Protein AF-0000000087036707 (afdb_homodimer)

Structure (mmCIF, N/CA/C/O backbone):
data_AF-0000000087036707-model_v1
#
loop_
_entity.id
_entity.type
_entity.pdbx_description
1 polymer 'phosphoribosylformylglycinamidine cyclo-ligase'
#
loop_
_atom_site.group_PDB
_atom_site.id
_atom_site.type_symbol
_atom_site.label_atom_id
_atom_site.label_alt_id
_atom_site.label_comp_id
_atom_site.label_asym_id
_atom_site.label_entity_id
_atom_site.label_seq_id
_atom_site.pdbx_PDB_ins_code
_atom_site.Cartn_x
_atom_site.Cartn_y
_atom_site.Cartn_z
_atom_site.occupancy
_atom_site.B_iso_or_equiv
_atom_site.auth_seq_id
_atom_site.auth_comp_id
_atom_site.auth_asym_id
_atom_site.auth_atom_id
_atom_site.pdbx_PDB_model_num
ATOM 1 N N . MET A 1 1 ? -27.484 5.555 22.906 1 18.06 1 MET A N 1
ATOM 2 C CA . MET A 1 1 ? -27.203 5.512 21.469 1 18.06 1 MET A CA 1
ATOM 3 C C . MET A 1 1 ? -25.734 5.211 21.203 1 18.06 1 MET A C 1
ATOM 5 O O . MET A 1 1 ? -25.297 5.203 20.047 1 18.06 1 MET A O 1
ATOM 9 N N . ILE A 1 2 ? -24.922 5.258 22.266 1 19.38 2 ILE A N 1
ATOM 10 C CA . ILE A 1 2 ? -23.516 5.129 22.625 1 19.38 2 ILE A CA 1
ATOM 11 C C . ILE A 1 2 ? -23.125 3.654 22.656 1 19.38 2 ILE A C 1
ATOM 13 O O . ILE A 1 2 ? -21.938 3.32 22.719 1 19.38 2 ILE A O 1
ATOM 17 N N . LYS A 1 3 ? -24.156 2.785 22.812 1 28.75 3 LYS A N 1
ATOM 18 C CA . LYS A 1 3 ? -23.891 1.375 23.078 1 28.75 3 LYS A CA 1
ATOM 19 C C . LYS A 1 3 ? -23.484 0.638 21.812 1 28.75 3 LYS A C 1
ATOM 21 O O . LYS A 1 3 ? -23.078 -0.525 21.875 1 28.75 3 LYS A O 1
ATOM 26 N N . THR A 1 4 ? -23.969 1.155 20.734 1 24.45 4 THR A N 1
ATOM 27 C CA . THR A 1 4 ? -23.891 0.359 19.516 1 24.45 4 THR A CA 1
ATOM 28 C C . THR A 1 4 ? -22.484 0.383 18.953 1 24.45 4 THR A C 1
ATOM 30 O O . THR A 1 4 ? -22.047 -0.567 18.297 1 24.45 4 THR A O 1
ATOM 33 N N . VAL A 1 5 ? -21.719 1.535 19.109 1 25.91 5 VAL A N 1
ATOM 34 C CA . VAL A 1 5 ? -20.344 1.612 18.625 1 25.91 5 VAL A CA 1
ATOM 35 C C . VAL A 1 5 ? -19.438 0.771 19.516 1 25.91 5 VAL A C 1
ATOM 37 O O . VAL A 1 5 ? -18.453 0.192 19.031 1 25.91 5 VAL A O 1
ATOM 40 N N . ALA A 1 6 ? -19.734 0.721 20.812 1 31.64 6 ALA A N 1
ATOM 41 C CA . ALA A 1 6 ? -18.938 -0.037 21.781 1 31.64 6 ALA A CA 1
ATOM 42 C C . ALA A 1 6 ? -19.047 -1.536 21.516 1 31.64 6 ALA A C 1
ATOM 44 O O . ALA A 1 6 ? -18.094 -2.285 21.781 1 31.64 6 ALA A O 1
ATOM 45 N N . ALA A 1 7 ? -20.188 -1.961 21.172 1 30.23 7 ALA A N 1
ATOM 46 C CA . ALA A 1 7 ? -20.438 -3.385 20.953 1 30.23 7 ALA A CA 1
ATOM 47 C C . ALA A 1 7 ? -19.688 -3.881 19.719 1 30.23 7 ALA A C 1
ATOM 49 O O . ALA A 1 7 ? -19.406 -5.078 19.594 1 30.23 7 ALA A O 1
ATOM 50 N N . ALA A 1 8 ? -19.438 -2.992 18.812 1 28.5 8 ALA A N 1
ATOM 51 C CA . ALA A 1 8 ? -18.703 -3.375 17.609 1 28.5 8 ALA A CA 1
ATOM 52 C C . ALA A 1 8 ? -17.219 -3.576 17.906 1 28.5 8 ALA A C 1
ATOM 54 O O . ALA A 1 8 ? -16.609 -4.508 17.391 1 28.5 8 ALA A O 1
ATOM 55 N N . ASN A 1 9 ? -16.641 -2.748 18.797 1 28.64 9 ASN A N 1
ATOM 56 C CA . ASN A 1 9 ? -15.242 -2.898 19.203 1 28.64 9 ASN A CA 1
ATOM 57 C C . ASN A 1 9 ? -15.031 -4.168 20.031 1 28.64 9 ASN A C 1
ATOM 59 O O . ASN A 1 9 ? -13.969 -4.789 19.953 1 28.64 9 ASN A O 1
ATOM 63 N N . ALA A 1 10 ? -15.977 -4.461 21.016 1 29.55 10 ALA A N 1
ATOM 64 C CA . ALA A 1 10 ? -15.812 -5.633 21.875 1 29.55 10 ALA A CA 1
ATOM 65 C C . ALA A 1 10 ? -15.844 -6.918 21.047 1 29.55 10 ALA A C 1
ATOM 67 O O . ALA A 1 10 ? -15.109 -7.867 21.344 1 29.55 10 ALA A O 1
ATOM 68 N N . GLU A 1 11 ? -16.75 -6.934 20.188 1 27.09 11 GLU A N 1
ATOM 69 C CA . GLU A 1 11 ? -16.828 -8.133 19.359 1 27.09 11 GLU A CA 1
ATOM 70 C C . GLU A 1 11 ? -15.625 -8.234 18.422 1 27.09 11 GLU A C 1
ATOM 72 O O . GLU A 1 11 ? -15.273 -9.328 17.969 1 27.09 11 GLU A O 1
ATOM 77 N N . LEU A 1 12 ? -15.023 -7.113 18.141 1 27.95 12 LEU A N 1
ATOM 78 C CA . LEU A 1 12 ? -13.805 -7.109 17.328 1 27.95 12 LEU A CA 1
ATOM 79 C C . LEU A 1 12 ? -12.664 -7.812 18.062 1 27.95 12 LEU A C 1
ATOM 81 O O . LEU A 1 12 ? -11.875 -8.523 17.438 1 27.95 12 LEU A O 1
ATOM 85 N N . SER A 1 13 ? -12.609 -7.672 19.406 1 26.27 13 SER A N 1
ATOM 86 C CA . SER A 1 13 ? -11.531 -8.289 20.172 1 26.27 13 SER A CA 1
ATOM 87 C C . SER A 1 13 ? -11.617 -9.812 20.125 1 26.27 13 SER A C 1
ATOM 89 O O . SER A 1 13 ? -10.594 -10.492 20.141 1 26.27 13 SER A O 1
ATOM 91 N N . ARG A 1 14 ? -12.82 -10.328 20.219 1 27.05 14 ARG A N 1
ATOM 92 C CA . ARG A 1 14 ? -12.875 -11.789 20.297 1 27.05 14 ARG A CA 1
ATOM 93 C C . ARG A 1 14 ? -12.469 -12.422 18.969 1 27.05 14 ARG A C 1
ATOM 95 O O . ARG A 1 14 ? -11.953 -13.539 18.938 1 27.05 14 ARG A O 1
ATOM 102 N N . CYS A 1 15 ? -12.93 -11.766 17.922 1 26 15 CYS A N 1
ATOM 103 C CA . CYS A 1 15 ? -12.75 -12.492 16.656 1 26 15 CYS A CA 1
ATOM 104 C C . CYS A 1 15 ? -11.32 -12.375 16.156 1 26 15 CYS A C 1
ATOM 106 O O . CYS A 1 15 ? -10.969 -12.945 15.125 1 26 15 CYS A O 1
ATOM 108 N N . VAL A 1 16 ? -10.625 -11.336 16.578 1 27.67 16 VAL A N 1
ATOM 109 C CA . VAL A 1 16 ? -9.227 -11.352 16.156 1 27.67 16 VAL A CA 1
ATOM 110 C C . VAL A 1 16 ? -8.469 -12.438 16.922 1 27.67 16 VAL A C 1
ATOM 112 O O . VAL A 1 16 ? -7.234 -12.43 16.953 1 27.67 16 VAL A O 1
ATOM 115 N N . ALA A 1 17 ? -9.219 -13.289 17.828 1 26.42 17 ALA A N 1
ATOM 116 C CA . ALA A 1 17 ? -8.391 -14.25 18.547 1 26.42 17 ALA A CA 1
ATOM 117 C C . ALA A 1 17 ? -7.68 -15.203 17.594 1 26.42 17 ALA A C 1
ATOM 119 O O . ALA A 1 17 ? -6.938 -16.094 18.031 1 26.42 17 ALA A O 1
ATOM 120 N N . ALA A 1 18 ? -8.422 -15.406 16.531 1 23.98 18 ALA A N 1
ATOM 121 C CA . ALA A 1 18 ? -7.82 -16.656 16.047 1 23.98 18 ALA A CA 1
ATOM 122 C C . ALA A 1 18 ? -6.316 -16.484 15.828 1 23.98 18 ALA A C 1
ATOM 124 O O . ALA A 1 18 ? -5.516 -17.25 16.375 1 23.98 18 ALA A O 1
ATOM 125 N N . SER A 1 19 ? -5.879 -16.531 14.469 1 24.14 19 SER A N 1
ATOM 126 C CA . SER A 1 19 ? -4.574 -17.094 14.133 1 24.14 19 SER A CA 1
ATOM 127 C C . SER A 1 19 ? -3.457 -16.078 14.367 1 24.14 19 SER A C 1
ATOM 129 O O . SER A 1 19 ? -2.6 -15.883 13.5 1 24.14 19 SER A O 1
ATOM 131 N N . SER A 1 20 ? -3.652 -15.031 15.156 1 26.02 20 SER A N 1
ATOM 132 C CA . SER A 1 20 ? -2.453 -14.211 15.312 1 26.02 20 SER A CA 1
ATOM 133 C C . SER A 1 20 ? -1.392 -14.938 16.125 1 26.02 20 SER A C 1
ATOM 135 O O . SER A 1 20 ? -1.333 -14.789 17.359 1 26.02 20 SER A O 1
ATOM 137 N N . THR A 1 21 ? -1.338 -16.219 16.047 1 24.89 21 THR A N 1
ATOM 138 C CA . THR A 1 21 ? -0.102 -16.609 16.719 1 24.89 21 THR A CA 1
ATOM 139 C C . THR A 1 21 ? 1.055 -15.719 16.281 1 24.89 21 THR A C 1
ATOM 141 O O . THR A 1 21 ? 1.296 -15.547 15.078 1 24.89 21 THR A O 1
ATOM 144 N N . ALA A 1 22 ? 1.392 -14.852 17.094 1 25.47 22 ALA A N 1
ATOM 145 C CA . ALA A 1 22 ? 2.709 -14.227 17.031 1 25.47 22 ALA A CA 1
ATOM 146 C C . ALA A 1 22 ? 3.785 -15.234 16.656 1 25.47 22 ALA A C 1
ATOM 148 O O . ALA A 1 22 ? 4.148 -16.094 17.453 1 25.47 22 ALA A O 1
ATOM 149 N N . ILE A 1 23 ? 3.66 -15.836 15.523 1 25.94 23 ILE A N 1
ATOM 150 C CA . ILE A 1 23 ? 4.742 -16.75 15.156 1 25.94 23 ILE A CA 1
ATOM 151 C C . ILE A 1 23 ? 6.074 -16 15.188 1 25.94 23 ILE A C 1
ATOM 153 O O . ILE A 1 23 ? 6.41 -15.281 14.242 1 25.94 23 ILE A O 1
ATOM 157 N N . PHE A 1 24 ? 6.445 -15.281 16.219 1 25.45 24 PHE A N 1
ATOM 158 C CA . PHE A 1 24 ? 7.844 -14.898 16.375 1 25.45 24 PHE A CA 1
ATOM 159 C C . PHE A 1 24 ? 8.742 -16.125 16.422 1 25.45 24 PHE A C 1
ATOM 161 O O . PHE A 1 24 ? 9.594 -16.25 17.312 1 25.45 24 PHE A O 1
ATOM 168 N N . ASP A 1 25 ? 8.25 -17.297 16.172 1 24.48 25 ASP A N 1
ATOM 169 C CA . ASP A 1 25 ? 9.391 -18.188 16.297 1 24.48 25 ASP A CA 1
ATOM 170 C C . ASP A 1 25 ? 10.578 -17.719 15.469 1 24.48 25 ASP A C 1
ATOM 172 O O . ASP A 1 25 ? 10.422 -16.859 14.594 1 24.48 25 ASP A O 1
ATOM 176 N N . LYS A 1 26 ? 11.641 -18.641 15.242 1 24.81 26 LYS A N 1
ATOM 177 C CA . LYS A 1 26 ? 12.836 -18.422 14.438 1 24.81 26 LYS A CA 1
ATOM 178 C C . LYS A 1 26 ? 12.492 -17.781 13.094 1 24.81 26 LYS A C 1
ATOM 180 O O . LYS A 1 26 ? 11.438 -18.062 12.523 1 24.81 26 LYS A O 1
ATOM 185 N N . PRO A 1 27 ? 13.438 -16.672 12.594 1 27.39 27 PRO A N 1
ATOM 186 C CA . PRO A 1 27 ? 13.43 -15.781 11.43 1 27.39 27 PRO A CA 1
ATOM 187 C C . PRO A 1 27 ? 12.898 -16.469 10.172 1 27.39 27 PRO A C 1
ATOM 189 O O . PRO A 1 27 ? 13.195 -16.031 9.055 1 27.39 27 PRO A O 1
ATOM 192 N N . THR A 1 28 ? 12.141 -17.562 10.336 1 24.8 28 THR A N 1
ATOM 193 C CA . THR A 1 28 ? 11.75 -17.875 8.961 1 24.8 28 THR A CA 1
ATOM 194 C C . THR A 1 28 ? 10.938 -16.734 8.352 1 24.8 28 THR A C 1
ATOM 196 O O . THR A 1 28 ? 9.93 -16.312 8.922 1 24.8 28 THR A O 1
ATOM 199 N N . ILE A 1 29 ? 11.516 -15.969 7.473 1 27.45 29 ILE A N 1
ATOM 200 C CA . ILE A 1 29 ? 11.211 -14.766 6.707 1 27.45 29 ILE A CA 1
ATOM 201 C C . ILE A 1 29 ? 9.734 -14.773 6.305 1 27.45 29 ILE A C 1
ATOM 203 O O . ILE A 1 29 ? 9.039 -13.766 6.469 1 27.45 29 ILE A O 1
ATOM 207 N N . ALA A 1 30 ? 9.336 -15.727 5.434 1 28.98 30 ALA A N 1
ATOM 208 C CA . ALA A 1 30 ? 8.398 -15.438 4.359 1 28.98 30 ALA A CA 1
ATOM 209 C C . ALA A 1 30 ? 6.965 -15.375 4.883 1 28.98 30 ALA A C 1
ATOM 211 O O . ALA A 1 30 ? 6.02 -15.164 4.117 1 28.98 30 ALA A O 1
ATOM 212 N N . ALA A 1 31 ? 6.641 -16.109 6 1 29.38 31 ALA A N 1
ATOM 213 C CA . ALA A 1 31 ? 5.223 -16.438 5.895 1 29.38 31 ALA A CA 1
ATOM 214 C C . ALA A 1 31 ? 4.344 -15.242 6.258 1 29.38 31 ALA A C 1
ATOM 216 O O . ALA A 1 31 ? 4.316 -14.812 7.414 1 29.38 31 ALA A O 1
ATOM 217 N N . GLN A 1 32 ? 4.328 -14.203 5.504 1 33 32 GLN A N 1
ATOM 218 C CA . GLN A 1 32 ? 3.424 -13.062 5.547 1 33 32 GLN A CA 1
ATOM 219 C C . GLN A 1 32 ? 1.985 -13.508 5.805 1 33 32 GLN A C 1
ATOM 221 O O . GLN A 1 32 ? 1.481 -14.406 5.137 1 33 32 GLN A O 1
ATOM 226 N N . PRO A 1 33 ? 1.595 -13.547 6.945 1 33.69 33 PRO A N 1
ATOM 227 C CA . PRO A 1 33 ? 0.136 -13.672 6.898 1 33.69 33 PRO A CA 1
ATOM 228 C C . PRO A 1 33 ? -0.499 -12.758 5.848 1 33.69 33 PRO A C 1
ATOM 230 O O . PRO A 1 33 ? -0.396 -11.531 5.941 1 33.69 33 PRO A O 1
ATOM 233 N N . ARG A 1 34 ? -0.378 -13.094 4.531 1 36.25 34 ARG A N 1
ATOM 234 C CA . ARG A 1 34 ? -0.737 -12.352 3.326 1 36.25 34 ARG A CA 1
ATOM 235 C C . ARG A 1 34 ? -2.088 -11.664 3.488 1 36.25 34 ARG A C 1
ATOM 237 O O . ARG A 1 34 ? -2.33 -10.609 2.896 1 36.25 34 ARG A O 1
ATOM 244 N N . PHE A 1 35 ? -3.141 -12.445 3.83 1 36.97 35 PHE A N 1
ATOM 245 C CA . PHE A 1 35 ? -4.5 -11.93 3.693 1 36.97 35 PHE A CA 1
ATOM 246 C C . PHE A 1 35 ? -5.16 -11.781 5.059 1 36.97 35 PHE A C 1
ATOM 248 O O . PHE A 1 35 ? -4.91 -12.578 5.965 1 36.97 35 PHE A O 1
ATOM 255 N N . ALA A 1 36 ? -5.148 -10.562 5.512 1 38.44 36 ALA A N 1
ATOM 256 C CA . ALA A 1 36 ? -5.957 -10.359 6.711 1 38.44 36 ALA A CA 1
ATOM 257 C C . ALA A 1 36 ? -7.414 -10.094 6.352 1 38.44 36 ALA A C 1
ATOM 259 O O . ALA A 1 36 ? -7.699 -9.336 5.418 1 38.44 36 ALA A O 1
ATOM 260 N N . PHE A 1 37 ? -8.234 -11.125 6.598 1 37.97 37 PHE A N 1
ATOM 261 C CA . PHE A 1 37 ? -9.688 -11.023 6.594 1 37.97 37 PHE A CA 1
ATOM 262 C C . PHE A 1 37 ? -10.172 -10.102 7.711 1 37.97 37 PHE A C 1
ATOM 264 O O . PHE A 1 37 ? -9.688 -10.188 8.844 1 37.97 37 PHE A O 1
ATOM 271 N N . HIS A 1 38 ? -10.297 -8.93 7.445 1 38.53 38 HIS A N 1
ATOM 272 C CA . HIS A 1 38 ? -11.039 -8.273 8.516 1 38.53 38 HIS A CA 1
ATOM 273 C C . HIS A 1 38 ? -12.539 -8.266 8.219 1 38.53 38 HIS A C 1
ATOM 275 O O . HIS A 1 38 ? -12.984 -7.617 7.27 1 38.53 38 HIS A O 1
ATOM 281 N N . PRO A 1 39 ? -13.156 -9.234 8.789 1 38.47 39 PRO A N 1
ATOM 282 C CA . PRO A 1 39 ? -14.602 -9.047 8.734 1 38.47 39 PRO A CA 1
ATOM 283 C C . PRO A 1 39 ? -15.031 -7.633 9.117 1 38.47 39 PRO A C 1
ATOM 285 O O . PRO A 1 39 ? -15.062 -7.301 10.305 1 38.47 39 PRO A O 1
ATOM 288 N N . THR A 1 40 ? -14.359 -6.773 8.711 1 39.38 40 THR A N 1
ATOM 289 C CA . THR A 1 40 ? -14.906 -5.496 9.148 1 39.38 40 THR A CA 1
ATOM 290 C C . THR A 1 40 ? -16.406 -5.438 8.891 1 39.38 40 THR A C 1
ATOM 292 O O . THR A 1 40 ? -16.953 -6.234 8.117 1 39.38 40 THR A O 1
ATOM 295 N N . ALA A 1 41 ? -16.859 -4.137 9.336 1 41.19 41 ALA A N 1
ATOM 296 C CA . ALA A 1 41 ? -18.203 -3.615 9.531 1 41.19 41 ALA A CA 1
ATOM 297 C C . ALA A 1 41 ? -19.031 -3.75 8.258 1 41.19 41 ALA A C 1
ATOM 299 O O . ALA A 1 41 ? -19.109 -2.814 7.457 1 41.19 41 ALA A O 1
ATOM 300 N N . GLY A 1 42 ? -18.578 -4.523 7.336 1 41.97 42 GLY A N 1
ATOM 301 C CA . GLY A 1 42 ? -19.719 -4.414 6.441 1 41.97 42 GLY A CA 1
ATOM 302 C C . GLY A 1 42 ? -21.047 -4.605 7.152 1 41.97 42 GLY A C 1
ATOM 303 O O . GLY A 1 42 ? -21.188 -5.508 7.98 1 41.97 42 GLY A O 1
ATOM 304 N N . LYS A 1 43 ? -21.641 -3.49 7.402 1 46 43 LYS A N 1
ATOM 305 C CA . LYS A 1 43 ? -23.078 -3.482 7.641 1 46 43 LYS A CA 1
ATOM 306 C C . LYS A 1 43 ? -23.812 -4.359 6.629 1 46 43 LYS A C 1
ATOM 308 O O . LYS A 1 43 ? -23.719 -4.133 5.422 1 46 43 LYS A O 1
ATOM 313 N N . GLY A 1 44 ? -23.641 -5.797 6.961 1 62.97 44 GLY A N 1
ATOM 314 C CA . GLY A 1 44 ? -24.531 -6.73 6.293 1 62.97 44 GLY A CA 1
ATOM 315 C C . GLY A 1 44 ? -23.984 -8.141 6.219 1 62.97 44 GLY A C 1
ATOM 316 O O . GLY A 1 44 ? -23.312 -8.602 7.145 1 62.97 44 GLY A O 1
ATOM 317 N N . ASP A 1 45 ? -24.234 -8.781 5.18 1 83 45 ASP A N 1
ATOM 318 C CA . ASP A 1 45 ? -24.016 -10.203 4.973 1 83 45 ASP A CA 1
ATOM 319 C C . ASP A 1 45 ? -22.703 -10.461 4.223 1 83 45 ASP A C 1
ATOM 321 O O . ASP A 1 45 ? -22.531 -11.523 3.615 1 83 45 ASP A O 1
ATOM 325 N N . SER A 1 46 ? -21.656 -9.336 4.289 1 88.38 46 SER A N 1
ATOM 326 C CA . SER A 1 46 ? -20.422 -9.516 3.525 1 88.38 46 SER A CA 1
ATOM 327 C C . SER A 1 46 ? -19.203 -9.125 4.344 1 88.38 46 SER A C 1
ATOM 329 O O . SER A 1 46 ? -19.312 -8.344 5.293 1 88.38 46 SER A O 1
ATOM 331 N N . PHE A 1 47 ? -18.062 -9.758 4.043 1 88.62 47 PHE A N 1
ATOM 332 C CA . PHE A 1 47 ? -16.766 -9.367 4.559 1 88.62 47 PHE A CA 1
ATOM 333 C C . PHE A 1 47 ? -15.977 -8.586 3.508 1 88.62 47 PHE A C 1
ATOM 335 O O . PHE A 1 47 ? -16.062 -8.883 2.314 1 88.62 47 PHE A O 1
ATOM 342 N N . LEU A 1 48 ? -15.273 -7.516 4.027 1 88.56 48 LEU A N 1
ATOM 343 C CA . LEU A 1 48 ? -14.219 -6.938 3.199 1 88.56 48 LEU A CA 1
ATOM 344 C C . LEU A 1 48 ? -12.914 -7.711 3.355 1 88.56 48 LEU A C 1
ATOM 346 O O . LEU A 1 48 ? -12.555 -8.117 4.465 1 88.56 48 LEU A O 1
ATOM 350 N N . VAL A 1 49 ? -12.297 -8.016 2.26 1 92.38 49 VAL A N 1
ATOM 351 C CA . VAL A 1 49 ? -11 -8.672 2.229 1 92.38 49 VAL A CA 1
ATOM 352 C C . VAL A 1 49 ? -9.961 -7.742 1.6 1 92.38 49 VAL A C 1
ATOM 354 O O . VAL A 1 49 ? -10.211 -7.145 0.55 1 92.38 49 VAL A O 1
ATOM 357 N N . ALA A 1 50 ? -8.828 -7.574 2.311 1 93.12 50 ALA A N 1
ATOM 358 C CA . ALA A 1 50 ? -7.809 -6.66 1.801 1 93.12 50 ALA A CA 1
ATOM 359 C C . ALA A 1 50 ? -6.445 -7.344 1.734 1 93.12 50 ALA A C 1
ATOM 361 O O . ALA A 1 50 ? -6.16 -8.25 2.523 1 93.12 50 ALA A O 1
ATOM 362 N N . GLY A 1 51 ? -5.672 -6.973 0.754 1 93.06 51 GLY A N 1
ATOM 363 C CA . GLY A 1 51 ? -4.312 -7.473 0.593 1 93.06 51 GLY A CA 1
ATOM 364 C C . GLY A 1 51 ? -3.375 -6.457 -0.027 1 93.06 51 GLY A C 1
ATOM 365 O O . GLY A 1 51 ? -3.814 -5.531 -0.714 1 93.06 51 GLY A O 1
ATOM 366 N N . THR A 1 52 ? -2.145 -6.559 0.321 1 95 52 THR A N 1
ATOM 367 C CA . THR A 1 52 ? -1.109 -5.691 -0.23 1 95 52 THR A CA 1
ATOM 368 C C . THR A 1 52 ? 0.121 -6.5 -0.625 1 95 52 THR A C 1
ATOM 370 O O . THR A 1 52 ? 0.403 -7.543 -0.029 1 95 52 THR A O 1
ATOM 373 N N . ASN A 1 53 ? 0.687 -6.055 -1.687 1 95.5 53 ASN A N 1
ATOM 374 C CA . ASN A 1 53 ? 1.905 -6.688 -2.18 1 95.5 53 ASN A CA 1
ATOM 375 C C . ASN A 1 53 ? 2.721 -5.734 -3.049 1 95.5 53 ASN A C 1
ATOM 377 O O . ASN A 1 53 ? 2.258 -4.641 -3.383 1 95.5 53 ASN A O 1
ATOM 381 N N . GLY A 1 54 ? 3.922 -6.141 -3.336 1 96.56 54 GLY A N 1
ATOM 382 C CA . GLY A 1 54 ? 4.773 -5.48 -4.312 1 96.56 54 GLY A CA 1
ATOM 383 C C . GLY A 1 54 ? 5.133 -6.363 -5.488 1 96.56 54 GLY A C 1
ATOM 384 O O . GLY A 1 54 ? 4.641 -7.488 -5.598 1 96.56 54 GLY A O 1
ATOM 385 N N . VAL A 1 55 ? 5.938 -5.781 -6.344 1 97.56 55 VAL A N 1
ATOM 386 C CA . VAL A 1 55 ? 6.395 -6.551 -7.496 1 97.56 55 VAL A CA 1
ATOM 387 C C . VAL A 1 55 ? 7.633 -7.359 -7.117 1 97.56 55 VAL A C 1
ATOM 389 O O . VAL A 1 55 ? 7.832 -8.477 -7.609 1 97.56 55 VAL A O 1
ATOM 392 N N . GLY A 1 56 ? 8.484 -6.773 -6.277 1 95.88 56 GLY A N 1
ATOM 393 C CA . GLY A 1 56 ? 9.688 -7.457 -5.832 1 95.88 56 GLY A CA 1
ATOM 394 C C . GLY A 1 56 ? 10.859 -7.27 -6.773 1 95.88 56 GLY A C 1
ATOM 395 O O . GLY A 1 56 ? 10.914 -6.289 -7.516 1 95.88 56 GLY A O 1
ATOM 396 N N . THR A 1 57 ? 11.75 -8.211 -6.75 1 96.31 57 THR A N 1
ATOM 397 C CA . THR A 1 57 ? 13.039 -8.055 -7.422 1 96.31 57 THR A CA 1
ATOM 398 C C . THR A 1 57 ? 12.891 -8.273 -8.93 1 96.31 57 THR A C 1
ATOM 400 O O . THR A 1 57 ? 13.852 -8.086 -9.68 1 96.31 57 THR A O 1
ATOM 403 N N . LYS A 1 58 ? 11.703 -8.633 -9.398 1 97.56 58 LYS A N 1
ATOM 404 C CA . LYS A 1 58 ? 11.445 -8.594 -10.836 1 97.56 58 LYS A CA 1
ATOM 405 C C . LYS A 1 58 ? 11.703 -7.199 -11.406 1 97.56 58 LYS A C 1
ATOM 407 O O . LYS A 1 58 ? 12.055 -7.059 -12.578 1 97.56 58 LYS A O 1
ATOM 412 N N . LEU A 1 59 ? 11.625 -6.16 -10.617 1 97.94 59 LEU A N 1
ATOM 413 C CA . LEU A 1 59 ? 11.883 -4.781 -11.023 1 97.94 59 LEU A CA 1
ATOM 414 C C . LEU A 1 59 ? 13.32 -4.613 -11.5 1 97.94 59 LEU A C 1
ATOM 416 O O . LEU A 1 59 ? 13.578 -3.855 -12.438 1 97.94 59 LEU A O 1
ATOM 420 N N . ASN A 1 60 ? 14.227 -5.324 -10.852 1 95.81 60 ASN A N 1
ATOM 421 C CA . ASN A 1 60 ? 15.617 -5.23 -11.297 1 95.81 60 ASN A CA 1
ATOM 422 C C . ASN A 1 60 ? 15.773 -5.684 -12.742 1 95.81 60 ASN A C 1
ATOM 424 O O . ASN A 1 60 ? 16.516 -5.07 -13.508 1 95.81 60 ASN A O 1
ATOM 428 N N . LEU A 1 61 ? 15.109 -6.75 -13.039 1 96 61 LEU A N 1
ATOM 429 C CA . LEU A 1 61 ? 15.188 -7.227 -14.414 1 96 61 LEU A CA 1
ATOM 430 C C . LEU A 1 61 ? 14.484 -6.266 -15.367 1 96 61 LEU A C 1
ATOM 432 O O . LEU A 1 61 ? 14.906 -6.094 -16.516 1 96 61 LEU A O 1
ATOM 436 N N . ALA A 1 62 ? 13.43 -5.637 -14.922 1 96.94 62 ALA A N 1
ATOM 437 C CA . ALA A 1 62 ? 12.766 -4.609 -15.719 1 96.94 62 ALA A CA 1
ATOM 438 C C . ALA A 1 62 ? 13.719 -3.461 -16.031 1 96.94 62 ALA A C 1
ATOM 440 O O . ALA A 1 62 ? 13.742 -2.961 -17.172 1 96.94 62 ALA A O 1
ATOM 441 N N . PHE A 1 63 ? 14.461 -3.059 -15.07 1 95.38 63 PHE A N 1
ATOM 442 C CA . PHE A 1 63 ? 15.438 -1.99 -15.273 1 95.38 63 PHE A CA 1
ATOM 443 C C . PHE A 1 63 ? 16.484 -2.398 -16.312 1 95.38 63 PHE A C 1
ATOM 445 O O . PHE A 1 63 ? 16.906 -1.581 -17.125 1 95.38 63 PHE A O 1
ATOM 452 N N . GLU A 1 64 ? 16.844 -3.641 -16.297 1 91.88 64 GLU A N 1
ATOM 453 C CA . GLU A 1 64 ? 17.875 -4.156 -17.188 1 91.88 64 GLU A CA 1
ATOM 454 C C . GLU A 1 64 ? 17.359 -4.324 -18.609 1 91.88 64 GLU A C 1
ATOM 456 O O . GLU A 1 64 ? 18.078 -4.078 -19.578 1 91.88 64 GLU A O 1
ATOM 461 N N . THR A 1 65 ? 16.125 -4.734 -18.734 1 93.25 65 THR A N 1
ATOM 462 C CA . THR A 1 65 ? 15.586 -5.086 -20.047 1 93.25 65 THR A CA 1
ATOM 463 C C . THR A 1 65 ? 14.852 -3.898 -20.672 1 93.25 65 THR A C 1
ATOM 465 O O . THR A 1 65 ? 14.648 -3.852 -21.875 1 93.25 65 THR A O 1
ATOM 468 N N . GLY A 1 66 ? 14.367 -3.006 -19.812 1 93.81 66 GLY A N 1
ATOM 469 C CA . GLY A 1 66 ? 13.578 -1.887 -20.297 1 93.81 66 GLY A CA 1
ATOM 470 C C . GLY A 1 66 ? 12.125 -2.254 -20.562 1 93.81 66 GLY A C 1
ATOM 471 O O . GLY A 1 66 ? 11.391 -1.48 -21.172 1 93.81 66 GLY A O 1
ATOM 472 N N . ILE A 1 67 ? 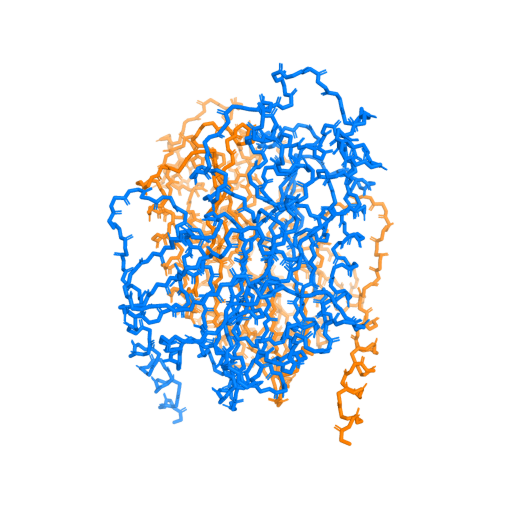11.742 -3.422 -20.125 1 94.88 67 ILE A N 1
ATOM 473 C CA . ILE A 1 67 ? 10.352 -3.848 -20.281 1 94.88 67 ILE A CA 1
ATOM 474 C C . ILE A 1 67 ? 9.539 -3.402 -19.062 1 94.88 67 ILE A C 1
ATOM 476 O O . ILE A 1 67 ? 9.617 -4.012 -18 1 94.88 67 ILE A O 1
ATOM 480 N N . TYR A 1 68 ? 8.719 -2.361 -19.281 1 96.88 68 TYR A N 1
ATOM 481 C CA . TYR A 1 68 ? 8.008 -1.749 -18.156 1 96.88 68 TYR A CA 1
ATOM 482 C C . TYR A 1 68 ? 6.504 -1.92 -18.312 1 96.88 68 TYR A C 1
ATOM 484 O O . TYR A 1 68 ? 5.766 -1.83 -17.328 1 96.88 68 TYR A O 1
ATOM 492 N N . GLU A 1 69 ? 5.98 -2.268 -19.438 1 95.94 69 GLU A N 1
ATOM 493 C CA . GLU A 1 69 ? 4.562 -2.197 -19.766 1 95.94 69 GLU A CA 1
ATOM 494 C C . GLU A 1 69 ? 3.762 -3.248 -19 1 95.94 69 GLU A C 1
ATOM 496 O O . GLU A 1 69 ? 2.566 -3.072 -18.766 1 95.94 69 GLU A O 1
ATOM 501 N N . THR A 1 70 ? 4.422 -4.293 -18.609 1 97.31 70 THR A N 1
ATOM 502 C CA . THR A 1 70 ? 3.676 -5.391 -18 1 97.31 70 THR A CA 1
ATOM 503 C C . THR A 1 70 ? 3.836 -5.375 -16.484 1 97.31 70 THR A C 1
ATOM 505 O O . THR A 1 70 ? 3.131 -6.094 -15.773 1 97.31 70 THR A O 1
ATOM 508 N N . ILE A 1 71 ? 4.73 -4.543 -15.992 1 98.44 71 ILE A N 1
ATOM 509 C CA . ILE A 1 71 ? 5.07 -4.523 -14.578 1 98.44 71 ILE A CA 1
ATOM 510 C C . ILE A 1 71 ? 3.834 -4.152 -13.758 1 98.44 71 ILE A C 1
ATOM 512 O O . ILE A 1 71 ? 3.604 -4.707 -12.68 1 98.44 71 ILE A O 1
ATOM 516 N N . GLY A 1 72 ? 3.059 -3.217 -14.297 1 98.56 72 GLY A N 1
ATOM 517 C CA . GLY A 1 72 ? 1.83 -2.84 -13.617 1 98.56 72 GLY A CA 1
ATOM 518 C C . GLY A 1 72 ? 0.85 -3.988 -13.469 1 98.56 72 GLY A C 1
ATOM 519 O O . GLY A 1 72 ? 0.123 -4.07 -12.477 1 98.56 72 GLY A O 1
ATOM 520 N N . ILE A 1 73 ? 0.78 -4.887 -14.461 1 98.75 73 ILE A N 1
ATOM 521 C CA . ILE A 1 73 ? -0.076 -6.066 -14.391 1 98.75 73 ILE A CA 1
ATOM 522 C C . ILE A 1 73 ? 0.395 -6.984 -13.266 1 98.75 73 ILE A C 1
ATOM 524 O O . ILE A 1 73 ? -0.418 -7.5 -12.5 1 98.75 73 ILE A O 1
ATOM 528 N N . ASP A 1 74 ? 1.741 -7.156 -13.188 1 98.75 74 ASP A N 1
ATOM 529 C CA . ASP A 1 74 ? 2.314 -7.941 -12.102 1 98.75 74 ASP A CA 1
ATOM 530 C C . ASP A 1 74 ? 1.861 -7.414 -10.742 1 98.75 74 ASP A C 1
ATOM 532 O O . ASP A 1 74 ? 1.461 -8.188 -9.875 1 98.75 74 ASP A O 1
ATOM 536 N N . LEU A 1 75 ? 1.963 -6.113 -10.625 1 98.62 75 LEU A N 1
ATOM 537 C CA . LEU A 1 75 ? 1.611 -5.477 -9.359 1 98.62 75 LEU A CA 1
ATOM 538 C C . LEU A 1 75 ? 0.169 -5.793 -8.977 1 98.62 75 LEU A C 1
ATOM 540 O O . LEU A 1 75 ? -0.098 -6.23 -7.852 1 98.62 75 LEU A O 1
ATOM 544 N N . VAL A 1 76 ? -0.779 -5.625 -9.875 1 98.56 76 VAL A N 1
ATOM 545 C CA . VAL A 1 76 ? -2.195 -5.859 -9.602 1 98.56 76 VAL A CA 1
ATOM 546 C C . VAL A 1 76 ? -2.43 -7.34 -9.32 1 98.56 76 VAL A C 1
ATOM 548 O O . VAL A 1 76 ? -3.117 -7.691 -8.359 1 98.56 76 VAL A O 1
ATOM 551 N N . ALA A 1 77 ? -1.81 -8.141 -10.086 1 98.69 77 ALA A N 1
ATOM 552 C CA . ALA A 1 77 ? -1.995 -9.586 -9.969 1 98.69 77 ALA A CA 1
ATOM 553 C C . ALA A 1 77 ? -1.591 -10.078 -8.586 1 98.69 77 ALA A C 1
ATOM 555 O O . ALA A 1 77 ? -2.281 -10.914 -7.988 1 98.69 77 ALA A O 1
ATOM 556 N N . MET A 1 78 ? -0.494 -9.531 -8.055 1 97.69 78 MET A N 1
ATOM 557 C CA . MET A 1 78 ? 0.027 -10 -6.77 1 97.69 78 MET A CA 1
ATOM 558 C C . MET A 1 78 ? -0.968 -9.727 -5.648 1 97.69 78 MET A C 1
ATOM 560 O O . MET A 1 78 ? -1.039 -10.484 -4.68 1 97.69 78 MET A O 1
ATOM 564 N N . SER A 1 79 ? -1.749 -8.758 -5.828 1 96.25 79 SER A N 1
ATOM 565 C CA . SER A 1 79 ? -2.693 -8.398 -4.777 1 96.25 79 SER A CA 1
ATOM 566 C C . SER A 1 79 ? -4.051 -9.062 -5 1 96.25 79 SER A C 1
ATOM 568 O O . SER A 1 79 ? -4.598 -9.688 -4.09 1 96.25 79 SER A O 1
ATOM 570 N N . VAL A 1 80 ? -4.586 -9.008 -6.211 1 97.75 80 VAL A N 1
ATOM 571 C CA . VAL A 1 80 ? -5.945 -9.477 -6.453 1 97.75 80 VAL A CA 1
ATOM 572 C C . VAL A 1 80 ? -5.977 -11 -6.43 1 97.75 80 VAL A C 1
ATOM 574 O O . VAL A 1 80 ? -6.969 -11.602 -6.016 1 97.75 80 VAL A O 1
ATOM 577 N N . ASN A 1 81 ? -4.867 -11.625 -6.852 1 98.31 81 ASN A N 1
ATOM 578 C CA . ASN A 1 81 ? -4.793 -13.078 -6.773 1 98.31 81 ASN A CA 1
ATOM 579 C C . ASN A 1 81 ? -4.797 -13.562 -5.328 1 98.31 81 ASN A C 1
ATOM 581 O O . ASN A 1 81 ? -5.297 -14.648 -5.031 1 98.31 81 ASN A O 1
ATOM 585 N N . ASP A 1 82 ? -4.25 -12.781 -4.414 1 96 82 ASP A N 1
ATOM 586 C CA . ASP A 1 82 ? -4.281 -13.125 -2.996 1 96 82 ASP A CA 1
ATOM 587 C C . ASP A 1 82 ? -5.703 -13.055 -2.445 1 96 82 ASP A C 1
ATOM 589 O O . ASP A 1 82 ? -6.148 -13.961 -1.738 1 96 82 ASP A O 1
ATOM 593 N N . ILE A 1 83 ? -6.383 -12.055 -2.787 1 94.25 83 ILE A N 1
ATOM 594 C CA . ILE A 1 83 ? -7.676 -11.844 -2.145 1 94.25 83 ILE A CA 1
ATOM 595 C C . ILE A 1 83 ? -8.695 -12.828 -2.709 1 94.25 83 ILE A C 1
ATOM 597 O O . ILE A 1 83 ? -9.609 -13.266 -1.999 1 94.25 83 ILE A O 1
ATOM 601 N N . VAL A 1 84 ? -8.555 -13.234 -3.955 1 97.12 84 VAL A N 1
ATOM 602 C CA . VAL A 1 84 ? -9.547 -14.117 -4.566 1 97.12 84 VAL A CA 1
ATOM 603 C C . VAL A 1 84 ? -9.461 -15.508 -3.938 1 97.12 84 VAL A C 1
ATOM 605 O O . VAL A 1 84 ? -10.391 -16.312 -4.051 1 97.12 84 VAL A O 1
ATOM 608 N N . THR A 1 85 ? -8.312 -15.789 -3.242 1 97.5 85 THR A N 1
ATOM 609 C CA . THR A 1 85 ? -8.164 -17.094 -2.615 1 97.5 85 THR A CA 1
ATOM 610 C C . THR A 1 85 ? -9.227 -17.312 -1.54 1 97.5 85 THR A C 1
ATOM 612 O O . THR A 1 85 ? -9.523 -18.438 -1.171 1 97.5 85 THR A O 1
ATOM 615 N N . SER A 1 86 ? -9.844 -16.234 -1.069 1 96.56 86 SER A N 1
ATOM 616 C CA . SER A 1 86 ? -10.898 -16.328 -0.068 1 96.56 86 SER A CA 1
ATOM 617 C C . SER A 1 86 ? -12.281 -16.312 -0.718 1 96.56 86 SER A C 1
ATOM 619 O O . SER A 1 86 ? -13.297 -16.344 -0.024 1 96.56 86 SER A O 1
ATOM 621 N N . GLY A 1 87 ? -12.297 -16.203 -2.006 1 96.81 87 GLY A N 1
ATOM 622 C CA . GLY A 1 87 ? -13.562 -16.078 -2.715 1 96.81 87 GLY A CA 1
ATOM 623 C C . GLY A 1 87 ? -14.016 -14.633 -2.869 1 96.81 87 GLY A C 1
ATOM 624 O O . GLY A 1 87 ? -15.133 -14.375 -3.322 1 96.81 87 GLY A O 1
ATOM 625 N N . ALA A 1 88 ? -13.203 -13.719 -2.586 1 95.81 88 ALA A N 1
ATOM 626 C CA . ALA A 1 88 ? -13.594 -12.312 -2.617 1 95.81 88 ALA A CA 1
ATOM 627 C C . ALA A 1 88 ? -13.469 -11.742 -4.027 1 95.81 88 ALA A C 1
ATOM 629 O O . ALA A 1 88 ? -12.508 -12.023 -4.738 1 95.81 88 ALA A O 1
ATOM 630 N N . LYS A 1 89 ? -14.453 -11.008 -4.422 1 96.5 89 LYS A N 1
ATOM 631 C CA . LYS A 1 89 ? -14.398 -10.234 -5.656 1 96.5 89 LYS A CA 1
ATOM 632 C C . LYS A 1 89 ? -13.688 -8.898 -5.438 1 96.5 89 LYS A C 1
ATOM 634 O O . LYS A 1 89 ? -14.109 -8.102 -4.594 1 96.5 89 LYS A O 1
ATOM 639 N N . PRO A 1 90 ? -12.602 -8.656 -6.172 1 96.44 90 PRO A N 1
ATOM 640 C CA . PRO A 1 90 ? -11.953 -7.355 -6.02 1 96.44 90 PRO A CA 1
ATOM 641 C C . PRO A 1 90 ? -12.883 -6.191 -6.348 1 96.44 90 PRO A C 1
ATOM 643 O O . PRO A 1 90 ? -13.656 -6.262 -7.309 1 96.44 90 PRO A O 1
ATOM 646 N N . LEU A 1 91 ? -12.82 -5.141 -5.5 1 93.5 91 LEU A N 1
ATOM 647 C CA . LEU A 1 91 ? -13.609 -3.934 -5.715 1 93.5 91 LEU A CA 1
ATOM 648 C C . LEU A 1 91 ? -12.742 -2.811 -6.273 1 93.5 91 LEU A C 1
ATOM 650 O O . LEU A 1 91 ? -13.078 -2.205 -7.293 1 93.5 91 LEU A O 1
ATOM 654 N N . PHE A 1 92 ? -11.602 -2.578 -5.637 1 92.56 92 PHE A N 1
ATOM 655 C CA . PHE A 1 92 ? -10.758 -1.475 -6.086 1 92.56 92 PHE A CA 1
ATOM 656 C C . PHE A 1 92 ? -9.305 -1.712 -5.711 1 92.56 92 PHE A C 1
ATOM 658 O O . PHE A 1 92 ? -9 -2.617 -4.93 1 92.56 92 PHE A O 1
ATOM 665 N N . PHE A 1 93 ? -8.484 -0.893 -6.332 1 96 93 PHE A N 1
ATOM 666 C CA . PHE A 1 93 ? -7.039 -1.01 -6.223 1 96 93 PHE A CA 1
ATOM 667 C C . PHE A 1 93 ? -6.395 0.362 -6.062 1 96 93 PHE A C 1
ATOM 669 O O . PHE A 1 93 ? -6.867 1.346 -6.637 1 96 93 PHE A O 1
ATOM 676 N N . LEU A 1 94 ? -5.32 0.436 -5.191 1 95.19 94 LEU A N 1
ATOM 677 C CA . LEU A 1 94 ? -4.457 1.606 -5.07 1 95.19 94 LEU A CA 1
ATOM 678 C C . LEU A 1 94 ? -2.996 1.228 -5.277 1 95.19 94 LEU A C 1
ATOM 680 O O . LEU A 1 94 ? -2.58 0.123 -4.918 1 95.19 94 LEU A O 1
ATOM 684 N N . ASP A 1 95 ? -2.268 2.154 -5.816 1 96.19 95 ASP A N 1
ATOM 685 C CA . ASP A 1 95 ? -0.847 1.891 -6.016 1 96.19 95 ASP A CA 1
ATOM 686 C C . ASP A 1 95 ? 0.01 2.963 -5.348 1 96.19 95 ASP A C 1
ATOM 688 O O . ASP A 1 95 ? -0.431 4.102 -5.18 1 96.19 95 ASP A O 1
ATOM 692 N N . TYR A 1 96 ? 1.139 2.582 -4.953 1 96.06 96 TYR A N 1
ATOM 693 C CA . TYR A 1 96 ? 2.209 3.447 -4.465 1 96.06 96 TYR A CA 1
ATOM 694 C C . TYR A 1 96 ? 3.461 3.297 -5.32 1 96.06 96 TYR A C 1
ATOM 696 O O . TYR A 1 96 ? 4.012 2.199 -5.438 1 96.06 96 TYR A O 1
ATOM 704 N N . PHE A 1 97 ? 3.834 4.426 -5.965 1 96.75 97 PHE A N 1
ATOM 705 C CA . PHE A 1 97 ? 4.98 4.504 -6.859 1 96.75 97 PHE A CA 1
ATOM 706 C C . PHE A 1 97 ? 6.074 5.383 -6.262 1 96.75 97 PHE A C 1
ATOM 708 O O . PHE A 1 97 ? 5.906 6.602 -6.152 1 96.75 97 PHE A O 1
ATOM 715 N N . ALA A 1 98 ? 7.23 4.762 -5.828 1 96.75 98 ALA A N 1
ATOM 716 C CA . ALA A 1 98 ? 8.328 5.512 -5.23 1 96.75 98 ALA A CA 1
ATOM 717 C C . ALA A 1 98 ? 9.578 5.449 -6.109 1 96.75 98 ALA A C 1
ATOM 719 O O . ALA A 1 98 ? 9.961 4.371 -6.574 1 96.75 98 ALA A O 1
ATOM 720 N N . THR A 1 99 ? 10.156 6.594 -6.379 1 96.12 99 THR A N 1
ATOM 721 C CA . THR A 1 99 ? 11.32 6.664 -7.262 1 96.12 99 THR A CA 1
ATOM 722 C C . THR A 1 99 ? 12.242 7.805 -6.852 1 96.12 99 THR A C 1
ATOM 724 O O . THR A 1 99 ? 11.875 8.641 -6.023 1 96.12 99 THR A O 1
ATOM 727 N N . SER A 1 100 ? 13.453 7.754 -7.379 1 93.06 100 SER A N 1
ATOM 728 C CA . SER A 1 100 ? 14.375 8.859 -7.129 1 93.06 100 SER A CA 1
ATOM 729 C C . SER A 1 100 ? 13.906 10.133 -7.824 1 93.06 100 SER A C 1
ATOM 731 O O . SER A 1 100 ? 13.797 11.188 -7.195 1 93.06 100 SER A O 1
ATOM 733 N N . HIS A 1 101 ? 13.727 10 -9.086 1 93.19 101 HIS A N 1
ATOM 734 C CA . HIS A 1 101 ? 13.18 11.055 -9.93 1 93.19 101 HIS A CA 1
ATOM 735 C C . HIS A 1 101 ? 12.109 10.516 -10.875 1 93.19 101 HIS A C 1
ATOM 737 O O . HIS A 1 101 ? 12.305 9.461 -11.492 1 93.19 101 HIS A O 1
ATOM 743 N N . LEU A 1 102 ? 11.078 11.281 -10.945 1 92.56 102 LEU A N 1
ATOM 744 C CA . LEU A 1 102 ? 9.961 10.805 -11.758 1 92.56 102 LEU A CA 1
ATOM 745 C C . LEU A 1 102 ? 10.289 10.914 -13.242 1 92.56 102 LEU A C 1
ATOM 747 O O . LEU A 1 102 ? 10.562 12.008 -13.742 1 92.56 102 LEU A O 1
ATOM 751 N N . ASP A 1 103 ? 10.383 9.828 -13.898 1 94.25 103 ASP A N 1
ATOM 752 C CA . ASP A 1 103 ? 10.359 9.75 -15.359 1 94.25 103 ASP A CA 1
ATOM 753 C C . ASP A 1 103 ? 8.938 9.523 -15.867 1 94.25 103 ASP A C 1
ATOM 755 O O . ASP A 1 103 ? 8.422 8.406 -15.797 1 94.25 103 ASP A O 1
ATOM 759 N N . VAL A 1 104 ? 8.359 10.492 -16.406 1 92.81 104 VAL A N 1
ATOM 760 C CA . VAL A 1 104 ? 6.938 10.508 -16.734 1 92.81 104 VAL A CA 1
ATOM 761 C C . VAL A 1 104 ? 6.629 9.43 -17.766 1 92.81 104 VAL A C 1
ATOM 763 O O . VAL A 1 104 ? 5.625 8.719 -17.656 1 92.81 104 VAL A O 1
ATOM 766 N N . ASP A 1 105 ? 7.477 9.273 -18.766 1 94.12 105 ASP A N 1
ATOM 767 C CA . ASP A 1 105 ? 7.258 8.266 -19.797 1 94.12 105 ASP A CA 1
ATOM 768 C C . ASP A 1 105 ? 7.277 6.855 -19.219 1 94.12 105 ASP A C 1
ATOM 770 O O . ASP A 1 105 ? 6.414 6.035 -19.531 1 94.12 105 ASP A O 1
ATOM 774 N N . LEU A 1 106 ? 8.25 6.633 -18.406 1 95.06 106 LEU A N 1
ATOM 775 C CA . LEU A 1 106 ? 8.352 5.34 -17.75 1 95.06 106 LEU A CA 1
ATOM 776 C C . LEU A 1 106 ? 7.137 5.086 -16.859 1 95.06 106 LEU A C 1
ATOM 778 O O . LEU A 1 106 ? 6.539 4.012 -16.906 1 95.06 106 LEU A O 1
ATOM 782 N N . ALA A 1 107 ? 6.812 6.051 -16.062 1 94.81 107 ALA A N 1
ATOM 783 C CA . ALA A 1 107 ? 5.68 5.934 -15.148 1 94.81 107 ALA A CA 1
ATOM 784 C C . ALA A 1 107 ? 4.383 5.664 -15.906 1 94.81 107 ALA A C 1
ATOM 786 O O . ALA A 1 107 ? 3.539 4.895 -15.453 1 94.81 107 ALA A O 1
ATOM 787 N N . GLU A 1 108 ? 4.215 6.293 -17 1 95.38 108 GLU A N 1
ATOM 788 C CA . GLU A 1 108 ? 3.016 6.098 -17.812 1 95.38 108 GLU A CA 1
ATOM 789 C C . GLU A 1 108 ? 2.883 4.648 -18.266 1 95.38 108 GLU A C 1
ATOM 791 O O . GLU A 1 108 ? 1.782 4.094 -18.266 1 95.38 108 GLU A O 1
ATOM 796 N N . LYS A 1 109 ? 3.949 4.066 -18.656 1 97 109 LYS A N 1
ATOM 797 C CA . LYS A 1 109 ? 3.934 2.666 -19.062 1 97 109 LYS A CA 1
ATOM 798 C C . LYS A 1 109 ? 3.492 1.763 -17.922 1 97 109 LYS A C 1
ATOM 800 O O . LYS A 1 109 ? 2.672 0.864 -18.109 1 97 109 LYS A O 1
ATOM 805 N N . VAL A 1 110 ? 4.074 2.025 -16.766 1 97.44 110 VAL A N 1
ATOM 806 C CA . VAL A 1 110 ? 3.754 1.229 -15.594 1 97.44 110 VAL A CA 1
ATOM 807 C C . VAL A 1 110 ? 2.279 1.406 -15.234 1 97.44 110 VAL A C 1
ATOM 809 O O . VAL A 1 110 ? 1.576 0.427 -14.977 1 97.44 110 VAL A O 1
ATOM 812 N N . ILE A 1 111 ? 1.808 2.607 -15.273 1 95.81 111 ILE A N 1
ATOM 813 C CA . ILE A 1 111 ? 0.43 2.916 -14.914 1 95.81 111 ILE A CA 1
ATOM 814 C C . ILE A 1 111 ? -0.526 2.279 -15.914 1 95.81 111 ILE A C 1
ATOM 816 O O . ILE A 1 111 ? -1.588 1.776 -15.539 1 95.81 111 ILE A O 1
ATOM 820 N N . LYS A 1 112 ? -0.192 2.336 -17.156 1 97.38 112 LYS A N 1
ATOM 821 C CA . LYS A 1 112 ? -0.998 1.656 -18.172 1 97.38 112 LYS A CA 1
ATOM 822 C C . LYS A 1 112 ? -1.142 0.171 -17.844 1 97.38 112 LYS A C 1
ATOM 824 O O . LYS A 1 112 ? -2.219 -0.405 -18.031 1 97.38 112 LYS A O 1
ATOM 829 N N . GLY A 1 113 ? -0.049 -0.449 -17.422 1 98.19 113 GLY A N 1
ATOM 830 C CA . GLY A 1 113 ? -0.106 -1.833 -16.969 1 98.19 113 GLY A CA 1
ATOM 831 C C . GLY A 1 113 ? -1.033 -2.045 -15.789 1 98.19 113 GLY A C 1
ATOM 832 O O . GLY A 1 113 ? -1.756 -3.041 -15.734 1 98.19 113 GLY A O 1
ATOM 833 N N . ILE A 1 114 ? -0.956 -1.097 -14.859 1 97.81 114 ILE A N 1
ATOM 834 C CA . ILE A 1 114 ? -1.829 -1.172 -13.695 1 97.81 114 ILE A CA 1
ATOM 835 C C . ILE A 1 114 ? -3.289 -1.104 -14.141 1 97.81 114 ILE A C 1
ATOM 837 O O . ILE A 1 114 ? -4.113 -1.911 -13.711 1 97.81 114 ILE A O 1
ATOM 841 N N . VAL A 1 115 ? -3.613 -0.224 -15 1 97.19 115 VAL A N 1
ATOM 842 C CA . VAL A 1 115 ? -4.969 -0.05 -15.508 1 97.19 115 VAL A CA 1
ATOM 843 C C . VAL A 1 115 ? -5.43 -1.331 -16.203 1 97.19 115 VAL A C 1
ATOM 845 O O . VAL A 1 115 ? -6.547 -1.802 -15.969 1 97.19 115 VAL A O 1
ATOM 848 N N . TYR A 1 116 ? -4.59 -1.884 -16.984 1 97.94 116 TYR A N 1
ATOM 849 C CA . TYR A 1 116 ? -4.922 -3.121 -17.672 1 97.94 116 TYR A CA 1
ATOM 850 C C . TYR A 1 116 ? -5.16 -4.258 -16.688 1 97.94 116 TYR A C 1
ATOM 852 O O . TYR A 1 116 ? -6.102 -5.039 -16.844 1 97.94 116 TYR A O 1
ATOM 860 N N . GLY A 1 117 ? -4.266 -4.34 -15.711 1 98.44 117 GLY A N 1
ATOM 861 C CA . GLY A 1 117 ? -4.461 -5.344 -14.68 1 98.44 117 GLY A CA 1
ATOM 862 C C . GLY A 1 117 ? -5.777 -5.188 -13.938 1 98.44 117 GLY A C 1
ATOM 863 O O . GLY A 1 117 ? -6.465 -6.172 -13.672 1 98.44 117 GLY A O 1
ATOM 864 N N . CYS A 1 118 ? -6.098 -3.996 -13.664 1 97.12 118 CYS A N 1
ATOM 865 C CA . CYS A 1 118 ? -7.363 -3.73 -12.984 1 97.12 118 CYS A CA 1
ATOM 866 C C . CYS A 1 118 ? -8.547 -4.121 -13.867 1 97.12 118 CYS A C 1
ATOM 868 O O . CYS A 1 118 ? -9.508 -4.719 -13.383 1 97.12 118 CYS A O 1
ATOM 870 N N . ARG A 1 119 ? -8.484 -3.84 -15.078 1 97.62 119 ARG A N 1
ATOM 871 C CA . ARG A 1 119 ? -9.555 -4.211 -16.016 1 97.62 119 ARG A CA 1
ATOM 872 C C . ARG A 1 119 ? -9.727 -5.723 -16.062 1 97.62 119 ARG A C 1
ATOM 874 O O . ARG A 1 119 ? -10.852 -6.227 -16.031 1 97.62 119 ARG A O 1
ATOM 881 N N . GLN A 1 120 ? -8.641 -6.387 -16.109 1 97.56 120 GLN A N 1
ATOM 882 C CA . GLN A 1 120 ? -8.664 -7.844 -16.172 1 97.56 120 GLN A CA 1
ATOM 883 C C . GLN A 1 120 ? -9.312 -8.438 -14.93 1 97.56 120 GLN A C 1
ATOM 885 O O . GLN A 1 120 ? -9.859 -9.539 -14.977 1 97.56 120 GLN A O 1
ATOM 890 N N . SER A 1 121 ? -9.281 -7.723 -13.859 1 97.06 121 SER A N 1
ATOM 891 C CA . SER A 1 121 ? -9.742 -8.242 -12.578 1 97.06 121 SER A CA 1
ATOM 892 C C . SER A 1 121 ? -11.094 -7.648 -12.195 1 97.06 121 SER A C 1
ATOM 894 O O . SER A 1 121 ? -11.578 -7.863 -11.086 1 97.06 121 SER A O 1
ATOM 896 N N . ASP A 1 122 ? -11.617 -6.871 -13.047 1 94.38 122 ASP A N 1
ATOM 897 C CA . ASP A 1 122 ? -12.891 -6.184 -12.805 1 94.38 122 ASP A CA 1
ATOM 898 C C . ASP A 1 122 ? -12.828 -5.344 -11.531 1 94.38 122 ASP A C 1
ATOM 900 O O . ASP A 1 122 ? -13.75 -5.391 -10.711 1 94.38 122 ASP A O 1
ATOM 904 N N . CYS A 1 123 ? -11.75 -4.746 -11.344 1 93 123 CYS A N 1
ATOM 905 C CA . CYS A 1 123 ? -11.633 -3.867 -10.188 1 93 123 CYS A CA 1
ATOM 906 C C . CYS A 1 123 ? -11.305 -2.441 -10.617 1 93 123 CYS A C 1
ATOM 908 O O . CYS A 1 123 ? -10.734 -2.227 -11.688 1 93 123 CYS A O 1
ATOM 910 N N . ALA A 1 124 ? -11.617 -1.48 -9.805 1 92.12 124 ALA A N 1
ATOM 911 C CA . ALA A 1 124 ? -11.398 -0.069 -10.117 1 92.12 124 ALA A CA 1
ATOM 912 C C . ALA A 1 124 ? -10.062 0.413 -9.57 1 92.12 124 ALA A C 1
ATOM 914 O O . ALA A 1 124 ? -9.695 0.092 -8.438 1 92.12 124 ALA A O 1
ATOM 915 N N . LEU A 1 125 ? -9.328 1.065 -10.422 1 93.12 125 LEU A N 1
ATOM 916 C CA . LEU A 1 125 ? -8.203 1.826 -9.906 1 93.12 125 LEU A CA 1
ATOM 917 C C . LEU A 1 125 ? -8.672 3.131 -9.266 1 93.12 125 LEU A C 1
ATOM 919 O O . LEU A 1 125 ? -9.094 4.055 -9.977 1 93.12 125 LEU A O 1
ATOM 923 N N . LEU A 1 126 ? -8.57 3.238 -7.98 1 89.12 126 LEU A N 1
ATOM 924 C CA . LEU A 1 126 ? -9.109 4.395 -7.273 1 89.12 126 LEU A CA 1
ATOM 925 C C . LEU A 1 126 ? -8.125 5.555 -7.293 1 89.12 126 LEU A C 1
ATOM 927 O O . LEU A 1 126 ? -8.523 6.719 -7.246 1 89.12 126 LEU A O 1
ATOM 931 N N . GLY A 1 127 ? -6.918 5.238 -7.289 1 88.31 127 GLY A N 1
ATOM 932 C CA . GLY A 1 127 ? -5.855 6.227 -7.23 1 88.31 127 GLY A CA 1
ATOM 933 C C . GLY A 1 127 ? -4.523 5.645 -6.797 1 88.31 127 GLY A C 1
ATOM 934 O O . GLY A 1 127 ? -4.281 4.449 -6.957 1 88.31 127 GLY A O 1
ATOM 935 N N . GLY A 1 128 ? -3.695 6.539 -6.41 1 89.81 128 GLY A N 1
ATOM 936 C CA . GLY A 1 128 ? -2.363 6.164 -5.957 1 89.81 128 GLY A CA 1
ATOM 937 C C . GLY A 1 128 ? -1.541 7.352 -5.484 1 89.81 128 GLY A C 1
ATOM 938 O O . GLY A 1 128 ? -2.061 8.461 -5.355 1 89.81 128 GLY A O 1
ATOM 939 N N . GLU A 1 129 ? -0.411 6.984 -5.055 1 91.81 129 GLU A N 1
ATOM 940 C CA . GLU A 1 129 ? 0.557 7.98 -4.609 1 91.81 129 GLU A CA 1
ATOM 941 C C . GLU A 1 129 ? 1.908 7.781 -5.289 1 91.81 129 GLU A C 1
ATOM 943 O O . GLU A 1 129 ? 2.373 6.648 -5.438 1 91.81 129 GLU A O 1
ATOM 948 N N . THR A 1 130 ? 2.426 8.922 -5.762 1 91.69 130 THR A N 1
ATOM 949 C CA . THR A 1 130 ? 3.781 8.922 -6.297 1 91.69 130 THR A CA 1
ATOM 950 C C . THR A 1 130 ? 4.723 9.695 -5.379 1 91.69 130 THR A C 1
ATOM 952 O O . THR A 1 130 ? 4.434 10.836 -5 1 91.69 130 THR A O 1
ATOM 955 N N . ALA A 1 131 ? 5.742 9.062 -4.996 1 92.69 131 ALA A N 1
ATOM 956 C CA . ALA A 1 131 ? 6.723 9.688 -4.113 1 92.69 131 ALA A CA 1
ATOM 957 C C . ALA A 1 131 ? 8.078 9.836 -4.809 1 92.69 131 ALA A C 1
ATOM 959 O O . ALA A 1 131 ? 8.641 8.844 -5.285 1 92.69 131 ALA A O 1
ATOM 960 N N . GLU A 1 132 ? 8.523 11.078 -4.902 1 91.81 132 GLU A N 1
ATOM 961 C 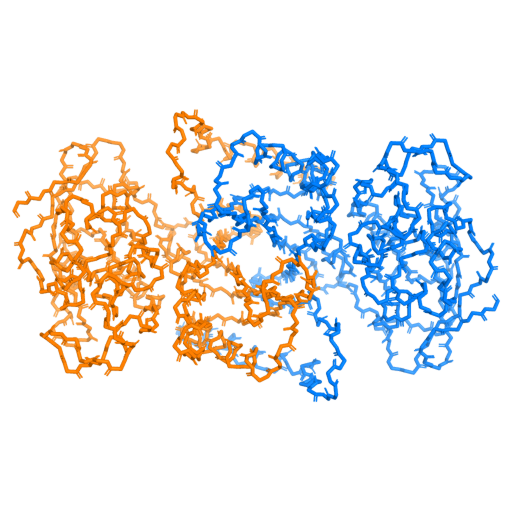CA . GLU A 1 132 ? 9.906 11.312 -5.305 1 91.81 132 GLU A CA 1
ATOM 962 C C . GLU A 1 132 ? 10.828 11.391 -4.094 1 91.81 132 GLU A C 1
ATOM 964 O O . GLU A 1 132 ? 10.688 12.281 -3.258 1 91.81 132 GLU A O 1
ATOM 969 N N . MET A 1 133 ? 11.695 10.453 -4.035 1 93.31 133 MET A N 1
ATOM 970 C CA . MET A 1 133 ? 12.617 10.32 -2.912 1 93.31 133 MET A CA 1
ATOM 971 C C . MET A 1 133 ? 14.07 10.352 -3.389 1 93.31 133 MET A C 1
ATOM 973 O O . MET A 1 133 ? 14.758 9.328 -3.344 1 93.31 133 MET A O 1
ATOM 977 N N . PRO A 1 134 ? 14.516 11.578 -3.693 1 90.12 134 PRO A N 1
ATOM 978 C CA . PRO A 1 134 ? 15.906 11.695 -4.141 1 90.12 134 PRO A CA 1
ATOM 979 C C . PRO A 1 134 ? 16.906 11.172 -3.107 1 90.12 134 PRO A C 1
ATOM 981 O O . PRO A 1 134 ? 16.688 11.336 -1.903 1 90.12 134 PRO A O 1
ATOM 984 N N . ASP A 1 135 ? 17.969 10.555 -3.529 1 85.94 135 ASP A N 1
ATOM 985 C CA . ASP A 1 135 ? 19.047 10.016 -2.721 1 85.94 135 ASP A CA 1
ATOM 986 C C . ASP A 1 135 ? 18.594 8.781 -1.942 1 85.94 135 ASP A C 1
ATOM 988 O O . ASP A 1 135 ? 19.344 8.266 -1.105 1 85.94 135 ASP A O 1
ATOM 992 N N . PHE A 1 136 ? 17.375 8.414 -2.146 1 90.31 136 PHE A N 1
ATOM 993 C CA . PHE A 1 136 ? 16.859 7.195 -1.528 1 90.31 136 PHE A CA 1
ATOM 994 C C . PHE A 1 136 ? 16.891 6.031 -2.512 1 90.31 136 PHE A C 1
ATOM 996 O O . PHE A 1 136 ? 17.375 4.949 -2.18 1 90.31 136 PHE A O 1
ATOM 1003 N N . TYR A 1 137 ? 16.438 6.191 -3.693 1 93 137 TYR A N 1
ATOM 1004 C CA . TYR A 1 137 ? 16.469 5.23 -4.793 1 93 137 TYR A CA 1
ATOM 1005 C C . TYR A 1 137 ? 17.562 5.582 -5.793 1 93 137 TYR A C 1
ATOM 1007 O O . TYR A 1 137 ? 17.891 6.754 -5.977 1 93 137 TYR A O 1
ATOM 1015 N N . ALA A 1 138 ? 18.109 4.535 -6.43 1 91.19 138 ALA A N 1
ATOM 1016 C CA . ALA A 1 138 ? 19.062 4.777 -7.512 1 91.19 138 ALA A CA 1
ATOM 1017 C C . ALA A 1 138 ? 18.375 5.434 -8.703 1 91.19 138 ALA A C 1
ATOM 1019 O O . ALA A 1 138 ? 17.156 5.309 -8.883 1 91.19 138 ALA A O 1
ATOM 1020 N N . LYS A 1 139 ? 19.172 6.164 -9.469 1 90.75 139 LYS A N 1
ATOM 1021 C CA . LYS A 1 139 ? 18.625 6.828 -10.648 1 90.75 139 LYS A CA 1
ATOM 1022 C C . LYS A 1 139 ? 17.984 5.824 -11.594 1 90.75 139 LYS A C 1
ATOM 1024 O O . LYS A 1 139 ? 18.562 4.785 -11.906 1 90.75 139 LYS A O 1
ATOM 1029 N N . GLY A 1 140 ? 16.766 6.109 -11.945 1 90.88 140 GLY A N 1
ATOM 1030 C CA . GLY A 1 140 ? 16.062 5.266 -12.898 1 90.88 140 GLY A CA 1
ATOM 1031 C C . GLY A 1 140 ? 15.344 4.102 -12.242 1 90.88 140 GLY A C 1
ATOM 1032 O O . GLY A 1 140 ? 14.586 3.381 -12.898 1 90.88 140 GLY A O 1
ATOM 1033 N N . GLU A 1 141 ? 15.539 3.918 -10.961 1 94.31 141 GLU A N 1
ATOM 1034 C CA . GLU A 1 141 ? 14.914 2.799 -10.266 1 94.31 141 GLU A CA 1
ATOM 1035 C C . GLU A 1 141 ? 13.68 3.254 -9.484 1 94.31 141 GLU A C 1
ATOM 1037 O O . GLU A 1 141 ? 13.539 4.438 -9.18 1 94.31 141 GLU A O 1
ATOM 1042 N N . TYR A 1 142 ? 12.781 2.367 -9.352 1 96.88 142 TYR A N 1
ATOM 1043 C CA . TYR A 1 142 ? 11.547 2.613 -8.617 1 96.88 142 TYR A CA 1
ATOM 1044 C C . TYR A 1 142 ? 11.047 1.343 -7.934 1 96.88 142 TYR A C 1
ATOM 1046 O O . TYR A 1 142 ? 11.445 0.237 -8.312 1 96.88 142 TYR A O 1
ATOM 1054 N N . ASP A 1 143 ? 10.32 1.531 -6.922 1 97.38 143 ASP A N 1
ATOM 1055 C CA . ASP A 1 143 ? 9.586 0.444 -6.281 1 97.38 143 ASP A CA 1
ATOM 1056 C C . ASP A 1 143 ? 8.078 0.682 -6.348 1 97.38 143 ASP A C 1
ATOM 1058 O O . ASP A 1 143 ? 7.633 1.816 -6.531 1 97.38 143 ASP A O 1
ATOM 1062 N N . LEU A 1 144 ? 7.348 -0.397 -6.332 1 97.75 144 LEU A N 1
ATOM 1063 C CA . LEU A 1 144 ? 5.895 -0.378 -6.453 1 97.75 144 LEU A CA 1
ATOM 1064 C C . LEU A 1 144 ? 5.246 -1.229 -5.367 1 97.75 144 LEU A C 1
ATOM 1066 O O . LEU A 1 144 ? 5.715 -2.332 -5.078 1 97.75 144 LEU A O 1
ATOM 1070 N N . SER A 1 145 ? 4.254 -0.751 -4.781 1 96.81 145 SER A N 1
ATOM 1071 C CA . SER A 1 145 ? 3.367 -1.551 -3.943 1 96.81 145 SER A CA 1
ATOM 1072 C C . SER A 1 145 ? 1.903 -1.274 -4.27 1 96.81 145 SER A C 1
ATOM 1074 O O . SER A 1 145 ? 1.565 -0.202 -4.773 1 96.81 145 SER A O 1
ATOM 1076 N N . GLY A 1 146 ? 1.112 -2.264 -4.133 1 95.94 146 GLY A N 1
ATOM 1077 C CA . GLY A 1 146 ? -0.308 -2.203 -4.441 1 95.94 146 GLY A CA 1
ATOM 1078 C C . GLY A 1 146 ? -1.184 -2.73 -3.318 1 95.94 146 GLY A C 1
ATOM 1079 O O . GLY A 1 146 ? -0.722 -3.498 -2.473 1 95.94 146 GLY A O 1
ATOM 1080 N N . PHE A 1 147 ? -2.342 -2.266 -3.316 1 95.06 147 PHE A N 1
ATOM 1081 C CA . PHE A 1 147 ? -3.35 -2.629 -2.328 1 95.06 147 PHE A CA 1
ATOM 1082 C C . PHE A 1 147 ? -4.691 -2.896 -2.996 1 95.06 147 PHE A C 1
ATOM 1084 O O . PHE A 1 147 ? -5.176 -2.074 -3.777 1 95.06 147 PHE A O 1
ATOM 1091 N N . ALA A 1 148 ? -5.262 -4.008 -2.682 1 95.62 148 ALA A N 1
ATOM 1092 C CA . ALA A 1 148 ? -6.566 -4.371 -3.229 1 95.62 148 ALA A CA 1
ATOM 1093 C C . ALA A 1 148 ? -7.57 -4.645 -2.113 1 95.62 148 ALA A C 1
ATOM 1095 O O . ALA A 1 148 ? -7.223 -5.227 -1.084 1 95.62 148 ALA A O 1
ATOM 1096 N N . VAL A 1 149 ? -8.797 -4.25 -2.334 1 92.81 149 VAL A N 1
ATOM 1097 C CA . VAL A 1 149 ? -9.914 -4.559 -1.448 1 92.81 149 VAL A CA 1
ATOM 1098 C C . VAL A 1 149 ? -11.008 -5.297 -2.227 1 92.81 149 VAL A C 1
ATOM 1100 O O . VAL A 1 149 ? -11.328 -4.926 -3.359 1 92.81 149 VAL A O 1
ATOM 1103 N N . GLY A 1 150 ? -11.438 -6.352 -1.694 1 92.81 150 GLY A N 1
ATOM 1104 C CA . GLY A 1 150 ? -12.539 -7.117 -2.266 1 92.81 150 GLY A CA 1
ATOM 1105 C C . GLY A 1 150 ? -13.656 -7.383 -1.278 1 92.81 150 GLY A C 1
ATOM 1106 O O . GLY A 1 150 ? -13.578 -6.973 -0.119 1 92.81 150 GLY A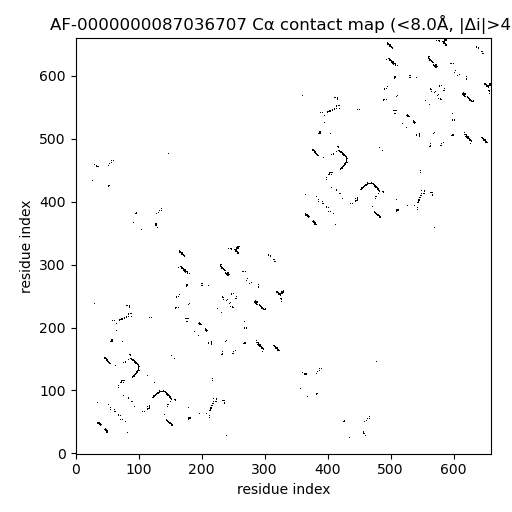 O 1
ATOM 1107 N N . ILE A 1 151 ? -14.703 -8.016 -1.789 1 91.75 151 ILE A N 1
ATOM 1108 C CA . ILE A 1 151 ? -15.867 -8.32 -0.971 1 91.75 151 ILE A CA 1
ATOM 1109 C C . ILE A 1 151 ? -16.266 -9.781 -1.161 1 91.75 151 ILE A C 1
ATOM 1111 O O . ILE A 1 151 ? -16.156 -10.32 -2.262 1 91.75 151 ILE A O 1
ATOM 1115 N N . VAL A 1 152 ? -16.719 -10.398 -0.09 1 91.75 152 VAL A N 1
ATOM 1116 C CA . VAL A 1 152 ? -17.203 -11.773 -0.137 1 91.75 152 VAL A CA 1
ATOM 1117 C C . VAL A 1 152 ? -18.344 -11.953 0.854 1 91.75 152 VAL A C 1
ATOM 1119 O O . VAL A 1 152 ? -18.297 -11.422 1.966 1 91.75 152 VAL A O 1
ATOM 1122 N N . LYS A 1 153 ? -19.391 -12.641 0.398 1 91.94 153 LYS A N 1
ATOM 1123 C CA . LYS A 1 153 ? -20.453 -12.977 1.34 1 91.94 153 LYS A CA 1
ATOM 1124 C C . LYS A 1 153 ? -19.938 -13.883 2.457 1 91.94 153 LYS A C 1
ATOM 1126 O O . LYS A 1 153 ? -19.125 -14.781 2.213 1 91.94 153 LYS A O 1
ATOM 1131 N N . LYS A 1 154 ? -20.469 -13.641 3.598 1 88.5 154 LYS A N 1
ATOM 1132 C CA . LYS A 1 154 ? -20.016 -14.352 4.785 1 88.5 154 LYS A CA 1
ATOM 1133 C C . LYS A 1 154 ? -20.156 -15.859 4.605 1 88.5 154 LYS A C 1
ATOM 1135 O O . LYS A 1 154 ? -19.297 -16.625 5.039 1 88.5 154 LYS A O 1
ATOM 1140 N N . ASP A 1 155 ? -21.172 -16.25 3.928 1 91.06 155 ASP A N 1
ATOM 1141 C CA . ASP A 1 155 ? -21.438 -17.688 3.775 1 91.06 155 ASP A CA 1
ATOM 1142 C C . ASP A 1 155 ? -20.719 -18.25 2.553 1 91.06 155 ASP A C 1
ATOM 1144 O O . ASP A 1 155 ? -20.828 -19.438 2.254 1 91.06 155 ASP A O 1
ATOM 1148 N N . SER A 1 156 ? -19.938 -17.438 1.876 1 93.25 156 SER A N 1
ATOM 1149 C CA . SER A 1 156 ? -19.281 -17.875 0.647 1 93.25 156 SER A CA 1
ATOM 1150 C C . SER A 1 156 ? -17.766 -17.828 0.783 1 93.25 156 SER A C 1
ATOM 1152 O O . SER A 1 156 ? -17.047 -18 -0.201 1 93.25 156 SER A O 1
ATOM 1154 N N . VAL A 1 157 ? -17.297 -17.609 1.954 1 93.88 157 VAL A N 1
ATOM 1155 C CA . VAL A 1 157 ? -15.867 -17.5 2.178 1 93.88 157 VAL A CA 1
ATOM 1156 C C . VAL A 1 157 ? -15.195 -18.859 1.953 1 93.88 157 VAL A C 1
ATOM 1158 O O . VAL A 1 157 ? -15.68 -19.875 2.445 1 93.88 157 VAL A O 1
ATOM 1161 N N . ILE A 1 158 ? -14.18 -18.828 1.208 1 96.06 158 ILE A N 1
ATOM 1162 C CA . ILE A 1 158 ? -13.328 -20 1.062 1 96.06 158 ILE A CA 1
ATOM 1163 C C . ILE A 1 158 ? -12.211 -19.953 2.102 1 96.06 158 ILE A C 1
ATOM 1165 O O . ILE A 1 158 ? -11.328 -19.094 2.039 1 96.06 158 ILE A O 1
ATOM 1169 N N . ASP A 1 159 ? -12.234 -20.922 3.057 1 92.75 159 ASP A N 1
ATOM 1170 C CA . ASP A 1 159 ? -11.273 -20.828 4.148 1 92.75 159 ASP A CA 1
ATOM 1171 C C . ASP A 1 159 ? -10.578 -22.172 4.383 1 92.75 159 ASP A C 1
ATOM 1173 O O . ASP A 1 159 ? -9.812 -22.312 5.336 1 92.75 159 ASP A O 1
ATOM 1177 N N . GLY A 1 160 ? -10.844 -23.156 3.623 1 96.94 160 GLY A N 1
ATOM 1178 C CA . GLY A 1 160 ? -10.148 -24.422 3.646 1 96.94 160 GLY A CA 1
ATOM 1179 C C . GLY A 1 160 ? -10.617 -25.344 4.762 1 96.94 160 GLY A C 1
ATOM 1180 O O . GLY A 1 160 ? -10.164 -26.484 4.867 1 96.94 160 GLY A O 1
ATOM 1181 N N . LYS A 1 161 ? -11.586 -24.953 5.578 1 95.44 161 LYS A N 1
ATOM 1182 C CA . LYS A 1 161 ? -11.977 -25.688 6.777 1 95.44 161 LYS A CA 1
ATOM 1183 C C . LYS A 1 161 ? -12.617 -27.031 6.414 1 95.44 161 LYS A C 1
ATOM 1185 O O . LYS A 1 161 ? -12.562 -27.984 7.195 1 95.44 161 LYS A O 1
ATOM 1190 N N . SER A 1 162 ? -13.227 -27.109 5.246 1 97.56 162 SER A N 1
ATOM 1191 C CA . SER A 1 162 ? -13.953 -28.312 4.855 1 97.56 162 SER A CA 1
ATOM 1192 C C . SER A 1 162 ? -13.062 -29.266 4.062 1 97.56 162 SER A C 1
ATOM 1194 O O . SER A 1 162 ? -13.531 -30.297 3.578 1 97.56 162 SER A O 1
ATOM 1196 N N . ILE A 1 163 ? -11.836 -28.922 3.951 1 98.75 163 ILE A N 1
ATOM 1197 C CA . ILE A 1 163 ? -10.906 -29.781 3.221 1 98.75 163 ILE A CA 1
ATOM 1198 C C . ILE A 1 163 ? -10.695 -31.078 3.992 1 98.75 163 ILE A C 1
ATOM 1200 O O . ILE A 1 163 ? -10.555 -31.062 5.219 1 98.75 163 ILE A O 1
ATOM 1204 N N . VAL A 1 164 ? -10.695 -32.188 3.244 1 98.62 164 VAL A N 1
ATOM 1205 C CA . VAL A 1 164 ? -10.453 -33.5 3.838 1 98.62 164 VAL A CA 1
ATOM 1206 C C . VAL A 1 164 ? -9.5 -34.281 2.957 1 98.62 164 VAL A C 1
ATOM 1208 O O . VAL A 1 164 ? -9.312 -33.969 1.783 1 98.62 164 VAL A O 1
ATOM 1211 N N . ALA A 1 165 ? -8.906 -35.312 3.607 1 98.75 165 ALA A N 1
ATOM 1212 C CA . ALA A 1 165 ? -8.117 -36.25 2.814 1 98.75 165 ALA A CA 1
ATOM 1213 C C . ALA A 1 165 ? -8.938 -36.812 1.664 1 98.75 165 ALA A C 1
ATOM 1215 O O . ALA A 1 165 ? -10.102 -37.156 1.842 1 98.75 165 ALA A O 1
ATOM 1216 N N . GLY A 1 166 ? -8.305 -36.875 0.49 1 98.69 166 GLY A N 1
ATOM 1217 C CA . GLY A 1 166 ? -9.008 -37.375 -0.687 1 98.69 166 GLY A CA 1
ATOM 1218 C C . GLY A 1 166 ? -9.445 -36.25 -1.624 1 98.69 166 GLY A C 1
ATOM 1219 O O . GLY A 1 166 ? -9.75 -36.5 -2.793 1 98.69 166 GLY A O 1
ATOM 1220 N N . ASP A 1 167 ? -9.531 -35.031 -1.117 1 98.88 167 ASP A N 1
ATOM 1221 C CA . ASP A 1 167 ? -9.789 -33.906 -2.008 1 98.88 167 ASP A CA 1
ATOM 1222 C C . ASP A 1 167 ? -8.695 -33.781 -3.061 1 98.88 167 ASP A C 1
ATOM 1224 O O . ASP A 1 167 ? -7.566 -34.219 -2.848 1 98.88 167 ASP A O 1
ATOM 1228 N N . VAL A 1 168 ? -9.078 -33.188 -4.184 1 98.88 168 VAL A N 1
ATOM 1229 C CA . VAL A 1 168 ? -8.227 -33.188 -5.363 1 98.88 168 VAL A CA 1
ATOM 1230 C C . VAL A 1 168 ? -7.551 -31.812 -5.508 1 98.88 168 VAL A C 1
ATOM 1232 O O . VAL A 1 168 ? -8.18 -30.781 -5.285 1 98.88 168 VAL A O 1
ATOM 1235 N N . LEU A 1 169 ? -6.25 -31.859 -5.828 1 98.94 169 LEU A N 1
ATOM 1236 C CA . LEU A 1 169 ? -5.52 -30.641 -6.156 1 98.94 169 LEU A CA 1
ATOM 1237 C C . LEU A 1 169 ? -5.543 -30.375 -7.66 1 98.94 169 LEU A C 1
ATOM 1239 O O . LEU A 1 169 ? -5.102 -31.219 -8.445 1 98.94 169 LEU A O 1
ATOM 1243 N N . ILE A 1 170 ? -6.074 -29.234 -8.047 1 98.88 170 ILE A N 1
ATOM 1244 C CA . ILE A 1 170 ? -6.148 -28.812 -9.438 1 98.88 170 ILE A CA 1
ATOM 1245 C C . ILE A 1 170 ? -5.258 -27.594 -9.656 1 98.88 170 ILE A C 1
ATOM 1247 O O . ILE A 1 170 ? -5.422 -26.578 -8.984 1 98.88 170 ILE A O 1
ATOM 1251 N N . GLY A 1 171 ? -4.32 -27.719 -10.562 1 98.75 171 GLY A N 1
ATOM 1252 C CA . GLY A 1 171 ? -3.434 -26.609 -10.875 1 98.75 171 GLY A CA 1
ATOM 1253 C C . GLY A 1 171 ? -3.9 -25.797 -12.055 1 98.75 171 GLY A C 1
ATOM 1254 O O . GLY A 1 171 ? -4.359 -26.344 -13.062 1 98.75 171 GLY A O 1
ATOM 1255 N N . LEU A 1 172 ? -3.846 -24.484 -11.945 1 98.62 172 LEU A N 1
ATOM 1256 C CA . LEU A 1 172 ? -4.02 -23.547 -13.047 1 98.62 172 LEU A CA 1
ATOM 1257 C C . LEU A 1 172 ? -2.67 -23.031 -13.531 1 98.62 172 LEU A C 1
ATOM 1259 O O . LEU A 1 172 ? -1.848 -22.578 -12.727 1 98.62 172 LEU A O 1
ATOM 1263 N N . PRO A 1 173 ? -2.428 -23.031 -14.781 1 98.25 173 PRO A N 1
ATOM 1264 C CA . PRO A 1 173 ? -1.093 -22.75 -15.312 1 98.25 173 PRO A CA 1
ATOM 1265 C C . PRO A 1 173 ? -0.656 -21.297 -15.086 1 98.25 173 PRO A C 1
ATOM 1267 O O . PRO A 1 173 ? -1.492 -20.391 -15.086 1 98.25 173 PRO A O 1
ATOM 1270 N N . SER A 1 174 ? 0.631 -21.141 -14.891 1 98.44 174 SER A N 1
ATOM 1271 C CA . SER A 1 174 ? 1.242 -19.828 -14.844 1 98.44 174 SER A CA 1
ATOM 1272 C C . SER A 1 174 ? 1.746 -19.406 -16.219 1 98.44 174 SER A C 1
ATOM 1274 O O . SER A 1 174 ? 1.777 -20.219 -17.156 1 98.44 174 SER A O 1
ATOM 1276 N N . SER A 1 175 ? 2.09 -18.141 -16.359 1 97.81 175 SER A N 1
ATOM 1277 C CA . SER A 1 175 ? 2.689 -17.609 -17.578 1 97.81 175 SER A CA 1
ATOM 1278 C C . SER A 1 175 ? 4.207 -17.75 -17.562 1 97.81 175 SER A C 1
ATOM 1280 O O . SER A 1 175 ? 4.883 -17.406 -18.531 1 97.81 175 SER A O 1
ATOM 1282 N N . GLY A 1 176 ? 4.742 -18.234 -16.578 1 97.38 176 GLY A N 1
ATOM 1283 C CA . GLY A 1 176 ? 6.164 -18.328 -16.297 1 97.38 176 GLY A CA 1
ATOM 1284 C C . GLY A 1 176 ? 6.492 -18.172 -14.82 1 97.38 176 GLY A C 1
ATOM 1285 O O . GLY A 1 176 ? 5.852 -18.781 -13.961 1 97.38 176 GLY A O 1
ATOM 1286 N N . VAL A 1 177 ? 7.484 -17.281 -14.562 1 97.75 177 VAL A N 1
ATOM 1287 C CA . VAL A 1 177 ? 8.039 -17.156 -13.227 1 97.75 177 VAL A CA 1
ATOM 1288 C C . VAL A 1 177 ? 7.156 -16.234 -12.383 1 97.75 177 VAL A C 1
ATOM 1290 O O . VAL A 1 177 ? 7.262 -16.219 -11.156 1 97.75 177 VAL A O 1
ATOM 1293 N N . HIS A 1 178 ? 6.27 -15.523 -12.992 1 98.31 178 HIS A N 1
ATOM 1294 C CA . HIS A 1 178 ? 5.473 -14.492 -12.336 1 98.31 178 HIS A CA 1
ATOM 1295 C C . HIS A 1 178 ? 6.359 -13.484 -11.617 1 98.31 178 HIS A C 1
ATOM 1297 O O . HIS A 1 178 ? 7.184 -12.82 -12.25 1 98.31 178 HIS A O 1
ATOM 1303 N N . SER A 1 179 ? 6.168 -13.203 -10.328 1 97.25 179 SER A N 1
ATOM 1304 C CA . SER A 1 179 ? 6.902 -12.125 -9.672 1 97.25 179 SER A CA 1
ATOM 1305 C C . SER A 1 179 ? 7.727 -12.641 -8.5 1 97.25 179 SER A C 1
ATOM 1307 O O . SER A 1 179 ? 7.961 -11.914 -7.535 1 97.25 179 SER A O 1
ATOM 1309 N N . ASN A 1 180 ? 8.156 -13.891 -8.578 1 95 180 ASN A N 1
ATOM 1310 C CA . ASN A 1 180 ? 8.906 -14.438 -7.453 1 95 180 ASN A CA 1
ATOM 1311 C C . ASN A 1 180 ? 10.227 -15.062 -7.906 1 95 180 ASN A C 1
ATOM 1313 O O . ASN A 1 180 ? 10.328 -15.555 -9.023 1 95 180 ASN A O 1
ATOM 1317 N N . GLY A 1 181 ? 11.195 -14.938 -7.023 1 95.81 181 GLY A N 1
ATOM 1318 C CA . GLY A 1 181 ? 12.445 -15.656 -7.238 1 95.81 181 GLY A CA 1
ATOM 1319 C C . GLY A 1 181 ? 13.383 -14.945 -8.195 1 95.81 181 GLY A C 1
ATOM 1320 O O . GLY A 1 181 ? 14.273 -15.57 -8.773 1 95.81 181 GLY A O 1
ATOM 1321 N N . PHE A 1 182 ? 13.266 -13.758 -8.391 1 96.81 182 PHE A N 1
ATOM 1322 C CA . PHE A 1 182 ? 14.016 -13.07 -9.438 1 96.81 182 PHE A CA 1
ATOM 1323 C C . PHE A 1 182 ? 15.438 -12.773 -8.977 1 96.81 182 PHE A C 1
ATOM 1325 O O . PHE A 1 182 ? 16.328 -12.539 -9.805 1 96.81 182 PHE A O 1
ATOM 1332 N N . SER A 1 183 ? 15.68 -12.688 -7.656 1 94.44 183 SER A N 1
ATOM 1333 C CA . SER A 1 183 ? 17.062 -12.625 -7.215 1 94.44 183 SER A CA 1
ATOM 1334 C C . SER A 1 183 ? 17.859 -13.828 -7.715 1 94.44 183 SER A C 1
ATOM 1336 O O . SER A 1 183 ? 19 -13.68 -8.18 1 94.44 183 SER A O 1
ATOM 1338 N N . LEU A 1 184 ? 17.266 -14.977 -7.629 1 95.25 184 LEU A N 1
ATOM 1339 C CA . LEU A 1 184 ? 17.906 -16.203 -8.102 1 95.25 184 LEU A CA 1
ATOM 1340 C C . LEU A 1 184 ? 18 -16.219 -9.617 1 95.25 184 LEU A C 1
ATOM 1342 O O . LEU A 1 184 ? 19.031 -16.594 -10.18 1 95.25 184 LEU A O 1
ATOM 1346 N N . VAL A 1 185 ? 16.969 -15.797 -10.336 1 96.44 185 VAL A N 1
ATOM 1347 C CA . VAL A 1 185 ? 16.953 -15.711 -11.789 1 96.44 185 VAL A CA 1
ATOM 1348 C C . VAL A 1 185 ? 18.125 -14.836 -12.266 1 96.44 185 VAL A C 1
ATOM 1350 O O . VAL A 1 185 ? 18.859 -15.219 -13.172 1 96.44 185 VAL A O 1
ATOM 1353 N N . ARG A 1 186 ? 18.234 -13.719 -11.648 1 94.19 186 ARG A N 1
ATOM 1354 C CA . ARG A 1 186 ? 19.266 -12.766 -12.055 1 94.19 186 ARG A CA 1
ATOM 1355 C C . ARG A 1 186 ? 20.656 -13.328 -11.805 1 94.19 186 ARG A C 1
ATOM 1357 O O . ARG A 1 186 ? 21.578 -13.102 -12.594 1 94.19 186 ARG A O 1
ATOM 1364 N N . ARG A 1 187 ? 20.812 -13.992 -10.711 1 94.25 187 ARG A N 1
ATOM 1365 C CA . ARG A 1 187 ? 22.094 -14.633 -10.414 1 94.25 187 ARG A CA 1
ATOM 1366 C C . ARG A 1 187 ? 22.438 -15.68 -11.477 1 94.25 187 ARG A C 1
ATOM 1368 O O . ARG A 1 187 ? 23.578 -15.758 -11.93 1 94.25 187 ARG A O 1
ATOM 1375 N N . VAL A 1 188 ? 21.453 -16.484 -11.852 1 95.44 188 VAL A N 1
ATOM 1376 C CA . VAL A 1 188 ? 21.656 -17.531 -12.859 1 95.44 188 VAL A CA 1
ATOM 1377 C C . VAL A 1 188 ? 21.984 -16.891 -14.203 1 95.44 188 VAL A C 1
ATOM 1379 O O . VAL A 1 188 ? 22.891 -17.344 -14.914 1 95.44 188 VAL A O 1
ATOM 1382 N N . LEU A 1 189 ? 21.297 -15.82 -14.578 1 94 189 LEU A N 1
ATOM 1383 C CA . LEU A 1 189 ? 21.547 -15.102 -15.82 1 94 189 LEU A CA 1
ATOM 1384 C C . LEU A 1 189 ? 22.969 -14.539 -15.836 1 94 189 LEU A C 1
ATOM 1386 O O . LEU A 1 189 ? 23.672 -14.664 -16.844 1 94 189 LEU A O 1
ATOM 1390 N N . ALA A 1 190 ? 23.328 -13.914 -14.758 1 91.75 190 ALA A N 1
ATOM 1391 C CA . ALA A 1 190 ? 24.656 -13.312 -14.656 1 91.75 190 ALA A CA 1
ATOM 1392 C C . ALA A 1 190 ? 25.75 -14.367 -14.82 1 91.75 190 ALA A C 1
ATOM 1394 O O . ALA A 1 190 ? 26.781 -14.109 -15.453 1 91.75 190 ALA A O 1
ATOM 1395 N N . ARG A 1 191 ? 25.516 -15.484 -14.32 1 92.81 191 ARG A N 1
ATOM 1396 C CA . ARG A 1 191 ? 26.484 -16.562 -14.359 1 92.81 191 ARG A CA 1
ATOM 1397 C C . ARG A 1 191 ? 26.625 -17.125 -15.773 1 92.81 191 ARG A C 1
ATOM 1399 O O . ARG A 1 191 ? 27.703 -17.578 -16.172 1 92.81 191 ARG A O 1
ATOM 1406 N N . THR A 1 192 ? 25.594 -17.125 -16.484 1 92.56 192 THR A N 1
ATOM 1407 C CA . THR A 1 192 ? 25.594 -17.734 -17.812 1 92.56 192 THR A CA 1
ATOM 1408 C C . THR A 1 192 ? 26.016 -16.734 -18.875 1 92.56 192 THR A C 1
ATOM 1410 O O . THR A 1 192 ? 26.359 -17.109 -20 1 92.56 192 THR A O 1
ATOM 1413 N N . GLY A 1 193 ? 25.938 -15.461 -18.594 1 91 193 GLY A N 1
ATOM 1414 C CA . GLY A 1 193 ? 26.281 -14.414 -19.531 1 91 193 GLY A CA 1
ATOM 1415 C C . GLY A 1 193 ? 25.25 -14.227 -20.625 1 91 193 GLY A C 1
ATOM 1416 O O . GLY A 1 193 ? 25.516 -13.594 -21.656 1 91 193 GLY A O 1
ATOM 1417 N N . LEU A 1 194 ? 24.125 -14.781 -20.453 1 90.38 194 LEU A N 1
ATOM 1418 C CA . LEU A 1 194 ? 23.062 -14.68 -21.422 1 90.38 194 LEU A CA 1
ATOM 1419 C C . LEU A 1 194 ? 22.328 -13.344 -21.297 1 90.38 194 LEU A C 1
ATOM 1421 O O . LEU A 1 194 ? 22.266 -12.773 -20.203 1 90.38 194 LEU A O 1
ATOM 1425 N N . SER A 1 195 ? 21.859 -12.938 -22.438 1 89.56 195 SER A N 1
ATOM 1426 C CA . SER A 1 195 ? 21.109 -11.68 -22.453 1 89.56 195 SER A CA 1
ATOM 1427 C C . SER A 1 195 ? 19.609 -11.922 -22.547 1 89.56 195 SER A C 1
ATOM 1429 O O . SER A 1 195 ? 19.172 -13.031 -22.859 1 89.56 195 SER A O 1
ATOM 1431 N N . SER A 1 196 ? 18.875 -10.859 -22.312 1 89.38 196 SER A N 1
ATOM 1432 C CA . SER A 1 196 ? 17.422 -10.93 -22.406 1 89.38 196 SER A CA 1
ATOM 1433 C C . SER A 1 196 ? 16.969 -11.195 -23.828 1 89.38 196 SER A C 1
ATOM 1435 O O . SER A 1 196 ? 15.836 -11.641 -24.062 1 89.38 196 SER A O 1
ATOM 1437 N N . MET A 1 197 ? 17.828 -11.055 -24.797 1 92.56 197 MET A N 1
ATOM 1438 C CA . MET A 1 197 ? 17.484 -11.195 -26.219 1 92.56 197 MET A CA 1
ATOM 1439 C C . MET A 1 197 ? 17.781 -12.609 -26.703 1 92.56 197 MET A C 1
ATOM 1441 O O . MET A 1 197 ? 17.328 -13.008 -27.781 1 92.56 197 MET A O 1
ATOM 1445 N N . ASP A 1 198 ? 18.531 -13.312 -25.938 1 95.56 198 ASP A N 1
ATOM 1446 C CA . ASP A 1 198 ? 18.859 -14.68 -26.328 1 95.56 198 ASP A CA 1
ATOM 1447 C C . ASP A 1 198 ? 17.625 -15.578 -26.266 1 95.56 198 ASP A C 1
ATOM 1449 O O . ASP A 1 198 ? 16.688 -15.305 -25.5 1 95.56 198 ASP A O 1
ATOM 1453 N N . GLN A 1 199 ? 17.719 -16.594 -27.047 1 96 199 GLN A N 1
ATOM 1454 C CA . GLN A 1 199 ? 16.609 -17.562 -27.094 1 96 199 GLN A CA 1
ATOM 1455 C C . GLN A 1 199 ? 16.641 -18.469 -25.859 1 96 199 GLN A C 1
ATOM 1457 O O . GLN A 1 199 ? 17.703 -18.922 -25.438 1 96 199 GLN A O 1
ATOM 1462 N N . LEU A 1 200 ? 15.469 -18.734 -25.312 1 96.25 200 LEU A N 1
ATOM 1463 C CA . LEU A 1 200 ? 15.336 -19.703 -24.234 1 96.25 200 LEU A CA 1
ATOM 1464 C C . LEU A 1 200 ? 15.344 -21.125 -24.781 1 96.25 200 LEU A C 1
ATOM 1466 O O . LEU A 1 200 ? 14.508 -21.484 -25.625 1 96.25 200 LEU A O 1
ATOM 1470 N N . PRO A 1 201 ? 16.266 -21.906 -24.312 1 94.12 201 PRO A N 1
ATOM 1471 C CA . PRO A 1 201 ? 16.25 -23.297 -24.766 1 94.12 201 PRO A CA 1
ATOM 1472 C C . PRO A 1 201 ? 14.938 -24.016 -24.453 1 94.12 201 PRO A C 1
ATOM 1474 O O . PRO A 1 201 ? 14.414 -23.891 -23.344 1 94.12 201 PRO A O 1
ATOM 1477 N N . GLY A 1 202 ? 14.383 -24.719 -25.453 1 92.75 202 GLY A N 1
ATOM 1478 C CA . GLY A 1 202 ? 13.18 -25.5 -25.234 1 92.75 202 GLY A CA 1
ATOM 1479 C C . GLY A 1 202 ? 11.898 -24.703 -25.438 1 92.75 202 GLY A C 1
ATOM 1480 O O . GLY A 1 202 ? 10.805 -25.219 -25.219 1 92.75 202 GLY A O 1
ATOM 1481 N N . ALA A 1 203 ? 12.016 -23.406 -25.844 1 93.06 203 ALA A N 1
ATOM 1482 C CA . ALA A 1 203 ? 10.852 -22.578 -26.109 1 93.06 203 ALA A CA 1
ATOM 1483 C C . ALA A 1 203 ? 11.109 -21.625 -27.266 1 93.06 203 ALA A C 1
ATOM 1485 O O . ALA A 1 203 ? 12.266 -21.344 -27.609 1 93.06 203 ALA A O 1
ATOM 1486 N N . ALA A 1 204 ? 10.109 -21.172 -27.938 1 94.94 204 ALA A N 1
ATOM 1487 C CA . ALA A 1 204 ? 10.211 -20.234 -29.062 1 94.94 204 ALA A CA 1
ATOM 1488 C C . ALA A 1 204 ? 10.094 -18.797 -28.594 1 94.94 204 ALA A C 1
ATOM 1490 O O . ALA A 1 204 ? 9.367 -18 -29.203 1 94.94 204 ALA A O 1
ATOM 1491 N N . VAL A 1 205 ? 10.664 -18.484 -27.5 1 95.56 205 VAL A N 1
ATOM 1492 C CA . VAL A 1 205 ? 10.664 -17.125 -26.953 1 95.56 205 VAL A CA 1
ATOM 1493 C C . VAL A 1 205 ? 12.055 -16.797 -26.406 1 95.56 205 VAL A C 1
ATOM 1495 O O . VAL A 1 205 ? 12.867 -17.688 -26.172 1 95.56 205 VAL A O 1
ATOM 1498 N N . THR A 1 206 ? 12.32 -15.484 -26.281 1 95.94 206 THR A N 1
ATOM 1499 C CA . THR A 1 206 ? 13.562 -15.031 -25.672 1 95.94 206 THR A CA 1
ATOM 1500 C C . THR A 1 206 ? 13.484 -15.109 -24.156 1 95.94 206 THR A C 1
ATOM 1502 O O . THR A 1 206 ? 12.398 -15.273 -23.594 1 95.94 206 THR A O 1
ATOM 1505 N N . PHE A 1 207 ? 14.633 -14.992 -23.484 1 95.38 207 PHE A N 1
ATOM 1506 C CA . PHE A 1 207 ? 14.688 -14.93 -22.031 1 95.38 207 PHE A CA 1
ATOM 1507 C C . PHE A 1 207 ? 13.875 -13.75 -21.516 1 95.38 207 PHE A C 1
ATOM 1509 O O . PHE A 1 207 ? 13.117 -13.883 -20.547 1 95.38 207 PHE A O 1
ATOM 1516 N N . GLY A 1 208 ? 14.023 -12.633 -22.141 1 95.25 208 GLY A N 1
ATOM 1517 C CA . GLY A 1 208 ? 13.273 -11.453 -21.75 1 95.25 208 GLY A CA 1
ATOM 1518 C C . GLY A 1 208 ? 11.773 -11.664 -21.797 1 95.25 208 GLY A C 1
ATOM 1519 O O . GLY A 1 208 ? 11.062 -11.328 -20.844 1 95.25 208 GLY A O 1
ATOM 1520 N N . GLU A 1 209 ? 11.312 -12.273 -22.844 1 95.69 209 GLU A N 1
ATOM 1521 C CA . GLU A 1 209 ? 9.883 -12.531 -23.016 1 95.69 209 GLU A CA 1
ATOM 1522 C C . GLU A 1 209 ? 9.375 -13.508 -21.969 1 95.69 209 GLU A C 1
ATOM 1524 O O . GLU A 1 209 ? 8.312 -13.297 -21.375 1 95.69 209 GLU A O 1
ATOM 1529 N N . ALA A 1 210 ? 10.133 -14.539 -21.734 1 97.06 210 ALA A N 1
ATOM 1530 C CA . ALA A 1 210 ? 9.711 -15.586 -20.812 1 97.06 210 ALA A CA 1
ATOM 1531 C C . ALA A 1 210 ? 9.727 -15.078 -19.375 1 97.06 210 ALA A C 1
ATOM 1533 O O . ALA A 1 210 ? 8.781 -15.305 -18.609 1 97.06 210 ALA A O 1
ATOM 1534 N N . LEU A 1 211 ? 10.789 -14.367 -19.031 1 97.69 211 LEU A N 1
ATOM 1535 C CA . LEU A 1 211 ? 10.984 -13.945 -17.641 1 97.69 211 LEU A CA 1
ATOM 1536 C C . LEU A 1 211 ? 10.109 -12.742 -17.312 1 97.69 211 LEU A C 1
ATOM 1538 O O . LEU A 1 211 ? 9.672 -12.586 -16.172 1 97.69 211 LEU A O 1
ATOM 1542 N N . MET A 1 212 ? 9.781 -11.953 -18.328 1 97.88 212 MET A N 1
ATOM 1543 C CA . MET A 1 212 ? 9.047 -10.719 -18.047 1 97.88 212 MET A CA 1
ATOM 1544 C C . MET A 1 212 ? 7.562 -10.891 -18.375 1 97.88 212 MET A C 1
ATOM 1546 O O . MET A 1 212 ? 6.789 -9.938 -18.281 1 97.88 212 MET A O 1
ATOM 1550 N N . ALA A 1 213 ? 7.211 -12.133 -18.75 1 98 213 ALA A N 1
ATOM 1551 C CA . ALA A 1 213 ? 5.785 -12.391 -18.953 1 98 213 ALA A CA 1
ATOM 1552 C C . ALA A 1 213 ? 4.984 -11.969 -17.719 1 98 213 ALA A C 1
ATOM 1554 O O . ALA A 1 213 ? 5.355 -12.281 -16.594 1 98 213 ALA A O 1
ATOM 1555 N N . PRO A 1 214 ? 3.924 -11.195 -17.922 1 98.44 214 PRO A N 1
ATOM 1556 C CA . PRO A 1 214 ? 3.16 -10.719 -16.766 1 98.44 214 PRO A CA 1
ATOM 1557 C C . PRO A 1 214 ? 2.477 -11.844 -16 1 98.44 214 PRO A C 1
ATOM 1559 O O . PRO A 1 214 ? 2.041 -12.828 -16.594 1 98.44 214 PRO A O 1
ATOM 1562 N N . THR A 1 215 ? 2.398 -11.641 -14.727 1 98.69 215 THR A N 1
ATOM 1563 C CA . THR A 1 215 ? 1.679 -12.578 -13.867 1 98.69 215 THR A CA 1
ATOM 1564 C C . THR A 1 215 ? 0.241 -12.75 -14.352 1 98.69 215 THR A C 1
ATOM 1566 O O . THR A 1 215 ? -0.426 -11.773 -14.695 1 98.69 215 THR A O 1
ATOM 1569 N N . VAL A 1 216 ? -0.21 -13.984 -14.375 1 98.62 216 VAL A N 1
ATOM 1570 C CA . VAL A 1 216 ? -1.595 -14.258 -14.75 1 98.62 216 VAL A CA 1
ATOM 1571 C C . VAL A 1 216 ? -2.533 -13.758 -13.656 1 98.62 216 VAL A C 1
ATOM 1573 O O . VAL A 1 216 ? -2.264 -13.938 -12.461 1 98.62 216 VAL A O 1
ATOM 1576 N N . ILE A 1 217 ? -3.555 -13.109 -14.039 1 98.69 217 ILE A N 1
ATOM 1577 C CA . ILE A 1 217 ? -4.621 -12.727 -13.125 1 98.69 217 ILE A CA 1
ATOM 1578 C C . ILE A 1 217 ? -5.742 -13.766 -13.172 1 98.69 217 ILE A C 1
ATOM 1580 O O . ILE A 1 217 ? -6.434 -13.891 -14.188 1 98.69 217 ILE A O 1
ATOM 1584 N N . TYR A 1 218 ? -6.012 -14.422 -12.102 1 98.5 218 TYR A N 1
ATOM 1585 C CA . TYR A 1 218 ? -6.879 -15.594 -12.062 1 98.5 218 TYR A CA 1
ATOM 1586 C C . TYR A 1 218 ? -8.273 -15.227 -11.555 1 98.5 218 TYR A C 1
ATOM 1588 O O . TYR A 1 218 ? -9.141 -16.094 -11.414 1 98.5 218 TYR A O 1
ATOM 1596 N N . VAL A 1 219 ? -8.586 -14.016 -11.344 1 98.44 219 VAL A N 1
ATOM 1597 C CA . VAL A 1 219 ? -9.75 -13.555 -10.602 1 98.44 219 VAL A CA 1
ATOM 1598 C C . VAL A 1 219 ? -11.023 -14.102 -11.242 1 98.44 219 VAL A C 1
ATOM 1600 O O . VAL A 1 219 ? -11.789 -14.828 -10.602 1 98.44 219 VAL A O 1
ATOM 1603 N N . LYS A 1 220 ? -11.234 -13.859 -12.477 1 97.56 220 LYS A N 1
ATOM 1604 C CA . LYS A 1 220 ? -12.469 -14.266 -13.148 1 97.56 220 LYS A CA 1
ATOM 1605 C C . LYS A 1 220 ? -12.594 -15.789 -13.195 1 97.56 220 LYS A C 1
ATOM 1607 O O . LYS A 1 220 ? -13.656 -16.344 -12.898 1 97.56 220 LYS A O 1
ATOM 1612 N N . GLN A 1 221 ? -11.531 -16.391 -13.516 1 97.44 221 GLN A N 1
ATOM 1613 C CA . GLN A 1 221 ? -11.531 -17.844 -13.633 1 97.44 221 GLN A CA 1
ATOM 1614 C C . GLN A 1 221 ? -11.82 -18.5 -12.289 1 97.44 221 GLN A C 1
ATOM 1616 O O . GLN A 1 221 ? -12.664 -19.391 -12.203 1 97.44 221 GLN A O 1
ATOM 1621 N N . VAL A 1 222 ? -11.18 -18.094 -11.258 1 98.25 222 VAL A N 1
ATOM 1622 C CA . VAL A 1 222 ? -11.312 -18.703 -9.938 1 98.25 222 VAL A CA 1
ATOM 1623 C C . VAL A 1 222 ? -12.703 -18.438 -9.383 1 98.25 222 VAL A C 1
ATOM 1625 O O . VAL A 1 222 ? -13.344 -19.328 -8.82 1 98.25 222 VAL A O 1
ATOM 1628 N N . LEU A 1 223 ? -13.188 -17.203 -9.539 1 98.12 223 LEU A N 1
ATOM 1629 C CA . LEU A 1 223 ? -14.523 -16.891 -9.047 1 98.12 223 LEU A CA 1
ATOM 1630 C C . LEU A 1 223 ? -15.57 -17.734 -9.766 1 98.12 223 LEU A C 1
ATOM 1632 O O . LEU A 1 223 ? -16.547 -18.172 -9.148 1 98.12 223 LEU A O 1
ATOM 1636 N N . ASP A 1 224 ? -15.406 -17.922 -11.062 1 97.06 224 ASP A N 1
ATOM 1637 C CA . ASP A 1 224 ? -16.312 -18.781 -11.82 1 97.06 224 ASP A CA 1
ATOM 1638 C C . ASP A 1 224 ? -16.312 -20.203 -11.281 1 97.06 224 ASP A C 1
ATOM 1640 O O . ASP A 1 224 ? -17.359 -20.797 -11.078 1 97.06 224 ASP A O 1
ATOM 1644 N N . LEU A 1 225 ? -15.172 -20.719 -11.031 1 97.94 225 LEU A N 1
ATOM 1645 C CA . LEU A 1 225 ? -15.023 -22.078 -10.531 1 97.94 225 LEU A CA 1
ATOM 1646 C C . LEU A 1 225 ? -15.617 -22.203 -9.125 1 97.94 225 LEU A C 1
ATOM 1648 O O . LEU A 1 225 ? -16.281 -23.203 -8.82 1 97.94 225 LEU A O 1
ATOM 1652 N N . ILE A 1 226 ? -15.383 -21.234 -8.273 1 97.75 226 ILE A N 1
ATOM 1653 C CA . ILE A 1 226 ? -15.953 -21.219 -6.93 1 97.75 226 ILE A CA 1
ATOM 1654 C C . ILE A 1 226 ? -17.469 -21.172 -7.012 1 97.75 226 ILE A C 1
ATOM 1656 O O . ILE A 1 226 ? -18.172 -21.859 -6.262 1 97.75 226 ILE A O 1
ATOM 1660 N N . GLY A 1 227 ? -17.938 -20.375 -7.906 1 97 227 GLY A N 1
ATOM 1661 C CA . GLY A 1 227 ? -19.359 -20.188 -8.062 1 97 227 GLY A CA 1
ATOM 1662 C C . GLY A 1 227 ? -20.094 -21.469 -8.43 1 97 227 GLY A C 1
ATOM 1663 O O . GLY A 1 227 ? -21.281 -21.625 -8.117 1 97 227 GLY A O 1
ATOM 1664 N N . LYS A 1 228 ? -19.453 -22.375 -9.047 1 96.5 228 LYS A N 1
ATOM 1665 C CA . LYS A 1 228 ? -20.047 -23.641 -9.484 1 96.5 228 LYS A CA 1
ATOM 1666 C C . LYS A 1 228 ? -20.062 -24.656 -8.344 1 96.5 228 LYS A C 1
ATOM 1668 O O . LYS A 1 228 ? -20.672 -25.734 -8.477 1 96.5 228 LYS A O 1
ATOM 1673 N N . GLY A 1 229 ? -19.391 -24.359 -7.281 1 96.75 229 GLY A N 1
ATOM 1674 C CA . GLY A 1 229 ? -19.469 -25.172 -6.082 1 96.75 229 GLY A CA 1
ATOM 1675 C C . GLY A 1 229 ? -18.406 -26.25 -6.027 1 96.75 229 GLY A C 1
ATOM 1676 O O . GLY A 1 229 ? -17.875 -26.656 -7.066 1 96.75 229 GLY A O 1
ATOM 1677 N N . GLY A 1 230 ? -18.062 -26.641 -4.816 1 97.94 230 GLY A N 1
ATOM 1678 C CA . GLY A 1 230 ? -17.188 -27.781 -4.605 1 97.94 230 GLY A CA 1
ATOM 1679 C C . GLY A 1 230 ? -15.734 -27.406 -4.395 1 97.94 230 GLY A C 1
ATOM 1680 O O . GLY A 1 230 ? -14.922 -28.25 -4.023 1 97.94 230 GLY A O 1
ATOM 1681 N N . VAL A 1 231 ? -15.352 -26.141 -4.637 1 98.69 231 VAL A N 1
ATOM 1682 C CA . VAL A 1 231 ? -14.016 -25.656 -4.309 1 98.69 231 VAL A CA 1
ATOM 1683 C C . VAL A 1 231 ? -13.93 -25.359 -2.816 1 98.69 231 VAL A C 1
ATOM 1685 O O . VAL A 1 231 ? -14.727 -24.578 -2.285 1 98.69 231 VAL A O 1
ATOM 1688 N N . LYS A 1 232 ? -12.906 -25.922 -2.148 1 98.62 232 LYS A N 1
ATOM 1689 C CA . LYS A 1 232 ? -12.812 -25.844 -0.693 1 98.62 232 LYS A CA 1
ATOM 1690 C C . LYS A 1 232 ? -11.641 -24.953 -0.266 1 98.62 232 LYS A C 1
ATOM 1692 O O . LYS A 1 232 ? -11.617 -24.453 0.86 1 98.62 232 LYS A O 1
ATOM 1697 N N . GLY A 1 233 ? -10.664 -24.875 -1.112 1 98.62 233 GLY A N 1
ATOM 1698 C CA . GLY A 1 233 ? -9.477 -24.062 -0.873 1 98.62 233 GLY A CA 1
ATOM 1699 C C . GLY A 1 233 ? -8.828 -23.562 -2.15 1 98.62 233 GLY A C 1
ATOM 1700 O O . GLY A 1 233 ? -9.016 -24.156 -3.217 1 98.62 233 GLY A O 1
ATOM 1701 N N . VAL A 1 234 ? -8.188 -22.5 -2.061 1 98.62 234 VAL A N 1
ATOM 1702 C CA . VAL A 1 234 ? -7.445 -21.906 -3.164 1 98.62 234 VAL A CA 1
ATOM 1703 C C . VAL A 1 234 ? -6.102 -21.391 -2.658 1 98.62 234 VAL A C 1
ATOM 1705 O O . VAL A 1 234 ? -6.039 -20.688 -1.645 1 98.62 234 VAL A O 1
ATOM 1708 N N . ALA A 1 235 ? -5.023 -21.734 -3.307 1 98.38 235 ALA A N 1
ATOM 1709 C CA . ALA A 1 235 ? -3.684 -21.297 -2.938 1 98.38 235 ALA A CA 1
ATOM 1710 C C . ALA A 1 235 ? -3.023 -20.531 -4.086 1 98.38 235 ALA A C 1
ATOM 1712 O O . ALA A 1 235 ? -2.898 -21.062 -5.195 1 98.38 235 ALA A O 1
ATOM 1713 N N . HIS A 1 236 ? -2.686 -19.266 -3.83 1 98.25 236 HIS A N 1
ATOM 1714 C CA . HIS A 1 236 ? -1.849 -18.484 -4.734 1 98.25 236 HIS A CA 1
ATOM 1715 C C . HIS A 1 236 ? -0.378 -18.859 -4.59 1 98.25 236 HIS A C 1
ATOM 1717 O O . HIS A 1 236 ? 0.202 -18.703 -3.51 1 98.25 236 HIS A O 1
ATOM 1723 N N . ILE A 1 237 ? 0.24 -19.297 -5.672 1 98.25 237 ILE A N 1
ATOM 1724 C CA . ILE A 1 237 ? 1.588 -19.844 -5.57 1 98.25 237 ILE A CA 1
ATOM 1725 C C . ILE A 1 237 ? 2.611 -18.766 -5.914 1 98.25 237 ILE A C 1
ATOM 1727 O O . ILE A 1 237 ? 2.859 -18.5 -7.09 1 98.25 237 ILE A O 1
ATOM 1731 N N . ILE A 1 238 ? 3.229 -18.25 -4.902 1 94.69 238 ILE A N 1
ATOM 1732 C CA . ILE A 1 238 ? 4.25 -17.219 -5.012 1 94.69 238 ILE A CA 1
ATOM 1733 C C . ILE A 1 238 ? 5.512 -17.656 -4.273 1 94.69 238 ILE A C 1
ATOM 1735 O O . ILE A 1 238 ? 5.977 -18.797 -4.445 1 94.69 238 ILE A O 1
ATOM 1739 N N . GLY A 1 239 ? 6.133 -16.75 -3.504 1 91.56 239 GLY A N 1
ATOM 1740 C CA . GLY A 1 239 ? 7.25 -17.172 -2.68 1 91.56 239 GLY A CA 1
ATOM 1741 C C . GLY A 1 239 ? 6.887 -18.297 -1.729 1 91.56 239 GLY A C 1
ATOM 1742 O O . GLY A 1 239 ? 5.812 -18.297 -1.128 1 91.56 239 GLY A O 1
ATOM 1743 N N . GLY A 1 240 ? 7.734 -19.266 -1.639 1 94.12 240 GLY A N 1
ATOM 1744 C CA . GLY A 1 240 ? 7.457 -20.469 -0.883 1 94.12 240 GLY A CA 1
ATOM 1745 C C . GLY A 1 240 ? 7.023 -21.641 -1.757 1 94.12 240 GLY A C 1
ATOM 1746 O O . GLY A 1 240 ? 7.016 -22.781 -1.312 1 94.12 240 GLY A O 1
ATOM 1747 N N . GLY A 1 241 ? 6.656 -21.312 -2.975 1 96.88 241 GLY A N 1
ATOM 1748 C CA . GLY A 1 241 ? 6.32 -22.359 -3.936 1 96.88 241 GLY A CA 1
ATOM 1749 C C . GLY A 1 241 ? 5.203 -23.266 -3.463 1 96.88 241 GLY A C 1
ATOM 1750 O O . GLY A 1 241 ? 4.266 -22.812 -2.801 1 96.88 241 GLY A O 1
ATOM 1751 N N . PHE A 1 242 ? 5.289 -24.531 -3.91 1 97.5 242 PHE A N 1
ATOM 1752 C CA . PHE A 1 242 ? 4.301 -25.516 -3.502 1 97.5 242 PHE A CA 1
ATOM 1753 C C . PHE A 1 242 ? 4.434 -25.844 -2.02 1 97.5 242 PHE A C 1
ATOM 1755 O O . PHE A 1 242 ? 3.432 -26 -1.318 1 97.5 242 PHE A O 1
ATOM 1762 N N . THR A 1 243 ? 5.652 -25.797 -1.6 1 96 243 THR A N 1
ATOM 1763 C CA . THR A 1 243 ? 6.043 -26.266 -0.276 1 96 243 THR A CA 1
ATOM 1764 C C . THR A 1 243 ? 5.34 -25.469 0.814 1 96 243 THR A C 1
ATOM 1766 O O . THR A 1 243 ? 4.824 -26.031 1.777 1 96 243 THR A O 1
ATOM 1769 N N . ASP A 1 244 ? 5.32 -24.234 0.64 1 95.44 244 ASP A N 1
ATOM 1770 C CA . ASP A 1 244 ? 4.805 -23.391 1.717 1 95.44 244 ASP A CA 1
ATOM 1771 C C . ASP A 1 244 ? 3.371 -22.953 1.427 1 95.44 244 ASP A C 1
ATOM 1773 O O . ASP A 1 244 ? 2.562 -22.797 2.346 1 95.44 244 ASP A O 1
ATOM 1777 N N . ASN A 1 245 ? 3.027 -22.734 0.195 1 97.19 245 ASN A N 1
ATOM 1778 C CA . ASN A 1 245 ? 1.759 -22.078 -0.128 1 97.19 245 ASN A CA 1
ATOM 1779 C C . ASN A 1 245 ? 0.601 -23.078 -0.101 1 97.19 245 ASN A C 1
ATOM 1781 O O . ASN A 1 245 ? -0.504 -22.734 0.326 1 97.19 245 ASN A O 1
ATOM 1785 N N . ILE A 1 246 ? 0.782 -24.297 -0.533 1 97.81 246 ILE A N 1
ATOM 1786 C CA . ILE A 1 246 ? -0.323 -25.25 -0.655 1 97.81 246 ILE A CA 1
ATOM 1787 C C . ILE A 1 246 ? -0.798 -25.672 0.734 1 97.81 246 ILE A C 1
ATOM 1789 O O . ILE A 1 246 ? -1.991 -25.594 1.037 1 97.81 246 ILE A O 1
ATOM 1793 N N . PRO A 1 247 ? 0.075 -26.047 1.682 1 96.81 247 PRO A N 1
ATOM 1794 C CA . PRO A 1 247 ? -0.394 -26.5 2.99 1 96.81 247 PRO A CA 1
ATOM 1795 C C . PRO A 1 247 ? -1.039 -25.391 3.812 1 96.81 247 PRO A C 1
ATOM 1797 O O . PRO A 1 247 ? -1.77 -25.672 4.766 1 96.81 247 PRO A O 1
ATOM 1800 N N . ARG A 1 248 ? -0.764 -24.188 3.412 1 94.31 248 ARG A N 1
ATOM 1801 C CA . ARG A 1 248 ? -1.251 -23.047 4.184 1 94.31 248 ARG A CA 1
ATOM 1802 C C . ARG A 1 248 ? -2.775 -23.031 4.234 1 94.31 248 ARG A C 1
ATOM 1804 O O . ARG A 1 248 ? -3.363 -22.453 5.145 1 94.31 248 ARG A O 1
ATOM 1811 N N . VAL A 1 249 ? -3.461 -23.656 3.301 1 95.62 249 VAL A N 1
ATOM 1812 C CA . VAL A 1 249 ? -4.918 -23.578 3.25 1 95.62 249 VAL A CA 1
ATOM 1813 C C . VAL A 1 249 ? -5.523 -24.812 3.914 1 95.62 249 VAL A C 1
ATOM 1815 O O . VAL A 1 249 ? -6.746 -24.922 4.039 1 95.62 249 VAL A O 1
ATOM 1818 N N . PHE A 1 250 ? -4.695 -25.672 4.445 1 97.06 250 PHE A N 1
ATOM 1819 C CA . PHE A 1 250 ? -5.172 -26.938 5.008 1 97.06 250 PHE A CA 1
ATOM 1820 C C . PHE A 1 250 ? -5.465 -26.781 6.496 1 97.06 250 PHE A C 1
ATOM 1822 O O . PHE A 1 250 ? -4.742 -26.078 7.211 1 97.06 250 PHE A O 1
ATOM 1829 N N . PRO A 1 251 ? -6.477 -27.531 6.91 1 96.44 251 PRO A N 1
ATOM 1830 C CA . PRO A 1 251 ? -6.551 -27.766 8.359 1 96.44 251 PRO A CA 1
ATOM 1831 C C . PRO A 1 251 ? -5.355 -28.547 8.891 1 96.44 251 PRO A C 1
ATOM 1833 O O . PRO A 1 251 ? -4.652 -29.203 8.125 1 96.44 251 PRO A O 1
ATOM 1836 N N . LYS A 1 252 ? -5.219 -28.391 10.211 1 95.69 252 LYS A N 1
ATOM 1837 C CA . LYS A 1 252 ? -4.16 -29.156 10.852 1 95.69 252 LYS A CA 1
ATOM 1838 C C . LYS A 1 252 ? -4.316 -30.656 10.586 1 95.69 252 LYS A C 1
ATOM 1840 O O . LYS A 1 252 ? -5.434 -31.172 10.602 1 95.69 252 LYS A O 1
ATOM 1845 N N . GLY A 1 253 ? -3.209 -31.266 10.312 1 97.56 253 GLY A N 1
ATOM 1846 C CA . GLY A 1 253 ? -3.217 -32.719 10.164 1 97.56 253 GLY A CA 1
ATOM 1847 C C . GLY A 1 253 ? -3.344 -33.156 8.719 1 97.56 253 GLY A C 1
ATOM 1848 O O . GLY A 1 253 ? -3.395 -34.375 8.438 1 97.56 253 GLY A O 1
ATOM 1849 N N . LEU A 1 254 ? -3.377 -32.219 7.832 1 98.44 254 LEU A N 1
ATOM 1850 C CA . LEU A 1 254 ? -3.475 -32.562 6.418 1 98.44 254 LEU A CA 1
ATOM 1851 C C . LEU A 1 254 ? -2.232 -32.094 5.66 1 98.44 254 LEU A C 1
ATOM 1853 O O . LEU A 1 254 ? -1.586 -31.125 6.051 1 98.44 254 LEU A O 1
ATOM 1857 N N . GLY A 1 255 ? -1.861 -32.812 4.613 1 98.38 255 GLY A N 1
ATOM 1858 C CA . GLY A 1 255 ? -0.791 -32.531 3.676 1 98.38 255 GLY A CA 1
ATOM 1859 C C . GLY A 1 255 ? -1.177 -32.75 2.229 1 98.38 255 GLY A C 1
ATOM 1860 O O . GLY A 1 255 ? -2.354 -32.969 1.918 1 98.38 255 GLY A O 1
ATOM 1861 N N . ALA A 1 256 ? -0.188 -32.688 1.368 1 98.69 256 ALA A N 1
ATOM 1862 C CA . ALA A 1 256 ? -0.451 -32.875 -0.057 1 98.69 256 ALA A CA 1
ATOM 1863 C C . ALA A 1 256 ? 0.556 -33.844 -0.68 1 98.69 256 ALA A C 1
ATOM 1865 O O . ALA A 1 256 ? 1.721 -33.875 -0.276 1 98.69 256 ALA A O 1
ATOM 1866 N N . VAL A 1 257 ? 0.075 -34.594 -1.577 1 98.69 257 VAL A N 1
ATOM 1867 C CA . VAL A 1 257 ? 0.934 -35.312 -2.5 1 98.69 257 VAL A CA 1
ATOM 1868 C C . VAL A 1 257 ? 0.791 -34.75 -3.908 1 98.69 257 VAL A C 1
ATOM 1870 O O . VAL A 1 257 ? -0.322 -34.625 -4.426 1 98.69 257 VAL A O 1
ATOM 1873 N N . ILE A 1 258 ? 1.888 -34.344 -4.465 1 98.69 258 ILE A N 1
ATOM 1874 C CA . ILE A 1 258 ? 1.921 -33.844 -5.84 1 98.69 258 ILE A CA 1
ATOM 1875 C C . ILE A 1 258 ? 2.406 -34.969 -6.77 1 98.69 258 ILE A C 1
ATOM 1877 O O . ILE A 1 258 ? 3.416 -35.625 -6.492 1 98.69 258 ILE A O 1
ATOM 1881 N N . TYR A 1 259 ? 1.656 -35.156 -7.867 1 98.12 259 TYR A N 1
ATOM 1882 C CA . TYR A 1 259 ? 1.986 -36.219 -8.82 1 98.12 259 TYR A CA 1
ATOM 1883 C C . TYR A 1 259 ? 3.049 -35.75 -9.805 1 98.12 259 TYR A C 1
ATOM 1885 O O . TYR A 1 259 ? 2.822 -34.812 -10.578 1 98.12 259 TYR A O 1
ATOM 1893 N N . ASN A 1 260 ? 4.145 -36.469 -9.75 1 94.62 260 ASN A N 1
ATOM 1894 C CA . ASN A 1 260 ? 5.199 -36.156 -10.719 1 94.62 260 ASN A CA 1
ATOM 1895 C C . ASN A 1 260 ? 4.723 -36.375 -12.148 1 94.62 260 ASN A C 1
ATOM 1897 O O . ASN A 1 260 ? 4.035 -37.344 -12.453 1 94.62 260 ASN A O 1
ATOM 1901 N N . GLY A 1 261 ? 5.035 -35.406 -12.984 1 95.69 261 GLY A N 1
ATOM 1902 C CA . GLY A 1 261 ? 4.73 -35.531 -14.398 1 95.69 261 GLY A CA 1
ATOM 1903 C C . GLY A 1 261 ? 3.285 -35.25 -14.727 1 95.69 261 GLY A C 1
ATOM 1904 O O . GLY A 1 261 ? 2.832 -35.469 -15.852 1 95.69 261 GLY A O 1
ATOM 1905 N N . SER A 1 262 ? 2.537 -34.719 -13.797 1 97.12 262 SER A N 1
ATOM 1906 C CA . SER A 1 262 ? 1.118 -34.438 -13.992 1 97.12 262 SER A CA 1
ATOM 1907 C C . SER A 1 262 ? 0.907 -33.188 -14.844 1 97.12 262 SER A C 1
ATOM 1909 O O . SER A 1 262 ? -0.201 -32.938 -15.32 1 97.12 262 SER A O 1
ATOM 1911 N N . TRP A 1 263 ? 1.887 -32.406 -15.156 1 97 263 TRP A N 1
ATOM 1912 C CA . TRP A 1 263 ? 1.898 -31.312 -16.125 1 97 263 TRP A CA 1
ATOM 1913 C C . TRP A 1 263 ? 3.283 -31.156 -16.734 1 97 263 TRP A C 1
ATOM 1915 O O . TRP A 1 263 ? 4.254 -31.75 -16.266 1 97 263 TRP A O 1
ATOM 1925 N N . ASN A 1 264 ? 3.314 -30.453 -17.766 1 95.5 264 ASN A N 1
ATOM 1926 C CA . ASN A 1 264 ? 4.602 -30.125 -18.375 1 95.5 264 ASN A CA 1
ATOM 1927 C C . ASN A 1 264 ? 5.203 -28.859 -17.781 1 95.5 264 ASN A C 1
ATOM 1929 O O . ASN A 1 264 ? 4.688 -27.766 -18 1 95.5 264 ASN A O 1
ATOM 1933 N N . VAL A 1 265 ? 6.266 -29.062 -17.047 1 97.56 265 VAL A N 1
ATOM 1934 C CA . VAL A 1 265 ? 6.934 -27.906 -16.453 1 97.56 265 VAL A CA 1
ATOM 1935 C C . VAL A 1 265 ? 7.488 -27 -17.562 1 97.56 265 VAL A C 1
ATOM 1937 O O . VAL A 1 265 ? 8.203 -27.469 -18.453 1 97.56 265 VAL A O 1
ATOM 1940 N N . PRO A 1 266 ? 7.219 -25.734 -17.547 1 97.5 266 PRO A N 1
ATOM 1941 C CA . PRO A 1 266 ? 7.68 -24.828 -18.594 1 97.5 266 PRO A CA 1
ATOM 1942 C C . PRO A 1 266 ? 9.203 -24.766 -18.703 1 97.5 266 PRO A C 1
ATOM 1944 O O . PRO A 1 266 ? 9.898 -24.906 -17.688 1 97.5 266 PRO A O 1
ATOM 1947 N N . ALA A 1 267 ? 9.711 -24.484 -19.859 1 97.75 267 ALA A N 1
ATOM 1948 C CA . ALA A 1 267 ? 11.125 -24.531 -20.203 1 97.75 267 ALA A CA 1
ATOM 1949 C C . ALA A 1 267 ? 11.938 -23.578 -19.328 1 97.75 267 ALA A C 1
ATOM 1951 O O . ALA A 1 267 ? 13.086 -23.875 -19 1 97.75 267 ALA A O 1
ATOM 1952 N N . VAL A 1 268 ? 11.328 -22.516 -18.953 1 98.06 268 VAL A N 1
ATOM 1953 C CA . VAL A 1 268 ? 12.055 -21.5 -18.203 1 98.06 268 VAL A CA 1
ATOM 1954 C C . VAL A 1 268 ? 12.508 -22.078 -16.859 1 98.06 268 VAL A C 1
ATOM 1956 O O . VAL A 1 268 ? 13.617 -21.781 -16.406 1 98.06 268 VAL A O 1
ATOM 1959 N N . PHE A 1 269 ? 11.711 -22.891 -16.234 1 98.31 269 PHE A N 1
ATOM 1960 C CA . PHE A 1 269 ? 12.078 -23.469 -14.953 1 98.31 269 PHE A CA 1
ATOM 1961 C C . PHE A 1 269 ? 13.156 -24.531 -15.125 1 98.31 269 PHE A C 1
ATOM 1963 O O . PHE A 1 269 ? 14.055 -24.656 -14.289 1 98.31 269 PHE A O 1
ATOM 1970 N N . LYS A 1 270 ? 13.023 -25.266 -16.188 1 97.5 270 LYS A N 1
ATOM 1971 C CA . LYS A 1 270 ? 14.062 -26.25 -16.484 1 97.5 270 LYS A CA 1
ATOM 1972 C C . LYS A 1 270 ? 15.414 -25.562 -16.688 1 97.5 270 LYS A C 1
ATOM 1974 O O . LYS A 1 270 ? 16.438 -26.047 -16.203 1 97.5 270 LYS A O 1
ATOM 1979 N N . TRP A 1 271 ? 15.383 -24.531 -17.406 1 97.25 271 TRP A N 1
ATOM 1980 C CA . TRP A 1 271 ? 16.609 -23.797 -17.641 1 97.25 271 TRP A CA 1
ATOM 1981 C C . TRP A 1 271 ? 17.203 -23.266 -16.344 1 97.25 271 TRP A C 1
ATOM 1983 O O . TRP A 1 271 ? 18.391 -23.406 -16.078 1 97.25 271 TRP A O 1
ATOM 1993 N N . ILE A 1 272 ? 16.375 -22.594 -15.5 1 97.69 272 ILE A N 1
ATOM 1994 C CA . ILE A 1 272 ? 16.844 -22.031 -14.234 1 97.69 272 ILE A CA 1
ATOM 1995 C C . ILE A 1 272 ? 17.516 -23.125 -13.406 1 97.69 272 ILE A C 1
ATOM 1997 O O . ILE A 1 272 ? 18.609 -22.906 -12.859 1 97.69 272 ILE A O 1
ATOM 2001 N N . GLN A 1 273 ? 16.859 -24.234 -13.352 1 98.12 273 GLN A N 1
ATOM 2002 C CA . GLN A 1 273 ? 17.344 -25.344 -12.539 1 98.12 273 GLN A CA 1
ATOM 2003 C C . GLN A 1 273 ? 18.688 -25.859 -13.062 1 98.12 273 GLN A C 1
ATOM 2005 O O . GLN A 1 273 ? 19.641 -26 -12.297 1 98.12 273 GLN A O 1
ATOM 201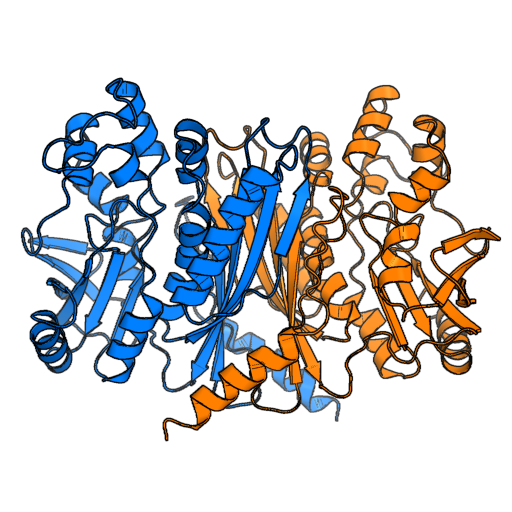0 N N . GLN A 1 274 ? 18.75 -26.094 -14.344 1 97.5 274 GLN A N 1
ATOM 2011 C CA . GLN A 1 274 ? 19.953 -26.656 -14.953 1 97.5 274 GLN A CA 1
ATOM 2012 C C . GLN A 1 274 ? 21.109 -25.656 -14.938 1 97.5 274 GLN A C 1
ATOM 2014 O O . GLN A 1 274 ? 22.203 -25.984 -14.484 1 97.5 274 GLN A O 1
ATOM 2019 N N . ALA A 1 275 ? 20.844 -24.438 -15.383 1 96.31 275 ALA A N 1
ATOM 2020 C CA . ALA A 1 275 ? 21.875 -23.422 -15.477 1 96.31 275 ALA A CA 1
ATOM 2021 C C . ALA A 1 275 ? 22.344 -22.984 -14.094 1 96.31 275 ALA A C 1
ATOM 2023 O O . ALA A 1 275 ? 23.516 -22.625 -13.914 1 96.31 275 ALA A O 1
ATOM 2024 N N . GLY A 1 276 ? 21.438 -23.016 -13.141 1 96.94 276 GLY A N 1
ATOM 2025 C CA . GLY A 1 276 ? 21.781 -22.609 -11.781 1 96.94 276 GLY A CA 1
ATOM 2026 C C . GLY A 1 276 ? 22.25 -23.75 -10.914 1 96.94 276 GLY A C 1
ATOM 2027 O O . GLY A 1 276 ? 22.656 -23.547 -9.766 1 96.94 276 GLY A O 1
ATOM 2028 N N . ASN A 1 277 ? 22.188 -24.953 -11.383 1 97.56 277 ASN A N 1
ATOM 2029 C CA . ASN A 1 277 ? 22.484 -26.141 -10.578 1 97.56 277 ASN A CA 1
ATOM 2030 C C . ASN A 1 277 ? 21.703 -26.125 -9.266 1 97.56 277 ASN A C 1
ATOM 2032 O O . ASN A 1 277 ? 22.297 -26.234 -8.188 1 97.56 277 ASN A O 1
ATOM 2036 N N . ILE A 1 278 ? 20.438 -26 -9.398 1 97.62 278 ILE A N 1
ATOM 2037 C CA . ILE A 1 278 ? 19.578 -25.844 -8.234 1 97.62 278 ILE A CA 1
ATOM 2038 C C . ILE A 1 278 ? 18.875 -27.156 -7.922 1 97.62 278 ILE A C 1
ATOM 2040 O O . ILE A 1 278 ? 18.359 -27.812 -8.828 1 97.62 278 ILE A O 1
ATOM 2044 N N . GLU A 1 279 ? 18.766 -27.516 -6.656 1 97.88 279 GLU A N 1
ATOM 2045 C CA . GLU A 1 279 ? 18.109 -28.734 -6.219 1 97.88 279 GLU A CA 1
ATOM 2046 C C . GLU A 1 279 ? 16.594 -28.656 -6.41 1 97.88 279 GLU A C 1
ATOM 2048 O O . GLU A 1 279 ? 16.016 -27.562 -6.363 1 97.88 279 GLU A O 1
ATOM 2053 N N . ASP A 1 280 ? 16 -29.828 -6.555 1 96.81 280 ASP A N 1
ATOM 2054 C CA . ASP A 1 280 ? 14.555 -29.922 -6.746 1 96.81 280 ASP A CA 1
ATOM 2055 C C . ASP A 1 280 ? 13.805 -29.234 -5.605 1 96.81 280 ASP A C 1
ATOM 2057 O O . ASP A 1 280 ? 12.852 -28.5 -5.84 1 96.81 280 ASP A O 1
ATOM 2061 N N . ALA A 1 281 ? 14.234 -29.5 -4.43 1 96.19 281 ALA A N 1
ATOM 2062 C CA . ALA A 1 281 ? 13.547 -28.969 -3.252 1 96.19 281 ALA A CA 1
ATOM 2063 C C . ALA A 1 281 ? 13.555 -27.453 -3.26 1 96.19 281 ALA A C 1
ATOM 2065 O O . ALA A 1 281 ? 12.555 -26.812 -2.908 1 96.19 281 ALA A O 1
ATOM 2066 N N . GLU A 1 282 ? 14.648 -26.859 -3.691 1 96.94 282 GLU A N 1
ATOM 2067 C CA . GLU A 1 282 ? 14.766 -25.406 -3.75 1 96.94 282 GLU A CA 1
ATOM 2068 C C . GLU A 1 282 ? 13.914 -24.828 -4.871 1 96.94 282 GLU A C 1
ATOM 2070 O O . GLU A 1 282 ? 13.297 -23.766 -4.711 1 96.94 282 GLU A O 1
ATOM 2075 N N . MET A 1 283 ? 13.891 -25.5 -6.039 1 98 283 MET A N 1
ATOM 2076 C CA . MET A 1 283 ? 13.023 -25.062 -7.129 1 98 283 MET A CA 1
ATOM 2077 C C . MET A 1 283 ? 11.562 -25.031 -6.684 1 98 283 MET A C 1
ATOM 2079 O O . MET A 1 283 ? 10.852 -24.062 -6.945 1 98 283 MET A O 1
ATOM 2083 N N . ARG A 1 284 ? 11.156 -26.078 -5.918 1 97.19 284 ARG A N 1
ATOM 2084 C CA . ARG A 1 284 ? 9.766 -26.281 -5.52 1 97.19 284 ARG A CA 1
ATOM 2085 C C . ARG A 1 284 ? 9.383 -25.328 -4.387 1 97.19 284 ARG A C 1
ATOM 2087 O O . ARG A 1 284 ? 8.203 -25.062 -4.164 1 97.19 284 ARG A O 1
ATOM 2094 N N . ARG A 1 285 ? 10.352 -24.766 -3.689 1 96.38 285 ARG A N 1
ATOM 2095 C CA . ARG A 1 285 ? 10.102 -23.844 -2.594 1 96.38 285 ARG A CA 1
ATOM 2096 C C . ARG A 1 285 ? 10.18 -22.391 -3.078 1 96.38 285 ARG A C 1
ATOM 2098 O O . ARG A 1 285 ? 9.672 -21.484 -2.418 1 96.38 285 ARG A O 1
ATOM 2105 N N . THR A 1 286 ? 10.773 -22.234 -4.215 1 96.69 286 THR A N 1
ATOM 2106 C CA . THR A 1 286 ? 11.008 -20.891 -4.699 1 96.69 286 THR A CA 1
ATOM 2107 C C . THR A 1 286 ? 9.992 -20.516 -5.777 1 96.69 286 THR A C 1
ATOM 2109 O O . THR A 1 286 ? 9.523 -19.375 -5.828 1 96.69 286 THR A O 1
ATOM 2112 N N . TYR A 1 287 ? 9.672 -21.469 -6.598 1 98.38 287 TYR A N 1
ATOM 2113 C CA . TYR A 1 287 ? 8.938 -21.125 -7.809 1 98.38 287 TYR A CA 1
ATOM 2114 C C . TYR A 1 287 ? 7.586 -21.844 -7.852 1 98.38 287 TYR A C 1
ATOM 2116 O O . TYR A 1 287 ? 7.363 -22.797 -7.113 1 98.38 287 TYR A O 1
ATOM 2124 N N . ASN A 1 288 ? 6.73 -21.328 -8.758 1 98.44 288 ASN A N 1
ATOM 2125 C CA . ASN A 1 288 ? 5.414 -21.922 -8.969 1 98.44 288 ASN A CA 1
ATOM 2126 C C . ASN A 1 288 ? 5.488 -23.141 -9.883 1 98.44 288 ASN A C 1
ATOM 2128 O O . ASN A 1 288 ? 4.512 -23.891 -10.016 1 98.44 288 ASN A O 1
ATOM 2132 N N . MET A 1 289 ? 6.629 -23.359 -10.531 1 98.25 289 MET A N 1
ATOM 2133 C CA . MET A 1 289 ? 6.934 -24.547 -11.344 1 98.25 289 MET A CA 1
ATOM 2134 C C . MET A 1 289 ? 5.883 -24.734 -12.43 1 98.25 289 MET A C 1
ATOM 2136 O O . MET A 1 289 ? 5.625 -25.859 -12.859 1 98.25 289 MET A O 1
ATOM 2140 N N . GLY A 1 290 ? 5.18 -23.703 -12.812 1 98.31 290 GLY A N 1
ATOM 2141 C CA . GLY A 1 290 ? 4.246 -23.766 -13.922 1 98.31 290 GLY A CA 1
ATOM 2142 C C . GLY A 1 290 ? 2.795 -23.656 -13.484 1 98.31 290 GLY A C 1
ATOM 2143 O O . GLY A 1 290 ? 1.895 -23.578 -14.32 1 98.31 290 GLY A O 1
ATOM 2144 N N . MET A 1 291 ? 2.518 -23.672 -12.195 1 98.62 291 MET A N 1
ATOM 2145 C CA . MET A 1 291 ? 1.172 -23.5 -11.656 1 98.62 291 MET A CA 1
ATOM 2146 C C . MET A 1 291 ? 1.083 -22.25 -10.797 1 98.62 291 MET A C 1
ATOM 2148 O O . MET A 1 291 ? 1.647 -22.188 -9.703 1 98.62 291 MET A O 1
ATOM 2152 N N . GLY A 1 292 ? 0.302 -21.266 -11.25 1 98.62 292 GLY A N 1
ATOM 2153 C CA . GLY A 1 292 ? 0.213 -20.031 -10.5 1 98.62 292 GLY A CA 1
ATOM 2154 C C . GLY A 1 292 ? -0.862 -20.047 -9.43 1 98.62 292 GLY A C 1
ATOM 2155 O O . GLY A 1 292 ? -0.849 -19.234 -8.508 1 98.62 292 GLY A O 1
ATOM 2156 N N . MET A 1 293 ? -1.771 -20.969 -9.594 1 98.81 293 MET A N 1
ATOM 2157 C CA . MET A 1 293 ? -2.873 -21.156 -8.656 1 98.81 293 MET A CA 1
ATOM 2158 C C . MET A 1 293 ? -3.191 -22.641 -8.484 1 98.81 293 MET A C 1
ATOM 2160 O O . MET A 1 293 ? -3.156 -23.406 -9.453 1 98.81 293 MET A O 1
ATOM 2164 N N . VAL A 1 294 ? -3.508 -23.016 -7.254 1 98.81 294 VAL A N 1
ATOM 2165 C CA . VAL A 1 294 ? -3.92 -24.391 -6.98 1 98.81 294 VAL A CA 1
ATOM 2166 C C . VAL A 1 294 ? -5.258 -24.391 -6.25 1 98.81 294 VAL A C 1
ATOM 2168 O O . VAL A 1 294 ? -5.414 -23.734 -5.227 1 98.81 294 VAL A O 1
ATOM 2171 N N . LEU A 1 295 ? -6.199 -25.141 -6.781 1 98.81 295 LEU A N 1
ATOM 2172 C CA . LEU A 1 295 ? -7.5 -25.344 -6.152 1 98.81 295 LEU A CA 1
ATOM 2173 C C . LEU A 1 295 ? -7.547 -26.688 -5.414 1 98.81 295 LEU A C 1
ATOM 2175 O O . LEU A 1 295 ? -6.984 -27.672 -5.879 1 98.81 295 LEU A O 1
ATOM 2179 N N . VAL A 1 296 ? -8.164 -26.641 -4.305 1 98.88 296 VAL A N 1
ATOM 2180 C CA . VAL A 1 296 ? -8.555 -27.859 -3.615 1 98.88 296 VAL A CA 1
ATOM 2181 C C . VAL A 1 296 ? -10.055 -28.094 -3.787 1 98.88 296 VAL A C 1
ATOM 2183 O O . VAL A 1 296 ? -10.867 -27.266 -3.359 1 98.88 296 VAL A O 1
ATOM 2186 N N . ALA A 1 297 ? -10.406 -29.188 -4.391 1 98.88 297 ALA A N 1
ATOM 2187 C CA . ALA A 1 297 ? -11.812 -29.406 -4.719 1 98.88 297 ALA A CA 1
ATOM 2188 C C . ALA A 1 297 ? -12.25 -30.812 -4.32 1 98.88 297 ALA A C 1
ATOM 2190 O O . ALA A 1 297 ? -11.422 -31.734 -4.25 1 98.88 297 ALA A O 1
ATOM 2191 N N . SER A 1 298 ? -13.555 -30.984 -4.098 1 98.81 298 SER A N 1
ATOM 2192 C CA . SER A 1 298 ? -14.141 -32.312 -3.916 1 98.81 298 SER A CA 1
ATOM 2193 C C . SER A 1 298 ? -13.953 -33.156 -5.16 1 98.81 298 SER A C 1
ATOM 2195 O O . SER A 1 298 ? -13.688 -32.656 -6.246 1 98.81 298 SER A O 1
ATOM 2197 N N . GLN A 1 299 ? -14.094 -34.406 -4.973 1 98.44 299 GLN A N 1
ATOM 2198 C CA . GLN A 1 299 ? -13.969 -35.344 -6.094 1 98.44 299 GLN A CA 1
ATOM 2199 C C . GLN A 1 299 ? -14.969 -35 -7.195 1 98.44 299 GLN A C 1
ATOM 2201 O O . GLN A 1 299 ? -14.617 -34.969 -8.375 1 98.44 299 GLN A O 1
ATOM 2206 N N . GLU A 1 300 ? -16.156 -34.75 -6.82 1 98.19 300 GLU A N 1
ATOM 2207 C CA . GLU A 1 300 ? -17.219 -34.438 -7.785 1 98.19 300 GLU A CA 1
ATOM 2208 C C . GLU A 1 300 ? -16.906 -33.156 -8.547 1 98.19 300 GLU A C 1
ATOM 2210 O O . GLU A 1 300 ? -16.969 -33.125 -9.773 1 98.19 300 GLU A O 1
ATOM 2215 N N . ALA A 1 301 ? -16.562 -32.156 -7.816 1 98.19 301 ALA A N 1
ATOM 2216 C CA . ALA A 1 301 ? -16.25 -30.859 -8.438 1 98.19 301 ALA A CA 1
ATOM 2217 C C . ALA A 1 301 ? -15.023 -30.969 -9.328 1 98.19 301 ALA A C 1
ATOM 2219 O O . ALA A 1 301 ? -14.953 -30.344 -10.383 1 98.19 301 ALA A O 1
ATOM 2220 N N . SER A 1 302 ? -14.062 -31.75 -8.852 1 98.44 302 SER A N 1
ATOM 2221 C CA . SER A 1 302 ? -12.828 -31.891 -9.625 1 98.44 302 SER A CA 1
ATOM 2222 C C . SER A 1 302 ? -13.102 -32.531 -10.984 1 98.44 302 SER A C 1
ATOM 2224 O O . SER A 1 302 ? -12.516 -32.125 -11.992 1 98.44 302 SER A O 1
ATOM 2226 N N . ARG A 1 303 ? -13.906 -33.531 -11.102 1 97.5 303 ARG A N 1
ATOM 2227 C CA . ARG A 1 303 ? -14.266 -34.156 -12.367 1 97.5 303 ARG A CA 1
ATOM 2228 C C . ARG A 1 303 ? -14.906 -33.156 -13.312 1 97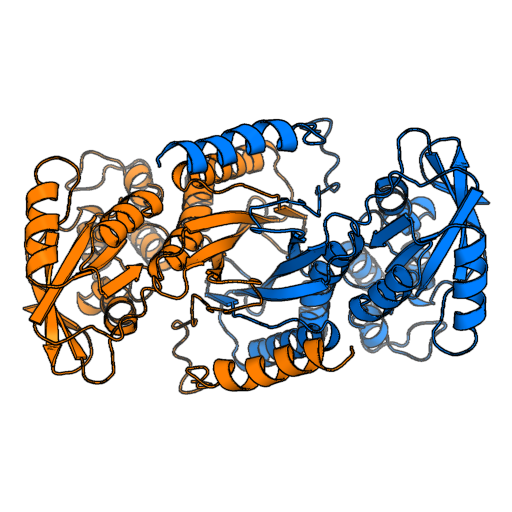.5 303 ARG A C 1
ATOM 2230 O O . ARG A 1 303 ? -14.555 -33.094 -14.5 1 97.5 303 ARG A O 1
ATOM 2237 N N . ARG A 1 304 ? -15.758 -32.344 -12.773 1 96.75 304 ARG A N 1
ATOM 2238 C CA . ARG A 1 304 ? -16.422 -31.328 -13.57 1 96.75 304 ARG A CA 1
ATOM 2239 C C . ARG A 1 304 ? -15.414 -30.297 -14.086 1 96.75 304 ARG A C 1
ATOM 2241 O O . ARG A 1 304 ? -15.422 -29.953 -15.266 1 96.75 304 ARG A O 1
ATOM 2248 N N . ILE A 1 305 ? -14.555 -29.797 -13.195 1 97.56 305 ILE A N 1
ATOM 2249 C CA . ILE A 1 305 ? -13.578 -28.766 -13.523 1 97.56 305 ILE A CA 1
ATOM 2250 C C . ILE A 1 305 ? -12.625 -29.281 -14.602 1 97.56 305 ILE A C 1
ATOM 2252 O O . ILE A 1 305 ? -12.352 -28.578 -15.578 1 97.56 305 ILE A O 1
ATOM 2256 N N . LEU A 1 306 ? -12.211 -30.484 -14.469 1 97 306 LEU A N 1
ATOM 2257 C CA . LEU A 1 306 ? -11.227 -31.062 -15.383 1 97 306 LEU A CA 1
ATOM 2258 C C . LEU A 1 306 ? -11.875 -31.422 -16.719 1 97 306 LEU A C 1
ATOM 2260 O O . LEU A 1 306 ? -11.227 -31.359 -17.766 1 97 306 LEU A O 1
ATOM 2264 N N . GLU A 1 307 ? -13.094 -31.797 -16.688 1 94.56 307 GLU A N 1
ATOM 2265 C CA . GLU A 1 307 ? -13.828 -32.062 -17.938 1 94.56 307 GLU A CA 1
ATOM 2266 C C . GLU A 1 307 ? -14.016 -30.766 -18.734 1 94.56 307 GLU A C 1
ATOM 2268 O O . GLU A 1 307 ? -13.875 -30.766 -19.953 1 94.56 307 GLU A O 1
ATOM 2273 N N . ASP A 1 308 ? -14.328 -29.672 -18.031 1 90.62 308 ASP A N 1
ATOM 2274 C CA . ASP A 1 308 ? -14.516 -28.375 -18.688 1 90.62 308 ASP A CA 1
ATOM 2275 C C . ASP A 1 308 ? -13.195 -27.828 -19.219 1 90.62 308 ASP A C 1
ATOM 2277 O O . ASP A 1 308 ? -13.172 -27.062 -20.188 1 90.62 308 ASP A O 1
ATOM 2281 N N . ALA A 1 309 ? -12.086 -28.125 -18.609 1 87 309 ALA A N 1
ATOM 2282 C CA . ALA A 1 309 ? -10.758 -27.641 -18.969 1 87 309 ALA A CA 1
ATOM 2283 C C . ALA A 1 309 ? -10.344 -28.141 -20.359 1 87 309 ALA A C 1
ATOM 2285 O O . ALA A 1 309 ? -9.508 -27.531 -21.016 1 87 309 ALA A O 1
ATOM 2286 N N . ASN A 1 310 ? -10.836 -29.062 -20.891 1 79.19 310 ASN A N 1
ATOM 2287 C CA . ASN A 1 310 ? -10.547 -29.609 -22.219 1 79.19 310 ASN A CA 1
ATOM 2288 C C . ASN A 1 310 ? -11.062 -28.688 -23.328 1 79.19 310 ASN A C 1
ATOM 2290 O O . ASN A 1 310 ? -10.75 -28.891 -24.5 1 79.19 310 ASN A O 1
ATOM 2294 N N . GLY A 1 311 ? -11.531 -27.5 -23.016 1 75.81 311 GLY A N 1
ATOM 2295 C CA . GLY A 1 311 ? -12.094 -26.578 -24 1 75.81 311 GLY A CA 1
ATOM 2296 C C . GLY A 1 311 ? -12.055 -25.141 -23.547 1 75.81 311 GLY A C 1
ATOM 2297 O O . GLY A 1 311 ? -11.461 -24.297 -24.234 1 75.81 311 GLY A O 1
ATOM 2298 N N . ALA A 1 312 ? -12.383 -24.922 -22.391 1 74.38 312 ALA A N 1
ATOM 2299 C CA . ALA A 1 312 ? -12.625 -23.562 -21.938 1 74.38 312 ALA A CA 1
ATOM 2300 C C . ALA A 1 312 ? -11.359 -22.938 -21.344 1 74.38 312 ALA A C 1
ATOM 2302 O O . ALA A 1 312 ? -11.109 -21.75 -21.5 1 74.38 312 ALA A O 1
ATOM 2303 N N . TYR A 1 313 ? -10.672 -23.688 -20.734 1 88.44 313 TYR A N 1
ATOM 2304 C CA . TYR A 1 313 ? -9.422 -23.297 -20.094 1 88.44 313 TYR A CA 1
ATOM 2305 C C . TYR A 1 313 ? -8.523 -24.5 -19.844 1 88.44 313 TYR A C 1
ATOM 2307 O O . TYR A 1 313 ? -8.867 -25.625 -20.219 1 88.44 313 TYR A O 1
ATOM 2315 N N . THR A 1 314 ? -7.32 -24.234 -19.438 1 95.12 314 THR A N 1
ATOM 2316 C CA . THR A 1 314 ? -6.406 -25.312 -19.109 1 95.12 314 THR A CA 1
ATOM 2317 C C . THR A 1 314 ? -6.297 -25.484 -17.594 1 95.12 314 THR A C 1
ATOM 2319 O O . THR A 1 314 ? -6.234 -24.5 -16.859 1 95.12 314 THR A O 1
ATOM 2322 N N . ALA A 1 315 ? -6.406 -26.703 -17.125 1 97.81 315 ALA A N 1
ATOM 2323 C CA . ALA A 1 315 ? -6.227 -27.094 -15.719 1 97.81 315 ALA A CA 1
ATOM 2324 C C . ALA A 1 315 ? -5.703 -28.531 -15.609 1 97.81 315 ALA A C 1
ATOM 2326 O O . ALA A 1 315 ? -5.91 -29.344 -16.516 1 97.81 315 ALA A O 1
ATOM 2327 N N . TYR A 1 316 ? -4.977 -28.812 -14.547 1 98.12 316 TYR A N 1
ATOM 2328 C CA . TYR A 1 316 ? -4.34 -30.125 -14.391 1 98.12 316 TYR A CA 1
ATOM 2329 C C . TYR A 1 316 ? -4.691 -30.75 -13.047 1 98.12 316 TYR A C 1
ATOM 2331 O O . TYR A 1 316 ? -4.723 -30.062 -12.023 1 98.12 316 TYR A O 1
ATOM 2339 N N . HIS A 1 317 ? -5.023 -32.031 -13.102 1 98.56 317 HIS A N 1
ATOM 2340 C CA . HIS A 1 317 ? -5.012 -32.812 -11.867 1 98.56 317 HIS A CA 1
ATOM 2341 C C . HIS A 1 317 ? -3.588 -33.062 -11.383 1 98.56 317 HIS A C 1
ATOM 2343 O O . HIS A 1 317 ? -2.914 -33.969 -11.859 1 98.56 317 HIS A O 1
ATOM 2349 N N . ILE A 1 318 ? -3.195 -32.312 -10.312 1 98.75 318 ILE A N 1
ATOM 2350 C CA . ILE A 1 318 ? -1.764 -32.344 -10.031 1 98.75 318 ILE A CA 1
ATOM 2351 C C . ILE A 1 318 ? -1.494 -33.156 -8.766 1 98.75 318 ILE A C 1
ATOM 2353 O O . ILE A 1 318 ? -0.341 -33.438 -8.438 1 98.75 318 ILE A O 1
ATOM 2357 N N . GLY A 1 319 ? -2.482 -33.406 -8.023 1 98.81 319 GLY A N 1
ATOM 2358 C CA . GLY A 1 319 ? -2.254 -34.125 -6.781 1 98.81 319 GLY A CA 1
ATOM 2359 C C . GLY A 1 319 ? -3.512 -34.312 -5.953 1 98.81 319 GLY A C 1
ATOM 2360 O O . GLY A 1 319 ? -4.625 -34.219 -6.473 1 98.81 319 GLY A O 1
ATOM 2361 N N . GLU A 1 320 ? -3.291 -34.625 -4.645 1 98.81 320 GLU A N 1
ATOM 2362 C CA . GLU A 1 320 ? -4.41 -34.812 -3.73 1 98.81 320 GLU A CA 1
ATOM 2363 C C . GLU A 1 320 ? -4.02 -34.469 -2.295 1 98.81 320 GLU A C 1
ATOM 2365 O O . GLU A 1 320 ? -2.834 -34.438 -1.963 1 98.81 320 GLU A O 1
ATOM 2370 N N . VAL A 1 321 ? -5.027 -34.219 -1.527 1 98.81 321 VAL A N 1
ATOM 2371 C CA . VAL A 1 321 ? -4.855 -33.969 -0.096 1 98.81 321 VAL A CA 1
ATOM 2372 C C . VAL A 1 321 ? -4.75 -35.312 0.627 1 98.81 321 VAL A C 1
ATOM 2374 O O . VAL A 1 321 ? -5.488 -36.25 0.321 1 98.81 321 VAL A O 1
ATOM 2377 N N . VAL A 1 322 ? -3.811 -35.406 1.564 1 98.75 322 VAL A N 1
ATOM 2378 C CA . VAL A 1 322 ? -3.619 -36.625 2.334 1 98.75 322 VAL A CA 1
ATOM 2379 C C . VAL A 1 322 ? -3.51 -36.312 3.82 1 98.75 322 VAL A C 1
ATOM 2381 O O . VAL A 1 322 ? -3.334 -35.125 4.188 1 98.75 322 VAL A O 1
ATOM 2384 N N . ASN A 1 323 ? -3.656 -37.375 4.641 1 98.44 323 ASN A N 1
ATOM 2385 C CA . ASN A 1 323 ? -3.328 -37.219 6.051 1 98.44 323 ASN A CA 1
ATOM 2386 C C . ASN A 1 323 ? -1.834 -36.969 6.258 1 98.44 323 ASN A C 1
ATOM 2388 O O . ASN A 1 323 ? -1.009 -37.594 5.586 1 98.44 323 ASN A O 1
ATOM 2392 N N . GLY A 1 324 ? -1.572 -36.062 7.117 1 97.19 324 GLY A N 1
ATOM 2393 C CA . GLY A 1 324 ? -0.179 -35.75 7.367 1 97.19 324 GLY A CA 1
ATOM 2394 C C . GLY A 1 324 ? 0.091 -34.25 7.367 1 97.19 324 GLY A C 1
ATOM 2395 O O . GLY A 1 324 ? -0.724 -33.469 7.859 1 97.19 324 GLY A O 1
ATOM 2396 N N . ASP A 1 325 ? 1.35 -33.938 6.938 1 96.12 325 ASP A N 1
ATOM 2397 C CA . ASP A 1 325 ? 1.762 -32.531 6.871 1 96.12 325 ASP A CA 1
ATOM 2398 C C . ASP A 1 325 ? 2.691 -32.281 5.684 1 96.12 325 ASP A C 1
ATOM 2400 O O . ASP A 1 325 ? 3.266 -33.25 5.137 1 96.12 325 ASP A O 1
ATOM 2404 N N . GLY A 1 326 ? 2.691 -31.062 5.25 1 96.44 326 GLY A N 1
ATOM 2405 C CA . GLY A 1 326 ? 3.654 -30.672 4.227 1 96.44 326 GLY A CA 1
ATOM 2406 C C . GLY A 1 326 ? 3.281 -31.172 2.846 1 96.44 326 GLY A C 1
ATOM 2407 O O . GLY A 1 326 ? 2.113 -31.469 2.578 1 96.44 326 GLY A O 1
ATOM 2408 N N . VAL A 1 327 ? 4.215 -31.109 1.977 1 98.38 327 VAL A N 1
ATOM 2409 C CA . VAL A 1 327 ? 4.035 -31.5 0.585 1 98.38 327 VAL A CA 1
ATOM 2410 C C . VAL A 1 327 ? 5.031 -32.594 0.232 1 98.38 327 VAL A C 1
ATOM 2412 O O . VAL A 1 327 ? 6.23 -32.469 0.496 1 98.38 327 VAL A O 1
ATOM 2415 N N . THR A 1 328 ? 4.543 -33.688 -0.298 1 97.75 328 THR A N 1
ATOM 2416 C CA . THR A 1 328 ? 5.387 -34.75 -0.824 1 97.75 328 THR A CA 1
ATOM 2417 C C . THR A 1 328 ? 5.145 -34.938 -2.318 1 97.75 328 THR A C 1
ATOM 2419 O O . THR A 1 328 ? 4.141 -34.469 -2.855 1 97.75 328 THR A O 1
ATOM 2422 N N . TYR A 1 329 ? 6.082 -35.594 -2.914 1 96.81 329 TYR A N 1
ATOM 2423 C CA . TYR A 1 329 ? 6.027 -35.812 -4.355 1 96.81 329 TYR A CA 1
ATOM 2424 C C . TYR A 1 329 ? 6.109 -37.281 -4.699 1 96.81 329 TYR A C 1
ATOM 2426 O O . TYR A 1 329 ? 6.887 -38.031 -4.094 1 96.81 329 TYR A O 1
ATOM 2434 N N . ARG A 1 330 ? 5.277 -37.75 -5.562 1 94 330 ARG A N 1
ATOM 2435 C CA . ARG A 1 330 ? 5.238 -39.156 -5.961 1 94 330 ARG A CA 1
ATOM 2436 C C . ARG A 1 330 ? 4.926 -39.281 -7.449 1 94 330 ARG A C 1
ATOM 2438 O O . ARG A 1 330 ? 4.164 -38.469 -8 1 94 330 ARG A O 1
ATOM 2445 N N . MET B 1 1 ? -31.453 -11.992 -13.898 1 17.88 1 MET B N 1
ATOM 2446 C CA . MET B 1 1 ? -30.781 -11.836 -12.609 1 17.88 1 MET B CA 1
ATOM 2447 C C . MET B 1 1 ? -29.406 -11.203 -12.789 1 17.88 1 MET B C 1
ATOM 2449 O O . MET B 1 1 ? -28.641 -11.078 -11.82 1 17.88 1 MET B O 1
ATOM 2453 N N . ILE B 1 2 ? -28.969 -11.07 -14.039 1 19.2 2 ILE B N 1
ATOM 2454 C CA . ILE B 1 2 ? -27.812 -10.641 -14.812 1 19.2 2 ILE B CA 1
ATOM 2455 C C . ILE B 1 2 ? -27.766 -9.117 -14.891 1 19.2 2 ILE B C 1
ATOM 2457 O O . ILE B 1 2 ? -26.766 -8.539 -15.328 1 19.2 2 ILE B O 1
ATOM 2461 N N . LYS B 1 3 ? -28.938 -8.5 -14.648 1 29.2 3 LYS B N 1
ATOM 2462 C CA . LYS B 1 3 ? -29.078 -7.074 -14.914 1 29.2 3 LYS B CA 1
ATOM 2463 C C . LYS B 1 3 ? -28.453 -6.242 -13.797 1 29.2 3 LYS B C 1
ATOM 2465 O O . LYS B 1 3 ? -28.344 -5.02 -13.914 1 29.2 3 LYS B O 1
ATOM 2470 N N . THR B 1 4 ? -28.438 -6.848 -12.664 1 24.31 4 THR B N 1
ATOM 2471 C CA . THR B 1 4 ? -28.156 -6.047 -11.484 1 24.31 4 THR B CA 1
ATOM 2472 C C . THR B 1 4 ? -26.656 -5.746 -11.383 1 24.31 4 THR B C 1
ATOM 2474 O O . THR B 1 4 ? -26.266 -4.715 -10.828 1 24.31 4 THR B O 1
ATOM 2477 N N . VAL B 1 5 ? -25.766 -6.688 -11.844 1 25.91 5 VAL B N 1
ATOM 2478 C CA . VAL B 1 5 ? -24.312 -6.449 -11.812 1 25.91 5 VAL B CA 1
ATOM 2479 C C . VAL B 1 5 ? -23.938 -5.434 -12.891 1 25.91 5 VAL B C 1
ATOM 2481 O O . VAL B 1 5 ? -23 -4.656 -12.711 1 25.91 5 VAL B O 1
ATOM 2484 N N . ALA B 1 6 ? -24.672 -5.469 -14.023 1 30.81 6 ALA B N 1
ATOM 2485 C CA . ALA B 1 6 ? -24.406 -4.574 -15.148 1 30.81 6 ALA B CA 1
ATOM 2486 C C . ALA B 1 6 ? -24.719 -3.127 -14.773 1 30.81 6 ALA B C 1
ATOM 2488 O O . ALA B 1 6 ? -24.109 -2.197 -15.312 1 30.81 6 ALA B O 1
ATOM 2489 N N . ALA B 1 7 ? -25.766 -2.959 -14.07 1 29.92 7 ALA B N 1
ATOM 2490 C CA . ALA B 1 7 ? -26.188 -1.61 -13.711 1 29.92 7 ALA B CA 1
ATOM 2491 C C . ALA B 1 7 ? -25.203 -0.954 -12.758 1 29.92 7 ALA B C 1
ATOM 2493 O O . ALA B 1 7 ? -25.172 0.272 -12.617 1 29.92 7 ALA B O 1
ATOM 2494 N N . ALA B 1 8 ? -24.531 -1.768 -11.992 1 28.64 8 ALA B N 1
ATOM 2495 C CA . ALA B 1 8 ? -23.547 -1.239 -11.055 1 28.64 8 ALA B CA 1
ATOM 2496 C C . ALA B 1 8 ? -22.297 -0.744 -11.789 1 28.64 8 ALA B C 1
ATOM 2498 O O . ALA B 1 8 ? -21.75 0.298 -11.438 1 28.64 8 ALA B O 1
ATOM 2499 N N . ASN B 1 9 ? -21.891 -1.44 -12.883 1 28.7 9 ASN B N 1
ATOM 2500 C CA . ASN B 1 9 ? -20.75 -1.02 -13.695 1 28.7 9 ASN B CA 1
ATOM 2501 C C . ASN B 1 9 ? -21.047 0.279 -14.438 1 28.7 9 ASN B C 1
ATOM 2503 O O . ASN B 1 9 ? -20.141 1.093 -14.656 1 28.7 9 ASN B O 1
ATOM 2507 N N . ALA B 1 10 ? -22.281 0.337 -15.07 1 30.27 10 ALA B N 1
ATOM 2508 C CA . ALA B 1 10 ? -22.641 1.518 -15.852 1 30.27 10 ALA B CA 1
ATOM 2509 C C . ALA B 1 10 ? -22.672 2.766 -14.977 1 30.27 10 ALA B C 1
ATOM 2511 O O . ALA B 1 10 ? -22.328 3.857 -15.422 1 30.27 10 ALA B O 1
ATOM 2512 N N . GLU B 1 11 ? -23.266 2.598 -13.891 1 26.2 11 GLU B N 1
ATOM 2513 C CA . GLU B 1 11 ? -23.344 3.742 -12.992 1 26.2 11 GLU B CA 1
ATOM 2514 C C . GLU B 1 11 ? -21.953 4.129 -12.477 1 26.2 11 GLU B C 1
ATOM 2516 O O . GLU B 1 11 ? -21.734 5.273 -12.07 1 26.2 11 GLU B O 1
ATOM 2521 N N . LEU B 1 12 ? -21.031 3.17 -12.477 1 27.97 12 LEU B N 1
ATOM 2522 C CA . LEU B 1 12 ? -19.656 3.445 -12.109 1 27.97 12 LEU B CA 1
ATOM 2523 C C . LEU B 1 12 ? -18.984 4.367 -13.133 1 27.97 12 LEU B C 1
ATOM 2525 O O . LEU B 1 12 ? -18.203 5.242 -12.766 1 27.97 12 LEU B O 1
ATOM 2529 N N . SER B 1 13 ? -19.359 4.215 -14.438 1 26.53 13 SER B N 1
ATOM 2530 C CA . SER B 1 13 ? -18.766 5.035 -15.484 1 26.53 13 SER B CA 1
ATOM 2531 C C . SER B 1 13 ? -19.141 6.504 -15.32 1 26.53 13 SER B C 1
ATOM 2533 O O . SER B 1 13 ? -18.344 7.391 -15.633 1 26.53 13 SER B O 1
ATOM 2535 N N . ARG B 1 14 ? -20.375 6.734 -14.977 1 27.17 14 ARG B N 1
ATOM 2536 C CA . ARG B 1 14 ? -20.75 8.141 -14.961 1 27.17 14 ARG B CA 1
ATOM 2537 C C . ARG B 1 14 ? -20.078 8.883 -13.805 1 27.17 14 ARG B C 1
ATOM 2539 O O . ARG B 1 14 ? -19.828 10.086 -13.891 1 27.17 14 ARG B O 1
ATOM 2546 N N . CYS B 1 15 ? -20.016 8.18 -12.688 1 26.17 15 CYS B N 1
ATOM 2547 C CA . CYS B 1 15 ? -19.562 8.938 -11.523 1 26.17 15 CYS B CA 1
ATOM 2548 C C . CYS B 1 15 ? -18.047 9.125 -11.539 1 26.17 15 CYS B C 1
ATOM 2550 O O . CYS B 1 15 ? -17.5 9.773 -10.656 1 26.17 15 CYS B O 1
ATOM 2552 N N . VAL B 1 16 ? -17.344 8.234 -12.234 1 28.05 16 VAL B N 1
ATOM 2553 C CA . VAL B 1 16 ? -15.914 8.531 -12.336 1 28.05 16 VAL B CA 1
ATOM 2554 C C . VAL B 1 16 ? -15.703 9.734 -13.25 1 28.05 16 VAL B C 1
ATOM 2556 O O . VAL B 1 16 ? -14.57 10.039 -13.633 1 28.05 16 VAL B O 1
ATOM 2559 N N . ALA B 1 17 ? -16.844 10.344 -13.867 1 26.48 17 ALA B N 1
ATOM 2560 C CA . ALA B 1 17 ? -16.547 11.438 -14.789 1 26.48 17 ALA B CA 1
ATOM 2561 C C . ALA B 1 17 ? -15.875 12.602 -14.078 1 26.48 17 ALA B C 1
ATOM 2563 O O . ALA B 1 17 ? -15.531 13.609 -14.695 1 26.48 17 ALA B O 1
ATOM 2564 N N . ALA B 1 18 ? -16.266 12.656 -12.805 1 24.42 18 ALA B N 1
ATOM 2565 C CA . ALA B 1 18 ? -15.867 14.023 -12.484 1 24.42 18 ALA B CA 1
ATOM 2566 C C . ALA B 1 18 ? -14.375 14.227 -12.719 1 24.42 18 ALA B C 1
ATOM 2568 O O . ALA B 1 18 ? -13.969 15.141 -13.453 1 24.42 18 ALA B O 1
ATOM 2569 N N . SER B 1 19 ? -13.555 14.367 -11.562 1 24.39 19 SER B N 1
ATOM 2570 C CA . SER B 1 19 ? -12.352 15.188 -11.617 1 24.39 19 SER B CA 1
ATOM 2571 C C . SER B 1 19 ? -11.188 14.43 -12.242 1 24.39 19 SER B C 1
ATOM 2573 O O . SER B 1 19 ? -10.023 14.688 -11.93 1 24.39 19 SER B O 1
ATOM 2575 N N . SER B 1 20 ? -11.391 13.312 -12.961 1 26.31 20 SER B N 1
ATOM 2576 C CA . SER B 1 20 ? -10.156 12.758 -13.492 1 26.31 20 SER B CA 1
ATOM 2577 C C . SER B 1 20 ? -9.602 13.617 -14.625 1 26.31 20 SER B C 1
ATOM 2579 O O . SER B 1 20 ? -9.914 13.398 -15.789 1 26.31 20 SER B O 1
ATOM 2581 N N . THR B 1 21 ? -9.812 14.883 -14.578 1 24.84 21 THR B N 1
ATOM 2582 C CA . THR B 1 21 ? -8.984 15.461 -15.625 1 24.84 21 THR B CA 1
ATOM 2583 C C . THR B 1 21 ? -7.574 14.883 -15.594 1 24.84 21 THR B C 1
ATOM 2585 O O . THR B 1 21 ? -6.922 14.875 -14.547 1 24.84 21 THR B O 1
ATOM 2588 N N . ALA B 1 22 ? -7.312 14.102 -16.469 1 26.06 22 ALA B N 1
ATOM 2589 C CA . ALA B 1 22 ? -5.938 13.797 -16.859 1 26.06 22 ALA B CA 1
ATOM 2590 C C . ALA B 1 22 ? -5.082 15.062 -16.875 1 26.06 22 ALA B C 1
ATOM 2592 O O . ALA B 1 22 ? -5.168 15.867 -17.797 1 26.06 22 ALA B O 1
ATOM 2593 N N . ILE B 1 23 ? -4.984 15.75 -15.766 1 25.89 23 ILE B N 1
ATOM 2594 C CA . ILE B 1 23 ? -4.105 16.922 -15.812 1 25.89 23 ILE B CA 1
ATOM 2595 C C . ILE B 1 23 ? -2.695 16.484 -16.219 1 25.89 23 ILE B C 1
ATOM 2597 O O . ILE B 1 23 ? -1.943 15.953 -15.391 1 25.89 23 ILE B O 1
ATOM 2601 N N . PHE B 1 24 ? -2.467 15.82 -17.297 1 25.56 24 PHE B N 1
ATOM 2602 C CA . PHE B 1 24 ? -1.122 15.75 -17.844 1 25.56 24 PHE B CA 1
ATOM 2603 C C . PHE B 1 24 ? -0.588 17.141 -18.156 1 25.56 24 PHE B C 1
ATOM 2605 O O . PHE B 1 24 ? -0.21 17.438 -19.297 1 25.56 24 PHE B O 1
ATOM 2612 N N . ASP B 1 25 ? -1.199 18.172 -17.688 1 24.52 25 ASP B N 1
ATOM 2613 C CA . ASP B 1 25 ? -0.376 19.297 -18.141 1 24.52 25 ASP B CA 1
ATOM 2614 C C . ASP B 1 25 ? 1.082 19.109 -17.734 1 24.52 25 ASP B C 1
ATOM 2616 O O . ASP B 1 25 ? 1.389 18.25 -16.891 1 24.52 25 ASP B O 1
ATOM 2620 N N . LYS B 1 26 ? 1.937 20.234 -17.766 1 25.11 26 LYS B N 1
ATOM 2621 C CA . LYS B 1 26 ? 3.338 20.281 -17.359 1 25.11 26 LYS B CA 1
ATOM 2622 C C . LYS B 1 26 ? 3.545 19.594 -16.016 1 25.11 26 LYS B C 1
ATOM 2624 O O . LYS B 1 26 ? 2.68 19.656 -15.141 1 25.11 26 LYS B O 1
ATOM 2629 N N . PRO B 1 27 ? 4.758 18.656 -15.883 1 27.7 27 PRO B N 1
ATOM 2630 C CA . PRO B 1 27 ? 5.266 17.781 -14.82 1 27.7 27 PRO B CA 1
ATOM 2631 C C . PRO B 1 27 ? 5.051 18.359 -13.43 1 27.7 27 PRO B C 1
ATOM 2633 O O . PRO B 1 27 ? 5.742 17.984 -12.484 1 27.7 27 PRO B O 1
ATOM 2636 N N . THR B 1 28 ? 4.121 19.328 -13.281 1 24.97 28 THR B N 1
ATOM 2637 C CA . THR B 1 28 ? 4.129 19.578 -11.844 1 24.97 28 THR B CA 1
ATOM 2638 C C . THR B 1 28 ? 3.752 18.312 -11.078 1 24.97 28 THR B C 1
ATOM 2640 O O . THR B 1 28 ? 2.693 17.719 -11.32 1 24.97 28 THR B O 1
ATOM 2643 N N . ILE B 1 29 ? 4.691 17.594 -10.539 1 27.84 29 ILE B N 1
ATOM 2644 C CA . ILE B 1 29 ? 4.859 16.359 -9.781 1 27.84 29 ILE B CA 1
ATOM 2645 C C . ILE B 1 29 ? 3.666 16.141 -8.859 1 27.84 29 ILE B C 1
ATOM 2647 O O . ILE B 1 29 ? 3.188 15.023 -8.688 1 27.84 29 ILE B O 1
ATOM 2651 N N . ALA B 1 30 ? 3.369 17.125 -7.961 1 28.95 30 ALA B N 1
ATOM 2652 C CA . ALA B 1 30 ? 2.883 16.766 -6.629 1 28.95 30 ALA B CA 1
ATOM 2653 C C . ALA B 1 30 ? 1.425 16.328 -6.676 1 28.95 30 ALA B C 1
ATOM 2655 O O . ALA B 1 30 ? 0.894 15.812 -5.688 1 28.95 30 ALA B O 1
ATOM 2656 N N . ALA B 1 31 ? 0.579 16.938 -7.555 1 29.45 31 ALA B N 1
ATOM 2657 C CA . ALA B 1 31 ? -0.762 16.953 -6.973 1 29.45 31 ALA B CA 1
ATOM 2658 C C . ALA B 1 31 ? -1.442 15.602 -7.148 1 29.45 31 ALA B C 1
ATOM 2660 O O . ALA B 1 31 ? -1.802 15.219 -8.266 1 29.45 31 ALA B O 1
ATOM 2661 N N . GLN B 1 32 ? -0.877 14.539 -6.656 1 33.22 32 GLN B N 1
ATOM 2662 C CA . GLN B 1 32 ? -1.532 13.234 -6.613 1 33.22 32 GLN B CA 1
ATOM 2663 C C . GLN B 1 32 ? -2.984 13.359 -6.164 1 33.22 32 GLN B C 1
ATOM 2665 O O . GLN B 1 32 ? -3.281 14.078 -5.207 1 33.22 32 GLN B O 1
ATOM 2670 N N . PRO B 1 33 ? -3.826 13.289 -7.031 1 33.41 33 PRO B N 1
ATOM 2671 C CA . PRO B 1 33 ? -5.148 13.117 -6.426 1 33.41 33 PRO B CA 1
ATOM 2672 C C . PRO B 1 33 ? -5.133 12.133 -5.258 1 33.41 33 PRO B C 1
ATOM 2674 O O . PRO B 1 33 ? -4.766 10.961 -5.43 1 33.41 33 PRO B O 1
ATOM 2677 N N . ARG B 1 34 ? -4.648 12.547 -4.066 1 37.47 34 ARG B N 1
ATOM 2678 C CA . ARG B 1 34 ? -4.398 11.812 -2.832 1 37.47 34 ARG B CA 1
ATOM 2679 C C . ARG B 1 34 ? -5.492 10.781 -2.576 1 37.47 34 ARG B C 1
ATOM 2681 O O . ARG B 1 34 ? -5.242 9.742 -1.969 1 37.47 34 ARG B O 1
ATOM 2688 N N . PHE B 1 35 ? -6.715 11.227 -2.465 1 37.53 35 PHE B N 1
ATOM 2689 C CA . PHE B 1 35 ? -7.762 10.328 -1.991 1 37.53 35 PHE B CA 1
ATOM 2690 C C . PHE B 1 35 ? -8.82 10.117 -3.068 1 37.53 35 PHE B C 1
ATOM 2692 O O . PHE B 1 35 ? -9.07 11.008 -3.887 1 37.53 35 PHE B O 1
ATOM 2699 N N . ALA B 1 36 ? -8.727 8.93 -3.648 1 39.44 36 ALA B N 1
ATOM 2700 C CA . ALA B 1 36 ? -9.828 8.57 -4.543 1 39.44 36 ALA B CA 1
ATOM 2701 C C . ALA B 1 36 ? -11.008 8 -3.758 1 39.44 36 ALA B C 1
ATOM 2703 O O . ALA B 1 36 ? -10.812 7.242 -2.801 1 39.44 36 ALA B O 1
ATOM 2704 N N . PHE B 1 37 ? -12.07 8.805 -3.754 1 38.62 37 PHE B N 1
ATOM 2705 C CA . PHE B 1 37 ? -13.398 8.414 -3.311 1 38.62 37 PHE B CA 1
ATOM 2706 C C . PHE B 1 37 ? -13.992 7.352 -4.234 1 38.62 37 PHE B C 1
ATOM 2708 O O . PHE B 1 37 ? -13.922 7.48 -5.457 1 38.62 37 PHE B O 1
ATOM 2715 N N . HIS B 1 38 ? -13.766 6.176 -3.957 1 39.19 38 HIS B N 1
ATOM 2716 C CA . HIS B 1 38 ? -14.648 5.324 -4.75 1 39.19 38 HIS B CA 1
ATOM 2717 C C . HIS B 1 38 ? -15.945 5.035 -4.004 1 39.19 38 HIS B C 1
ATOM 2719 O O . HIS B 1 38 ? -15.938 4.363 -2.971 1 39.19 38 HIS B O 1
ATOM 2725 N N . PRO B 1 39 ? -16.906 5.871 -4.336 1 38.59 39 PRO B N 1
ATOM 2726 C CA . PRO B 1 39 ? -18.188 5.387 -3.836 1 38.59 39 PRO B CA 1
ATOM 2727 C C . PRO B 1 39 ? -18.406 3.9 -4.113 1 38.59 39 PRO B C 1
ATOM 2729 O O . PRO B 1 39 ? -18.781 3.527 -5.234 1 38.59 39 PRO B O 1
ATOM 2732 N N . THR B 1 40 ? -17.469 3.227 -3.973 1 40.25 40 THR B N 1
ATOM 2733 C CA . THR B 1 40 ? -17.828 1.843 -4.254 1 40.25 40 THR B CA 1
ATOM 2734 C C . THR B 1 40 ? -19.109 1.467 -3.521 1 40.25 40 THR B C 1
ATOM 2736 O O . THR B 1 40 ? -19.516 2.146 -2.574 1 40.25 40 THR B O 1
ATOM 2739 N N . ALA B 1 41 ? -19.391 0.086 -3.844 1 41.59 41 ALA B N 1
ATOM 2740 C CA . ALA B 1 41 ? -20.594 -0.701 -3.615 1 41.59 41 ALA B CA 1
ATOM 2741 C C . ALA B 1 41 ? -20.969 -0.712 -2.137 1 41.59 41 ALA B C 1
ATOM 2743 O O . ALA B 1 41 ? -20.594 -1.627 -1.4 1 41.59 41 ALA B O 1
ATOM 2744 N N . GLY B 1 42 ? -20.438 0.176 -1.378 1 42.47 42 GLY B N 1
ATOM 2745 C CA . GLY B 1 42 ? -21.188 -0.146 -0.182 1 42.47 42 GLY B CA 1
ATOM 2746 C C . GLY B 1 42 ? -22.688 -0.274 -0.441 1 42.47 42 GLY B C 1
ATOM 2747 O O . GLY B 1 42 ? -23.266 0.555 -1.138 1 42.47 42 GLY B O 1
ATOM 2748 N N . LYS B 1 43 ? -23.062 -1.5 -0.533 1 46.06 43 LYS B N 1
ATOM 2749 C CA . LYS B 1 43 ? -24.469 -1.849 -0.332 1 46.06 43 LYS B CA 1
ATOM 2750 C C . LYS B 1 43 ? -25.047 -1.121 0.878 1 46.06 43 LYS B C 1
ATOM 2752 O O . LYS B 1 43 ? -24.547 -1.267 1.995 1 46.06 43 LYS B O 1
ATOM 2757 N N . GLY B 1 44 ? -25.344 0.286 0.517 1 62.91 44 GLY B N 1
ATOM 2758 C CA . GLY B 1 44 ? -26.188 1.024 1.446 1 62.91 44 GLY B CA 1
ATOM 2759 C C . GLY B 1 44 ? -25.938 2.521 1.402 1 62.91 44 GLY B C 1
ATOM 2760 O O . GLY B 1 44 ? -25.703 3.086 0.334 1 62.91 44 GLY B O 1
ATOM 2761 N N . ASP B 1 45 ? -25.984 3.129 2.492 1 82.81 45 ASP B N 1
ATOM 2762 C CA . ASP B 1 45 ? -26.016 4.578 2.666 1 82.81 45 ASP B CA 1
ATOM 2763 C C . ASP B 1 45 ? -24.625 5.129 2.994 1 82.81 45 ASP B C 1
ATOM 2765 O O . ASP B 1 45 ? -24.5 6.223 3.551 1 82.81 45 ASP B O 1
ATOM 2769 N N . SER B 1 46 ? -23.438 4.254 2.582 1 88.25 46 SER B N 1
ATOM 2770 C CA . SER B 1 46 ? -22.094 4.719 2.936 1 88.25 46 SER B CA 1
ATOM 2771 C C . SER B 1 46 ? -21.125 4.566 1.764 1 88.25 46 SER B C 1
ATOM 2773 O O . SER B 1 46 ? -21.359 3.752 0.867 1 88.25 46 SER B O 1
ATOM 2775 N N . PHE B 1 47 ? -20.141 5.445 1.717 1 88.25 47 PHE B N 1
ATOM 2776 C CA . PHE B 1 47 ? -19 5.32 0.81 1 88.25 47 PHE B CA 1
ATOM 2777 C C . PHE B 1 47 ? -17.781 4.773 1.539 1 88.25 47 PHE B C 1
ATOM 2779 O O . PHE B 1 47 ? -17.562 5.09 2.709 1 88.25 47 PHE B O 1
ATOM 2786 N N . LEU B 1 48 ? -17.062 3.855 0.79 1 88.69 48 LEU B N 1
ATOM 2787 C CA . LEU B 1 48 ? -15.711 3.547 1.23 1 88.69 48 LEU B CA 1
ATOM 2788 C C . LEU B 1 48 ? -14.719 4.582 0.704 1 88.69 48 LEU B C 1
ATOM 2790 O O . LEU B 1 48 ? -14.82 5.012 -0.447 1 88.69 48 LEU B O 1
ATOM 2794 N N . VAL B 1 49 ? -13.875 5.047 1.564 1 92.31 49 VAL B N 1
ATOM 2795 C CA . VAL B 1 49 ? -12.805 5.973 1.213 1 92.31 49 VAL B CA 1
ATOM 2796 C C . VAL B 1 49 ? -11.445 5.309 1.457 1 92.31 49 VAL B C 1
ATOM 2798 O O . VAL B 1 49 ? -11.227 4.707 2.512 1 92.31 49 VAL B O 1
ATOM 2801 N N . ALA B 1 50 ? -10.586 5.352 0.42 1 93.06 50 ALA B N 1
ATOM 2802 C CA . ALA B 1 50 ? -9.289 4.699 0.559 1 93.06 50 ALA B CA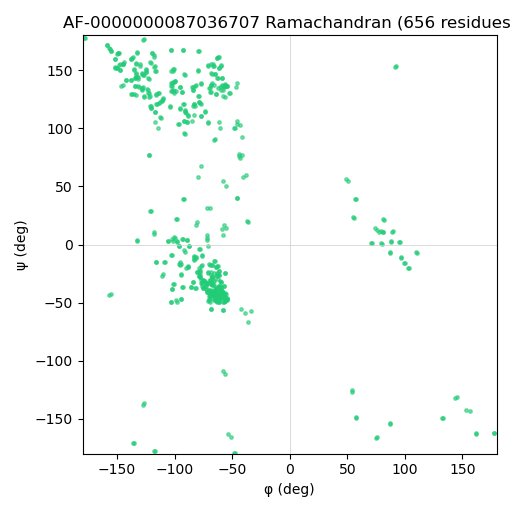 1
ATOM 2803 C C . ALA B 1 50 ? -8.156 5.664 0.223 1 93.06 50 ALA B C 1
ATOM 2805 O O . ALA B 1 50 ? -8.328 6.578 -0.586 1 93.06 50 ALA B O 1
ATOM 2806 N N . GLY B 1 51 ? -7.051 5.516 0.9 1 93.06 51 GLY B N 1
ATOM 2807 C CA . GLY B 1 51 ? -5.852 6.301 0.651 1 93.06 51 GLY B CA 1
ATOM 2808 C C . GLY B 1 51 ? -4.57 5.531 0.91 1 93.06 51 GLY B C 1
ATOM 2809 O O . GLY B 1 51 ? -4.562 4.566 1.676 1 93.06 51 GLY B O 1
ATOM 2810 N N . THR B 1 52 ? -3.564 5.875 0.203 1 95.06 52 THR B N 1
ATOM 2811 C CA . THR B 1 52 ? -2.246 5.273 0.367 1 95.06 52 THR B CA 1
ATOM 2812 C C . THR B 1 52 ? -1.161 6.344 0.395 1 95.06 52 THR B C 1
ATOM 2814 O O . THR B 1 52 ? -1.301 7.395 -0.236 1 95.06 52 THR B O 1
ATOM 2817 N N . ASN B 1 53 ? -0.217 6.074 1.213 1 95.5 53 ASN B N 1
ATOM 2818 C CA . ASN B 1 53 ? 0.93 6.969 1.321 1 95.5 53 ASN B CA 1
ATOM 2819 C C . ASN B 1 53 ? 2.158 6.246 1.86 1 95.5 53 ASN B C 1
ATOM 2821 O O . ASN B 1 53 ? 2.066 5.094 2.289 1 95.5 53 ASN B O 1
ATOM 2825 N N . GLY B 1 54 ? 3.271 6.906 1.768 1 96.56 54 GLY B N 1
ATOM 2826 C CA . GLY B 1 54 ? 4.508 6.477 2.406 1 96.56 54 GLY B CA 1
ATOM 2827 C C . GLY B 1 54 ? 5.016 7.461 3.443 1 96.56 54 GLY B C 1
ATOM 2828 O O . GLY B 1 54 ? 4.352 8.461 3.738 1 96.56 54 GLY B O 1
ATOM 2829 N N . VAL B 1 55 ? 6.148 7.098 3.988 1 97.56 55 VAL B N 1
ATOM 2830 C CA . VAL B 1 55 ? 6.766 7.984 4.965 1 97.56 55 VAL B CA 1
ATOM 2831 C C . VAL B 1 55 ? 7.617 9.031 4.25 1 97.56 55 VAL B C 1
ATOM 2833 O O . VAL B 1 55 ? 7.711 10.18 4.695 1 97.56 55 VAL B O 1
ATOM 2836 N N . GLY B 1 56 ? 8.273 8.609 3.168 1 95.88 56 GLY B N 1
ATOM 2837 C CA . GLY B 1 56 ? 9.102 9.523 2.396 1 95.88 56 GLY B CA 1
ATOM 2838 C C . GLY B 1 56 ? 10.523 9.625 2.92 1 95.88 56 GLY B C 1
ATOM 2839 O O . GLY B 1 56 ? 11.016 8.711 3.576 1 95.88 56 GLY B O 1
ATOM 2840 N N . THR B 1 57 ? 11.133 10.742 2.666 1 96.38 57 THR B N 1
ATOM 2841 C CA . THR B 1 57 ? 12.57 10.891 2.9 1 96.38 57 THR B CA 1
ATOM 2842 C C . THR B 1 57 ? 12.852 11.117 4.383 1 96.38 57 THR B C 1
ATOM 2844 O O . THR B 1 57 ? 14.016 11.172 4.793 1 96.38 57 THR B O 1
ATOM 2847 N N . LYS B 1 58 ? 11.82 11.227 5.215 1 97.56 58 LYS B N 1
ATOM 2848 C CA . LYS B 1 58 ? 12.039 11.188 6.66 1 97.56 58 LYS B CA 1
ATOM 2849 C C . LYS B 1 58 ? 12.758 9.906 7.07 1 97.56 58 LYS B C 1
ATOM 2851 O O . LYS B 1 58 ? 13.484 9.883 8.07 1 97.56 58 LYS B O 1
ATOM 2856 N N . LEU B 1 59 ? 12.664 8.852 6.309 1 98 59 LEU B N 1
ATOM 2857 C CA . LEU B 1 59 ? 13.32 7.57 6.57 1 98 59 LEU B CA 1
ATOM 2858 C C . LEU B 1 59 ? 14.844 7.734 6.574 1 98 59 LEU B C 1
ATOM 2860 O O . LEU B 1 59 ? 15.539 7.086 7.359 1 98 59 LEU B O 1
ATOM 2864 N N . ASN B 1 60 ? 15.328 8.594 5.691 1 95.81 60 ASN B N 1
ATOM 2865 C CA . ASN B 1 60 ? 16.766 8.812 5.676 1 95.81 60 ASN B CA 1
ATOM 2866 C C . ASN B 1 60 ? 17.266 9.344 7.016 1 95.81 60 ASN B C 1
ATOM 2868 O O . ASN B 1 60 ? 18.328 8.93 7.496 1 95.81 60 ASN B O 1
ATOM 2872 N N . LEU B 1 61 ? 16.516 10.258 7.539 1 96 61 LEU B N 1
ATOM 2873 C CA . LEU B 1 61 ? 16.906 10.789 8.836 1 96 61 LEU B CA 1
ATOM 2874 C C . LEU B 1 61 ? 16.766 9.734 9.93 1 96 61 LEU B C 1
ATOM 2876 O O . LEU B 1 61 ? 17.547 9.695 10.875 1 96 61 LEU B O 1
ATOM 2880 N N . ALA B 1 62 ? 15.781 8.875 9.82 1 96.94 62 ALA B N 1
ATOM 2881 C CA . ALA B 1 62 ? 15.633 7.762 10.75 1 96.94 62 ALA B CA 1
ATOM 2882 C C . ALA B 1 62 ? 16.859 6.852 10.719 1 96.94 62 ALA B C 1
ATOM 2884 O O . ALA B 1 62 ? 17.344 6.41 11.766 1 96.94 62 ALA B O 1
ATOM 2885 N N . PHE B 1 63 ? 17.344 6.59 9.562 1 95.31 63 PHE B N 1
ATOM 2886 C CA . PHE B 1 63 ? 18.531 5.766 9.414 1 95.31 63 PHE B CA 1
ATOM 2887 C C . PHE B 1 63 ? 19.734 6.422 10.086 1 95.31 63 PHE B C 1
ATOM 2889 O O . PHE B 1 63 ? 20.547 5.746 10.711 1 95.31 63 PHE B O 1
ATOM 2896 N N . GLU B 1 64 ? 19.797 7.703 9.992 1 91.88 64 GLU B N 1
ATOM 2897 C CA . GLU B 1 64 ? 20.922 8.461 10.531 1 91.88 64 GLU B CA 1
ATOM 2898 C C . GLU B 1 64 ? 20.844 8.562 12.055 1 91.88 64 GLU B C 1
ATOM 2900 O O . GLU B 1 64 ? 21.875 8.516 12.734 1 91.88 64 GLU B O 1
ATOM 2905 N N . THR B 1 65 ? 19.656 8.703 12.57 1 93.25 65 THR B N 1
ATOM 2906 C CA . THR B 1 65 ? 19.484 8.977 13.992 1 93.25 65 THR B CA 1
ATOM 2907 C C . THR B 1 65 ? 19.266 7.684 14.773 1 93.25 65 THR B C 1
ATOM 2909 O O . THR B 1 65 ? 19.453 7.641 15.984 1 93.25 65 THR B O 1
ATOM 2912 N N . GLY B 1 66 ? 18.75 6.684 14.086 1 93.81 66 GLY B N 1
ATOM 2913 C CA . GLY B 1 66 ? 18.406 5.438 14.75 1 93.81 66 GLY B CA 1
ATOM 2914 C C . GLY B 1 66 ? 17.062 5.492 15.469 1 93.81 66 GLY B C 1
ATOM 2915 O O . GLY B 1 66 ? 16.734 4.602 16.25 1 93.81 66 GLY B O 1
ATOM 2916 N N . ILE B 1 67 ? 16.312 6.531 15.219 1 94.88 67 ILE B N 1
ATOM 2917 C CA . ILE B 1 67 ? 14.992 6.652 15.812 1 94.88 67 ILE B CA 1
ATOM 2918 C C . ILE B 1 67 ? 13.953 6.004 14.898 1 94.88 67 ILE B C 1
ATOM 2920 O O . ILE B 1 67 ? 13.562 6.582 13.883 1 94.88 67 ILE B O 1
ATOM 2924 N N . TYR B 1 68 ? 13.484 4.816 15.312 1 96.94 68 TYR B N 1
ATOM 2925 C CA . TYR B 1 68 ? 12.617 4.027 14.445 1 96.94 68 TYR B CA 1
ATOM 2926 C C . TYR B 1 68 ? 11.227 3.875 15.062 1 96.94 68 TYR B C 1
ATOM 2928 O O . TYR B 1 68 ? 10.258 3.59 14.352 1 96.94 68 TYR B O 1
ATOM 2936 N N . GLU B 1 69 ? 11.023 4.148 16.312 1 95.94 69 GLU B N 1
ATOM 2937 C CA . GLU B 1 69 ? 9.828 3.783 17.062 1 95.94 69 GLU B CA 1
ATOM 2938 C C . GLU B 1 69 ? 8.625 4.609 16.625 1 95.94 69 GLU B C 1
ATOM 2940 O O . GLU B 1 69 ? 7.48 4.176 16.766 1 95.94 69 GLU B O 1
ATOM 2945 N N . THR B 1 70 ? 8.883 5.758 16.078 1 97.25 70 THR B N 1
ATOM 2946 C CA . THR B 1 70 ? 7.77 6.648 15.773 1 97.25 70 THR B CA 1
ATOM 2947 C C . THR B 1 70 ? 7.449 6.613 14.281 1 97.25 70 THR B C 1
ATOM 2949 O O . THR B 1 70 ? 6.422 7.137 13.852 1 97.25 70 THR B O 1
ATOM 2952 N N . ILE B 1 71 ? 8.305 5.973 13.508 1 98.44 71 ILE B N 1
ATOM 2953 C CA . ILE B 1 71 ? 8.18 5.973 12.055 1 98.44 71 ILE B CA 1
ATOM 2954 C C . ILE B 1 71 ? 6.863 5.316 11.648 1 98.44 71 ILE B C 1
ATOM 2956 O O . ILE B 1 71 ? 6.199 5.77 10.711 1 98.44 71 ILE B O 1
ATOM 2960 N N . GLY B 1 72 ? 6.52 4.258 12.375 1 98.62 72 GLY B N 1
ATOM 2961 C CA . GLY B 1 72 ? 5.254 3.6 12.094 1 98.62 72 GLY B CA 1
ATOM 2962 C C . GLY B 1 72 ? 4.055 4.504 12.297 1 98.62 72 GLY B C 1
ATOM 2963 O O . GLY B 1 72 ? 3.057 4.391 11.586 1 98.62 72 GLY B O 1
ATOM 2964 N N . ILE B 1 73 ? 4.098 5.402 13.289 1 98.75 73 ILE B N 1
ATOM 2965 C CA . ILE B 1 73 ? 3.033 6.367 13.531 1 98.75 73 ILE B CA 1
ATOM 2966 C C . ILE B 1 73 ? 2.922 7.324 12.344 1 98.75 73 ILE B C 1
ATOM 2968 O O . ILE B 1 73 ? 1.819 7.629 11.883 1 98.75 73 ILE B O 1
ATOM 2972 N N . ASP B 1 74 ? 4.109 7.781 11.859 1 98.75 74 ASP B N 1
ATOM 2973 C CA . ASP B 1 74 ? 4.129 8.633 10.672 1 98.75 74 ASP B CA 1
ATOM 2974 C C . ASP B 1 74 ? 3.404 7.973 9.508 1 98.75 74 ASP B C 1
ATOM 2976 O O . ASP B 1 74 ? 2.6 8.609 8.828 1 98.75 74 ASP B O 1
ATOM 2980 N N . LEU B 1 75 ? 3.75 6.719 9.312 1 98.62 75 LEU B N 1
ATOM 2981 C CA . LEU B 1 75 ? 3.166 5.98 8.203 1 98.62 75 LEU B CA 1
ATOM 2982 C C . LEU B 1 75 ? 1.644 5.965 8.297 1 98.62 75 LEU B C 1
ATOM 2984 O O . LEU B 1 75 ? 0.954 6.293 7.328 1 98.62 75 LEU B O 1
ATOM 2988 N N . VAL B 1 76 ? 1.074 5.629 9.438 1 98.56 76 VAL B N 1
ATOM 2989 C CA . VAL B 1 76 ? -0.369 5.543 9.633 1 98.56 76 VAL B CA 1
ATOM 2990 C C . VAL B 1 76 ? -0.994 6.93 9.484 1 98.56 76 VAL B C 1
ATOM 2992 O O . VAL B 1 76 ? -2.008 7.09 8.797 1 98.56 76 VAL B O 1
ATOM 2995 N N . ALA B 1 77 ? -0.358 7.879 10.047 1 98.69 77 ALA B N 1
ATOM 2996 C CA . ALA B 1 77 ? -0.876 9.242 10.039 1 98.69 77 ALA B CA 1
ATOM 2997 C C . ALA B 1 77 ? -1.035 9.758 8.609 1 98.69 77 ALA B C 1
ATOM 2999 O O . ALA B 1 77 ? -2.035 10.406 8.289 1 98.69 77 ALA B O 1
ATOM 3000 N N . MET B 1 78 ? -0.067 9.445 7.754 1 97.69 78 MET B N 1
ATOM 3001 C CA . MET B 1 78 ? -0.08 9.961 6.391 1 97.69 78 MET B CA 1
ATOM 3002 C C . MET B 1 78 ? -1.293 9.445 5.621 1 97.69 78 MET B C 1
ATOM 3004 O O . MET B 1 78 ? -1.822 10.141 4.75 1 97.69 78 MET B O 1
ATOM 3008 N N . SER B 1 79 ? -1.757 8.344 6 1 96.19 79 SER B N 1
ATOM 3009 C CA . SER B 1 79 ? -2.879 7.75 5.281 1 96.19 79 SER B CA 1
ATOM 3010 C C . SER B 1 79 ? -4.207 8.109 5.938 1 96.19 79 SER B C 1
ATOM 3012 O O . SER B 1 79 ? -5.133 8.57 5.266 1 96.19 79 SER B O 1
ATOM 3014 N N . VAL B 1 80 ? -4.316 7.984 7.258 1 97.75 80 VAL B N 1
ATOM 3015 C CA . VAL B 1 80 ? -5.602 8.156 7.93 1 97.75 80 VAL B CA 1
ATOM 3016 C C . VAL B 1 80 ? -5.965 9.641 7.965 1 97.75 80 VAL B C 1
ATOM 3018 O O . VAL B 1 80 ? -7.145 10 7.906 1 97.75 80 VAL B O 1
ATOM 3021 N N . ASN B 1 81 ? -4.938 10.5 8.039 1 98.25 81 ASN B N 1
ATOM 3022 C CA . ASN B 1 81 ? -5.207 11.938 7.992 1 98.25 81 ASN B CA 1
ATOM 3023 C C . ASN B 1 81 ? -5.762 12.359 6.633 1 98.25 81 ASN B C 1
ATOM 3025 O O . ASN B 1 81 ? -6.547 13.305 6.547 1 98.25 81 ASN B O 1
ATOM 3029 N N . ASP B 1 82 ? -5.379 11.672 5.578 1 95.94 82 ASP B N 1
ATOM 3030 C CA . ASP B 1 82 ? -5.922 11.953 4.25 1 95.94 82 ASP B CA 1
ATOM 3031 C C . ASP B 1 82 ? -7.395 11.555 4.164 1 95.94 82 ASP B C 1
ATOM 3033 O O . ASP B 1 82 ? -8.219 12.32 3.664 1 95.94 82 ASP B O 1
ATOM 3037 N N . ILE B 1 83 ? -7.695 10.453 4.672 1 94.31 83 ILE B N 1
ATOM 3038 C CA . ILE B 1 83 ? -9.047 9.945 4.461 1 94.31 83 ILE B CA 1
ATOM 3039 C C . ILE B 1 83 ? -10.031 10.711 5.34 1 94.31 83 ILE B C 1
ATOM 3041 O O . ILE B 1 83 ? -11.188 10.906 4.961 1 94.31 83 ILE B O 1
ATOM 3045 N N . VAL B 1 84 ? -9.609 11.172 6.484 1 97.12 84 VAL B N 1
ATOM 3046 C CA . VAL B 1 84 ? -10.523 11.844 7.402 1 97.12 84 VAL B CA 1
ATOM 3047 C C . VAL B 1 84 ? -10.938 13.195 6.82 1 97.12 84 VAL B C 1
ATOM 3049 O O . VAL B 1 84 ? -11.938 13.781 7.246 1 97.12 84 VAL B O 1
ATOM 3052 N N . THR B 1 85 ? -10.148 13.695 5.82 1 97.38 85 THR B N 1
ATOM 3053 C CA . THR B 1 85 ? -10.484 14.984 5.219 1 97.38 85 THR B CA 1
ATOM 3054 C C . THR B 1 85 ? -11.844 14.922 4.535 1 97.38 85 THR B C 1
ATOM 3056 O O . THR B 1 85 ? -12.484 15.961 4.32 1 97.38 85 THR B O 1
ATOM 3059 N N . SER B 1 86 ? -12.328 13.719 4.246 1 96.38 86 SER B N 1
ATOM 3060 C CA . SER B 1 86 ? -13.633 13.555 3.629 1 96.38 86 SER B CA 1
ATOM 3061 C C . SER B 1 86 ? -14.711 13.266 4.672 1 96.38 86 SER B C 1
ATOM 3063 O O . SER B 1 86 ? -15.875 13.047 4.332 1 96.38 86 SER B O 1
ATOM 3065 N N . GLY B 1 87 ? -14.305 13.188 5.898 1 96.75 87 GLY B N 1
ATOM 3066 C CA . GLY B 1 87 ? -15.227 12.82 6.961 1 96.75 87 GLY B CA 1
ATOM 3067 C C . GLY B 1 87 ? -15.297 11.328 7.195 1 96.75 87 GLY B C 1
ATOM 3068 O O . GLY B 1 87 ? -16.141 10.852 7.957 1 96.75 87 GLY B O 1
ATOM 3069 N N . ALA B 1 88 ? -14.438 10.602 6.645 1 95.81 88 ALA B N 1
ATOM 3070 C CA . ALA B 1 88 ? -14.484 9.148 6.746 1 95.81 88 ALA B CA 1
ATOM 3071 C C . ALA B 1 88 ? -13.82 8.664 8.031 1 95.81 88 ALA B C 1
ATOM 3073 O O . ALA B 1 88 ? -12.758 9.172 8.414 1 95.81 88 ALA B O 1
ATOM 3074 N N . LYS B 1 89 ? -14.438 7.758 8.688 1 96.5 89 LYS B N 1
ATOM 3075 C CA . LYS B 1 89 ? -13.836 7.055 9.82 1 96.5 89 LYS B CA 1
ATOM 3076 C C . LYS B 1 89 ? -12.969 5.898 9.344 1 96.5 89 LYS B C 1
ATOM 3078 O O . LYS B 1 89 ? -13.438 5.004 8.641 1 96.5 89 LYS B O 1
ATOM 3083 N N . PRO B 1 90 ? -11.68 5.918 9.695 1 96.5 90 PRO B N 1
ATOM 3084 C CA . PRO B 1 90 ? -10.852 4.777 9.312 1 96.5 90 PRO B CA 1
ATOM 3085 C C . PRO B 1 90 ? -11.359 3.453 9.867 1 96.5 90 PRO B C 1
ATOM 3087 O O . PRO B 1 90 ? -11.789 3.393 11.023 1 96.5 90 PRO B O 1
ATOM 3090 N N . LEU B 1 91 ? -11.344 2.426 9.016 1 93.69 91 LEU B N 1
ATOM 3091 C CA . LEU B 1 91 ? -11.75 1.086 9.422 1 93.69 91 LEU B CA 1
ATOM 3092 C C . LEU B 1 91 ? -10.531 0.195 9.648 1 93.69 91 LEU B C 1
ATOM 3094 O O . LEU B 1 91 ? -10.398 -0.43 10.703 1 93.69 91 LEU B O 1
ATOM 3098 N N . PHE B 1 92 ? -9.609 0.183 8.688 1 92.62 92 PHE B N 1
ATOM 3099 C CA . PHE B 1 92 ? -8.453 -0.699 8.812 1 92.62 92 PHE B CA 1
ATOM 3100 C C . PHE B 1 92 ? -7.27 -0.167 8.016 1 92.62 92 PHE B C 1
ATOM 3102 O O . PHE B 1 92 ? -7.426 0.75 7.203 1 92.62 92 PHE B O 1
ATOM 3109 N N . PHE B 1 93 ? -6.148 -0.764 8.312 1 96.19 93 PHE B N 1
ATOM 3110 C CA . PHE B 1 93 ? -4.863 -0.347 7.758 1 96.19 93 PHE B CA 1
ATOM 3111 C C . PHE B 1 93 ? -4.027 -1.558 7.363 1 96.19 93 PHE B C 1
ATOM 3113 O O . PHE B 1 93 ? -4.07 -2.594 8.031 1 96.19 93 PHE B O 1
ATOM 3120 N N . LEU B 1 94 ? -3.293 -1.428 6.199 1 95.19 94 LEU B N 1
ATOM 3121 C CA . LEU B 1 94 ? -2.281 -2.391 5.777 1 95.19 94 LEU B CA 1
ATOM 3122 C C . LEU B 1 94 ? -0.943 -1.7 5.531 1 95.19 94 LEU B C 1
ATOM 3124 O O . LEU B 1 94 ? -0.906 -0.544 5.105 1 95.19 94 LEU B O 1
ATOM 3128 N N . ASP B 1 95 ? 0.103 -2.434 5.781 1 96.31 95 ASP B N 1
ATOM 3129 C CA . ASP B 1 95 ? 1.424 -1.863 5.531 1 96.31 95 ASP B CA 1
ATOM 3130 C C . ASP B 1 95 ? 2.24 -2.752 4.598 1 96.31 95 ASP B C 1
ATOM 3132 O O . ASP B 1 95 ? 2.025 -3.965 4.539 1 96.31 95 ASP B O 1
ATOM 3136 N N . TYR B 1 96 ? 3.082 -2.152 3.883 1 96.25 96 TYR B N 1
ATOM 3137 C CA . TYR B 1 96 ? 4.109 -2.787 3.064 1 96.25 96 TYR B CA 1
ATOM 3138 C C . TYR B 1 96 ? 5.5 -2.338 3.49 1 96.25 96 TYR B C 1
ATOM 3140 O O . TYR B 1 96 ? 5.812 -1.145 3.465 1 96.25 96 TYR B O 1
ATOM 3148 N N . PHE B 1 97 ? 6.293 -3.328 3.953 1 96.88 97 PHE B N 1
ATOM 3149 C CA . PHE B 1 97 ? 7.652 -3.125 4.441 1 96.88 97 PHE B CA 1
ATOM 3150 C C . PHE B 1 97 ? 8.672 -3.77 3.506 1 96.88 97 PHE B C 1
ATOM 3152 O O . PHE B 1 97 ? 8.742 -4.996 3.412 1 96.88 97 PHE B O 1
ATOM 3159 N N . ALA B 1 98 ? 9.461 -2.938 2.748 1 96.88 98 ALA B N 1
ATOM 3160 C CA . ALA B 1 98 ? 10.461 -3.453 1.812 1 96.88 98 ALA B CA 1
ATOM 3161 C C . ALA B 1 98 ? 11.875 -3.092 2.264 1 96.88 98 ALA B C 1
ATOM 3163 O O . ALA B 1 98 ? 12.141 -1.944 2.629 1 96.88 98 ALA B O 1
ATOM 3164 N N . THR B 1 99 ? 12.742 -4.062 2.295 1 96.31 99 THR B N 1
ATOM 3165 C CA . THR B 1 99 ? 14.102 -3.85 2.77 1 96.31 99 THR B CA 1
ATOM 3166 C C . THR B 1 99 ? 15.078 -4.785 2.055 1 96.31 99 THR B C 1
ATOM 3168 O O . THR B 1 99 ? 14.656 -5.707 1.355 1 96.31 99 THR B O 1
ATOM 3171 N N . SER B 1 100 ? 16.359 -4.457 2.18 1 93.25 100 SER B N 1
ATOM 3172 C CA . SER B 1 100 ? 17.359 -5.352 1.618 1 93.25 100 SER B CA 1
ATOM 3173 C C . SER B 1 100 ? 17.422 -6.668 2.383 1 93.25 100 SER B C 1
ATOM 3175 O O . SER B 1 100 ? 17.359 -7.742 1.782 1 93.25 100 SER B O 1
ATOM 3177 N N . HIS B 1 101 ? 17.625 -6.52 3.65 1 93.31 101 HIS B N 1
ATOM 3178 C CA . HIS B 1 101 ? 17.609 -7.637 4.586 1 93.31 101 HIS B CA 1
ATOM 3179 C C . HIS B 1 101 ? 16.797 -7.301 5.832 1 93.31 101 HIS B C 1
ATOM 3181 O O . HIS B 1 101 ? 16.938 -6.211 6.391 1 93.31 101 HIS B O 1
ATOM 3187 N N . LEU B 1 102 ? 16.016 -8.273 6.191 1 92.69 102 LEU B N 1
ATOM 3188 C CA . LEU B 1 102 ? 15.125 -8.016 7.324 1 92.69 102 LEU B CA 1
ATOM 3189 C C . LEU B 1 102 ? 15.914 -8.008 8.633 1 92.69 102 LEU B C 1
ATOM 3191 O O . LEU B 1 102 ? 16.547 -9.008 8.984 1 92.69 102 LEU B O 1
ATOM 3195 N N . ASP B 1 103 ? 15.977 -6.902 9.258 1 94.38 103 ASP B N 1
ATOM 3196 C CA . ASP B 1 103 ? 16.391 -6.781 10.656 1 94.38 103 ASP B CA 1
ATOM 3197 C C . ASP B 1 103 ? 15.188 -6.848 11.586 1 94.38 103 ASP B C 1
ATOM 3199 O O . ASP B 1 103 ? 14.438 -5.875 11.719 1 94.38 103 ASP B O 1
ATOM 3203 N N . VAL B 1 104 ? 15.031 -7.902 12.25 1 92.88 104 VAL B N 1
ATOM 3204 C CA . VAL B 1 104 ? 13.812 -8.211 13 1 92.88 104 VAL B CA 1
ATOM 3205 C C . VAL B 1 104 ? 13.617 -7.188 14.117 1 92.88 104 VAL B C 1
ATOM 3207 O O . VAL B 1 104 ? 12.5 -6.715 14.344 1 92.88 104 VAL B O 1
ATOM 3210 N N . ASP B 1 105 ? 14.68 -6.82 14.805 1 94.19 105 ASP B N 1
ATOM 3211 C CA . ASP B 1 105 ? 14.586 -5.852 15.891 1 94.19 105 ASP B CA 1
ATOM 3212 C C . ASP B 1 105 ? 14.117 -4.492 15.375 1 94.19 105 ASP B C 1
ATOM 3214 O O . ASP B 1 105 ? 13.242 -3.865 15.977 1 94.19 105 ASP B O 1
ATOM 3218 N N . LEU B 1 106 ? 14.711 -4.094 14.32 1 95.12 106 LEU B N 1
ATOM 3219 C CA . LEU B 1 106 ? 14.32 -2.828 13.703 1 95.12 106 LEU B CA 1
ATOM 3220 C C . LEU B 1 106 ? 12.867 -2.871 13.242 1 95.12 106 LEU B C 1
ATOM 3222 O O . LEU B 1 106 ? 12.102 -1.947 13.516 1 95.12 106 LEU B O 1
ATOM 3226 N N . ALA B 1 107 ? 12.539 -3.908 12.555 1 94.94 107 ALA B N 1
ATOM 3227 C CA . ALA B 1 107 ? 11.18 -4.07 12.039 1 94.94 107 ALA B CA 1
ATOM 3228 C C . ALA B 1 107 ? 10.156 -4.062 13.172 1 94.94 107 ALA B C 1
ATOM 3230 O O . ALA B 1 107 ? 9.07 -3.506 13.031 1 94.94 107 ALA B O 1
ATOM 3231 N N . GLU B 1 108 ? 10.477 -4.676 14.25 1 95.44 108 GLU B N 1
ATOM 3232 C CA . GLU B 1 108 ? 9.578 -4.719 15.398 1 95.44 108 GLU B CA 1
ATOM 3233 C C . GLU B 1 108 ? 9.281 -3.314 15.922 1 95.44 108 GLU B C 1
ATOM 3235 O O . GLU B 1 108 ? 8.148 -3.006 16.281 1 95.44 108 GLU B O 1
ATOM 3240 N N . LYS B 1 109 ? 10.273 -2.508 15.977 1 97.06 109 LYS B N 1
ATOM 3241 C CA . LYS B 1 109 ? 10.086 -1.128 16.422 1 97.06 109 LYS B CA 1
ATOM 3242 C C . LYS B 1 109 ? 9.133 -0.381 15.5 1 97.06 109 LYS B C 1
ATOM 3244 O O . LYS B 1 109 ? 8.234 0.329 15.969 1 97.06 109 LYS B O 1
ATOM 3249 N N . VAL B 1 110 ? 9.359 -0.549 14.211 1 97.5 110 VAL B N 1
ATOM 3250 C CA . VAL B 1 110 ? 8.523 0.117 13.219 1 97.5 110 VAL B CA 1
ATOM 3251 C C . VAL B 1 110 ? 7.082 -0.382 13.336 1 97.5 110 VAL B C 1
ATOM 3253 O O . VAL B 1 110 ? 6.141 0.414 13.344 1 97.5 110 VAL B O 1
ATOM 3256 N N . ILE B 1 111 ? 6.918 -1.65 13.492 1 95.88 111 ILE B N 1
ATOM 3257 C CA . ILE B 1 111 ? 5.594 -2.262 13.562 1 95.88 111 ILE B CA 1
ATOM 3258 C C . ILE B 1 111 ? 4.887 -1.81 14.836 1 95.88 111 ILE B C 1
ATOM 3260 O O . ILE B 1 111 ? 3.678 -1.561 14.828 1 95.88 111 ILE B O 1
ATOM 3264 N N . LYS B 1 112 ? 5.586 -1.749 15.906 1 97.44 112 LYS B N 1
ATOM 3265 C CA . LYS B 1 112 ? 5.008 -1.225 17.141 1 97.44 112 LYS B CA 1
ATOM 3266 C C . LYS B 1 112 ? 4.453 0.183 16.938 1 97.44 112 LYS B C 1
ATOM 3268 O O . LYS B 1 112 ? 3.389 0.519 17.453 1 97.44 112 LYS B O 1
ATOM 3273 N N . GLY B 1 113 ? 5.203 1 16.203 1 98.25 113 GLY B N 1
ATOM 3274 C CA . GLY B 1 113 ? 4.715 2.324 15.852 1 98.25 113 GLY B CA 1
ATOM 3275 C C . GLY B 1 113 ? 3.443 2.289 15.023 1 98.25 113 GLY B C 1
ATOM 3276 O O . GLY B 1 113 ? 2.543 3.105 15.219 1 98.25 113 GLY B O 1
ATOM 3277 N N . ILE B 1 114 ? 3.436 1.351 14.086 1 97.94 114 ILE B N 1
ATOM 3278 C CA . ILE B 1 114 ? 2.248 1.194 13.25 1 97.94 114 ILE B CA 1
ATOM 3279 C C . ILE B 1 114 ? 1.05 0.829 14.125 1 97.94 114 ILE B C 1
ATOM 3281 O O . ILE B 1 114 ? -0.023 1.424 14 1 97.94 114 ILE B O 1
ATOM 3285 N N . VAL B 1 115 ? 1.2 -0.064 15.016 1 97.31 115 VAL B N 1
ATOM 3286 C CA . VAL B 1 115 ? 0.14 -0.507 15.914 1 97.31 115 VAL B CA 1
ATOM 3287 C C . VAL B 1 115 ? -0.348 0.669 16.75 1 97.31 115 VAL B C 1
ATOM 3289 O O . VAL B 1 115 ? -1.555 0.878 16.906 1 97.31 115 VAL B O 1
ATOM 3292 N N . TYR B 1 116 ? 0.551 1.423 17.25 1 98 116 TYR B N 1
ATOM 3293 C CA . TYR B 1 116 ? 0.193 2.586 18.047 1 98 116 TYR B CA 1
ATOM 3294 C C . TYR B 1 116 ? -0.582 3.604 17.219 1 98 116 TYR B C 1
ATOM 3296 O O . TYR B 1 116 ? -1.571 4.172 17.688 1 98 116 TYR B O 1
ATOM 3304 N N . GLY B 1 117 ? -0.069 3.842 16.016 1 98.5 117 GLY B N 1
ATOM 3305 C CA . GLY B 1 117 ? -0.791 4.742 15.133 1 98.5 117 GLY B CA 1
ATOM 3306 C C . GLY B 1 117 ? -2.203 4.277 14.836 1 98.5 117 GLY B C 1
ATOM 3307 O O . GLY B 1 117 ? -3.137 5.082 14.828 1 98.5 117 GLY B O 1
ATOM 3308 N N . CYS B 1 118 ? -2.33 3.031 14.641 1 97.31 118 CYS B N 1
ATOM 3309 C CA . CYS B 1 118 ? -3.654 2.473 14.383 1 97.31 118 CYS B CA 1
ATOM 3310 C C . CYS B 1 118 ? -4.559 2.629 15.594 1 97.31 118 CYS B C 1
ATOM 3312 O O . CYS B 1 118 ? -5.73 2.984 15.461 1 97.31 118 CYS B O 1
ATOM 3314 N N . ARG B 1 119 ? -4.066 2.412 16.719 1 97.62 119 ARG B N 1
ATOM 3315 C CA . ARG B 1 119 ? -4.844 2.578 17.953 1 97.62 119 ARG B CA 1
ATOM 3316 C C . ARG B 1 119 ? -5.309 4.02 18.109 1 97.62 119 ARG B C 1
ATOM 3318 O O . ARG B 1 119 ? -6.473 4.27 18.438 1 97.62 119 ARG B O 1
ATOM 3325 N N . GLN B 1 120 ? -4.438 4.906 17.828 1 97.56 120 GLN B N 1
ATOM 3326 C CA . GLN B 1 120 ? -4.754 6.328 17.953 1 97.56 120 GLN B CA 1
ATOM 3327 C C . GLN B 1 120 ? -5.867 6.727 16.984 1 97.56 120 GLN B C 1
ATOM 3329 O O . GLN B 1 120 ? -6.605 7.68 17.25 1 97.56 120 GLN B O 1
ATOM 3334 N N . SER B 1 121 ? -6.012 6 15.938 1 97.12 121 SER B N 1
ATOM 3335 C CA . SER B 1 121 ? -6.957 6.367 14.883 1 97.12 121 SER B CA 1
ATOM 3336 C C . SER B 1 121 ? -8.195 5.477 14.922 1 97.12 121 SER B C 1
ATOM 3338 O O . SER B 1 121 ? -9.039 5.551 14.031 1 97.12 121 SER B O 1
ATOM 3340 N N . ASP B 1 122 ? -8.242 4.625 15.859 1 94.5 122 ASP B N 1
ATOM 3341 C CA . ASP B 1 122 ? -9.336 3.676 16 1 94.5 122 ASP B CA 1
ATOM 3342 C C . ASP B 1 122 ? -9.5 2.824 14.75 1 94.5 122 ASP B C 1
ATOM 3344 O O . ASP B 1 122 ? -10.617 2.635 14.258 1 94.5 122 ASP B O 1
ATOM 3348 N N . CYS B 1 123 ? -8.438 2.467 14.211 1 93.12 123 CYS B N 1
ATOM 3349 C CA . CYS B 1 123 ? -8.516 1.586 13.047 1 93.12 123 CYS B CA 1
ATOM 3350 C C . CYS B 1 123 ? -7.762 0.284 13.297 1 93.12 123 CYS B C 1
ATOM 3352 O O . CYS B 1 123 ? -6.863 0.233 14.141 1 93.12 123 CYS B O 1
ATOM 3354 N N . ALA B 1 124 ? -8.086 -0.756 12.602 1 92.25 124 ALA B N 1
ATOM 3355 C CA . ALA B 1 124 ? -7.488 -2.076 12.781 1 92.25 124 ALA B CA 1
ATOM 3356 C C . ALA B 1 124 ? -6.312 -2.277 11.828 1 92.25 124 ALA B C 1
ATOM 3358 O O . ALA B 1 124 ? -6.391 -1.917 10.648 1 92.25 124 ALA B O 1
ATOM 3359 N N . LEU B 1 125 ? -5.227 -2.729 12.391 1 93.31 125 LEU B N 1
ATOM 3360 C CA . LEU B 1 125 ? -4.18 -3.248 11.516 1 93.31 125 LEU B CA 1
ATOM 3361 C C . LEU B 1 125 ? -4.531 -4.645 11.016 1 93.31 125 LEU B C 1
ATOM 3363 O O . LEU B 1 125 ? -4.496 -5.609 11.789 1 93.31 125 LEU B O 1
ATOM 3367 N N . LEU B 1 126 ? -4.816 -4.773 9.758 1 89.31 126 LEU B N 1
ATOM 3368 C CA . LEU B 1 126 ? -5.297 -6.039 9.219 1 89.31 126 LEU B CA 1
ATOM 3369 C C . LEU B 1 126 ? -4.129 -6.965 8.891 1 89.31 126 LEU B C 1
ATOM 3371 O O . LEU B 1 126 ? -4.273 -8.188 8.922 1 89.31 126 LEU B O 1
ATOM 3375 N N . GLY B 1 127 ? -3.076 -6.402 8.523 1 88.38 127 GLY B N 1
ATOM 3376 C CA . GLY B 1 127 ? -1.9 -7.145 8.094 1 88.38 127 GLY B CA 1
ATOM 3377 C C . GLY B 1 127 ? -0.924 -6.305 7.297 1 88.38 127 GLY B C 1
ATOM 3378 O O . GLY B 1 127 ? -0.9 -5.078 7.426 1 88.38 127 GLY B O 1
ATOM 3379 N N . GLY B 1 128 ? -0.096 -7 6.633 1 89.88 128 GLY B N 1
ATOM 3380 C CA . GLY B 1 128 ? 0.917 -6.367 5.809 1 89.88 128 GLY B CA 1
ATOM 3381 C C . GLY B 1 128 ? 1.788 -7.359 5.062 1 89.88 128 GLY B C 1
ATOM 3382 O O . GLY B 1 128 ? 1.512 -8.562 5.066 1 89.88 128 GLY B O 1
ATOM 3383 N N . GLU B 1 129 ? 2.625 -6.777 4.32 1 92 129 GLU B N 1
ATOM 3384 C CA . GLU B 1 129 ? 3.598 -7.559 3.562 1 92 129 GLU B CA 1
ATOM 3385 C C . GLU B 1 129 ? 5.016 -7.043 3.789 1 92 129 GLU B C 1
ATOM 3387 O O . GLU B 1 129 ? 5.246 -5.832 3.822 1 92 129 GLU B O 1
ATOM 3392 N N . THR B 1 130 ? 5.887 -8.023 4.039 1 92 130 THR B N 1
ATOM 3393 C CA . THR B 1 130 ? 7.309 -7.711 4.121 1 92 130 THR B CA 1
ATOM 3394 C C . THR B 1 130 ? 8.062 -8.297 2.932 1 92 130 THR B C 1
ATOM 3396 O O . THR B 1 130 ? 7.926 -9.484 2.627 1 92 130 THR B O 1
ATOM 3399 N N . ALA B 1 131 ? 8.758 -7.48 2.271 1 92.81 131 ALA B N 1
ATOM 3400 C CA . ALA B 1 131 ? 9.531 -7.918 1.109 1 92.81 131 ALA B CA 1
ATOM 3401 C C . ALA B 1 131 ? 11.031 -7.742 1.347 1 92.81 131 ALA B C 1
ATOM 3403 O O . ALA B 1 131 ? 11.492 -6.637 1.655 1 92.81 131 ALA B O 1
ATOM 3404 N N . GLU B 1 132 ? 11.734 -8.852 1.255 1 91.94 132 GLU B N 1
ATOM 3405 C CA . GLU B 1 132 ? 13.188 -8.766 1.202 1 91.94 132 GLU B CA 1
ATOM 3406 C C . GLU B 1 132 ? 13.688 -8.68 -0.238 1 91.94 132 GLU B C 1
ATOM 3408 O O . GLU B 1 132 ? 13.492 -9.609 -1.022 1 91.94 132 GLU B O 1
ATOM 3413 N N . MET B 1 133 ? 14.266 -7.59 -0.532 1 93.38 133 MET B N 1
ATOM 3414 C CA . MET B 1 133 ? 14.742 -7.301 -1.882 1 93.38 133 MET B CA 1
ATOM 3415 C C . MET B 1 133 ? 16.234 -7 -1.881 1 93.38 133 MET B C 1
ATOM 3417 O O . MET B 1 133 ? 16.641 -5.859 -2.1 1 93.38 133 MET B O 1
ATOM 3421 N N . PRO B 1 134 ? 17.016 -8.086 -1.773 1 90.25 134 PRO B N 1
ATOM 3422 C CA . PRO B 1 134 ? 18.469 -7.891 -1.784 1 90.25 134 PRO B CA 1
ATOM 3423 C C . PRO B 1 134 ? 18.953 -7.203 -3.057 1 90.25 134 PRO B C 1
ATOM 3425 O O . PRO B 1 134 ? 18.422 -7.453 -4.141 1 90.25 134 PRO B O 1
ATOM 3428 N N . ASP B 1 135 ? 19.938 -6.348 -2.967 1 86.25 135 ASP B N 1
ATOM 3429 C CA . ASP B 1 135 ? 20.578 -5.617 -4.055 1 86.25 135 ASP B CA 1
ATOM 3430 C C . ASP B 1 135 ? 19.656 -4.539 -4.617 1 86.25 135 ASP B C 1
ATOM 3432 O O . ASP B 1 135 ? 19.969 -3.904 -5.625 1 86.25 135 ASP B O 1
ATOM 3436 N N . PHE B 1 136 ? 18.5 -4.438 -4.031 1 90.44 136 PHE B N 1
ATOM 3437 C CA . PHE B 1 136 ? 17.578 -3.385 -4.418 1 90.44 136 PHE B CA 1
ATOM 3438 C C . PHE B 1 136 ? 17.672 -2.203 -3.457 1 90.44 136 PHE B C 1
ATOM 3440 O O . PHE B 1 136 ? 17.781 -1.055 -3.887 1 90.44 136 PHE B O 1
ATOM 3447 N N . TYR B 1 137 ? 17.625 -2.42 -2.188 1 93.25 137 TYR B N 1
ATOM 3448 C CA . TYR B 1 137 ? 17.797 -1.438 -1.123 1 93.25 137 TYR B CA 1
ATOM 3449 C C . TYR B 1 137 ? 19.188 -1.508 -0.521 1 93.25 137 TYR B C 1
ATOM 3451 O O . TYR B 1 137 ? 19.797 -2.576 -0.486 1 93.25 137 TYR B O 1
ATOM 3459 N N . ALA B 1 138 ? 19.672 -0.348 -0.061 1 91.44 138 ALA B N 1
ATOM 3460 C CA . ALA B 1 138 ? 20.938 -0.341 0.667 1 91.44 138 ALA B CA 1
ATOM 3461 C C . ALA B 1 138 ? 20.812 -1.087 1.992 1 91.44 138 ALA B C 1
ATOM 3463 O O . ALA B 1 138 ? 19.719 -1.218 2.537 1 91.44 138 ALA B O 1
ATOM 3464 N N . LYS B 1 139 ? 21.953 -1.604 2.443 1 90.81 139 LYS B N 1
ATOM 3465 C CA . LYS B 1 139 ? 21.969 -2.326 3.711 1 90.81 139 LYS B CA 1
ATOM 3466 C C . LYS B 1 139 ? 21.438 -1.452 4.848 1 90.81 139 LYS B C 1
ATOM 3468 O O . LYS B 1 139 ? 21.859 -0.303 4.996 1 90.81 139 LYS B O 1
ATOM 3473 N N . GLY B 1 140 ? 20.484 -1.979 5.547 1 91.06 140 GLY B N 1
ATOM 3474 C CA . GLY B 1 140 ? 19.938 -1.274 6.695 1 91.06 140 GLY B CA 1
ATOM 3475 C C . GLY B 1 140 ? 18.812 -0.321 6.332 1 91.06 140 GLY B C 1
ATOM 3476 O O . GLY B 1 140 ? 18.156 0.239 7.215 1 91.06 140 GLY B O 1
ATOM 3477 N N . GLU B 1 141 ? 18.562 -0.138 5.059 1 94.5 141 GLU B N 1
ATOM 3478 C CA . GLU B 1 141 ? 17.531 0.794 4.633 1 94.5 141 GLU B CA 1
ATOM 3479 C C . GLU B 1 141 ? 16.234 0.059 4.262 1 94.5 141 GLU B C 1
ATOM 3481 O O . GLU B 1 141 ? 16.266 -1.141 3.979 1 94.5 141 GLU B O 1
ATOM 3486 N N . TYR B 1 142 ? 15.172 0.729 4.445 1 96.94 142 TYR B N 1
ATOM 3487 C CA . TYR B 1 142 ? 13.852 0.196 4.129 1 96.94 142 TYR B CA 1
ATOM 3488 C C . TYR B 1 142 ? 12.906 1.306 3.68 1 96.94 142 TYR B C 1
ATOM 3490 O O . TYR B 1 142 ? 13.148 2.484 3.953 1 96.94 142 TYR B O 1
ATOM 3498 N N . ASP B 1 143 ? 11.961 0.931 2.936 1 97.44 143 ASP B N 1
ATOM 3499 C CA . ASP B 1 143 ? 10.844 1.813 2.596 1 97.44 143 ASP B CA 1
ATOM 3500 C C . ASP B 1 143 ? 9.523 1.256 3.117 1 97.44 143 ASP B C 1
ATOM 3502 O O . ASP B 1 143 ? 9.414 0.058 3.387 1 97.44 143 ASP B O 1
ATOM 3506 N N . LEU B 1 144 ? 8.602 2.148 3.354 1 97.75 144 LEU B N 1
ATOM 3507 C CA . LEU B 1 144 ? 7.301 1.819 3.92 1 97.75 144 LEU B CA 1
ATOM 3508 C C . LEU B 1 144 ? 6.18 2.467 3.117 1 97.75 144 LEU B C 1
ATOM 3510 O O . LEU B 1 144 ? 6.281 3.633 2.727 1 97.75 144 LEU B O 1
ATOM 3514 N N . SER B 1 145 ? 5.18 1.771 2.859 1 96.88 145 SER B N 1
ATOM 3515 C CA . SER B 1 145 ? 3.926 2.326 2.367 1 96.88 145 SER B CA 1
ATOM 3516 C C . SER B 1 145 ? 2.732 1.752 3.123 1 96.88 145 SER B C 1
ATOM 3518 O O . SER B 1 145 ? 2.811 0.651 3.674 1 96.88 145 SER B O 1
ATOM 3520 N N . GLY B 1 146 ? 1.746 2.539 3.277 1 95.94 146 GLY B N 1
ATOM 3521 C CA . GLY B 1 146 ? 0.544 2.18 4.016 1 95.94 146 GLY B CA 1
ATOM 3522 C C . GLY B 1 146 ? -0.733 2.463 3.246 1 95.94 146 GLY B C 1
ATOM 3523 O O . GLY B 1 146 ? -0.75 3.307 2.348 1 95.94 146 GLY B O 1
ATOM 3524 N N . PHE B 1 147 ? -1.715 1.714 3.592 1 94.69 147 PHE B N 1
ATOM 3525 C CA . PHE B 1 147 ? -3.031 1.831 2.977 1 94.69 147 PHE B CA 1
ATOM 3526 C C . PHE B 1 147 ? -4.125 1.849 4.035 1 94.69 147 PHE B C 1
ATOM 3528 O O . PHE B 1 147 ? -4.164 0.98 4.91 1 94.69 147 PHE B O 1
ATOM 3535 N N . ALA B 1 148 ? -4.965 2.818 3.947 1 95.56 148 ALA B N 1
ATOM 3536 C CA . ALA B 1 148 ? -6.082 2.924 4.883 1 95.56 148 ALA B CA 1
ATOM 3537 C C . ALA B 1 148 ? -7.418 2.93 4.141 1 95.56 148 ALA B C 1
ATOM 3539 O O . ALA B 1 148 ? -7.535 3.521 3.066 1 95.56 148 ALA B O 1
ATOM 3540 N N . VAL B 1 149 ? -8.398 2.299 4.719 1 92.88 149 VAL B N 1
ATOM 3541 C CA . VAL B 1 149 ? -9.773 2.326 4.23 1 92.88 149 VAL B CA 1
ATOM 3542 C C . VAL B 1 149 ? -10.695 2.84 5.332 1 92.88 149 VAL B C 1
ATOM 3544 O O . VAL B 1 149 ? -10.562 2.459 6.496 1 92.88 149 VAL B O 1
ATOM 3547 N N . GLY B 1 150 ? -11.484 3.752 4.984 1 92.94 150 GLY B N 1
ATOM 3548 C CA . GLY B 1 150 ? -12.484 4.289 5.895 1 92.94 150 GLY B CA 1
ATOM 3549 C C . GLY B 1 150 ? -13.883 4.273 5.312 1 92.94 150 GLY B C 1
ATOM 3550 O O . GLY B 1 150 ? -14.086 3.844 4.176 1 92.94 150 GLY B O 1
ATOM 3551 N N . ILE B 1 151 ? -14.844 4.684 6.148 1 91.69 151 ILE B N 1
ATOM 3552 C CA . ILE B 1 151 ? -16.25 4.695 5.746 1 91.69 151 ILE B CA 1
ATOM 3553 C C . ILE B 1 151 ? -16.875 6.043 6.098 1 91.69 151 ILE B C 1
ATOM 3555 O O . ILE B 1 151 ? -16.531 6.637 7.125 1 91.69 151 ILE B O 1
ATOM 3559 N N . VAL B 1 152 ? -17.734 6.512 5.238 1 91.88 152 VAL B N 1
ATOM 3560 C CA . VAL B 1 152 ? -18.469 7.754 5.48 1 91.88 152 VAL B CA 1
ATOM 3561 C C . VAL B 1 152 ? -19.875 7.645 4.902 1 91.88 152 VAL B C 1
ATOM 3563 O O . VAL B 1 152 ? -20.062 7.102 3.812 1 91.88 152 VAL B O 1
ATOM 3566 N N . LYS B 1 153 ? -20.859 8.125 5.676 1 91.69 153 LYS B N 1
ATOM 3567 C CA . LYS B 1 153 ? -22.203 8.188 5.121 1 91.69 153 LYS B CA 1
ATOM 3568 C C . LYS B 1 153 ? -22.266 9.141 3.928 1 91.69 153 LYS B C 1
ATOM 3570 O O . LYS B 1 153 ? -21.625 10.203 3.941 1 91.69 153 LYS B O 1
ATOM 3575 N N . LYS B 1 154 ? -23.062 8.734 3.004 1 88.19 154 LYS B N 1
ATOM 3576 C CA . LYS B 1 154 ? -23.156 9.492 1.758 1 88.19 154 LYS B CA 1
ATOM 3577 C C . LYS B 1 154 ? -23.547 10.938 2.02 1 88.19 154 LYS B C 1
ATOM 3579 O O . LYS B 1 154 ? -23.047 11.852 1.365 1 88.19 154 LYS B O 1
ATOM 3584 N N . ASP B 1 155 ? -24.375 11.133 3 1 90.88 155 ASP B N 1
ATOM 3585 C CA . ASP B 1 155 ? -24.875 12.477 3.268 1 90.88 155 ASP B CA 1
ATOM 3586 C C . ASP B 1 155 ? -23.953 13.227 4.227 1 90.88 155 ASP B C 1
ATOM 3588 O O . ASP B 1 155 ? -24.219 14.383 4.574 1 90.88 155 ASP B O 1
ATOM 3592 N N . SER B 1 156 ? -22.844 12.617 4.605 1 93.12 156 SER B N 1
ATOM 3593 C CA . SER B 1 156 ? -21.953 13.227 5.586 1 93.12 156 SER B CA 1
ATOM 3594 C C . SER B 1 156 ? -20.578 13.5 4.988 1 93.12 156 SER B C 1
ATOM 3596 O O . SER B 1 156 ? -19.641 13.852 5.703 1 93.12 156 SER B O 1
ATOM 3598 N N . VAL B 1 157 ? -20.469 13.367 3.723 1 93.75 157 VAL B N 1
ATOM 3599 C CA . VAL B 1 157 ? -19.172 13.555 3.062 1 93.75 157 VAL B CA 1
ATOM 3600 C C . VAL B 1 157 ? -18.781 15.023 3.113 1 93.75 157 VAL B C 1
ATOM 3602 O O . VAL B 1 157 ? -19.594 15.906 2.826 1 93.75 157 VAL B O 1
ATOM 3605 N N . ILE B 1 158 ? -17.609 15.25 3.508 1 96.06 158 ILE B N 1
ATOM 3606 C CA . ILE B 1 158 ? -17.016 16.578 3.422 1 96.06 158 ILE B CA 1
ATOM 3607 C C . ILE B 1 158 ? -16.297 16.734 2.086 1 96.06 158 ILE B C 1
ATOM 3609 O O . ILE B 1 158 ? -15.273 16.078 1.844 1 96.06 158 ILE B O 1
ATOM 3613 N N . ASP B 1 159 ? -16.828 17.641 1.224 1 92.5 159 ASP B N 1
ATOM 3614 C CA . ASP B 1 159 ? -16.25 17.719 -0.115 1 92.5 159 ASP B CA 1
ATOM 3615 C C . ASP B 1 159 ? -15.977 19.156 -0.511 1 92.5 159 ASP B C 1
ATOM 3617 O O . ASP B 1 159 ? -15.586 19.438 -1.648 1 92.5 159 ASP B O 1
ATOM 3621 N N . GLY B 1 160 ? -16.188 20.094 0.323 1 96.88 160 GLY B N 1
ATOM 3622 C CA . GLY B 1 160 ? -15.828 21.484 0.126 1 96.88 160 GLY B CA 1
ATOM 3623 C C . GLY B 1 160 ? -16.797 22.234 -0.757 1 96.88 160 GLY B C 1
ATOM 3624 O O . GLY B 1 160 ? -16.656 23.438 -0.962 1 96.88 160 GLY B O 1
ATOM 3625 N N . LYS B 1 161 ? -17.875 21.625 -1.246 1 95.31 161 LYS B N 1
ATOM 3626 C CA . LYS B 1 161 ? -18.766 22.203 -2.238 1 95.31 161 LYS B CA 1
ATOM 3627 C C . LYS B 1 161 ? -19.531 23.391 -1.652 1 95.31 161 LYS B C 1
ATOM 3629 O O . LYS B 1 161 ? -19.922 24.312 -2.381 1 95.31 161 LYS B O 1
ATOM 3634 N N . SER B 1 162 ? -19.75 23.391 -0.344 1 97.56 162 SER B N 1
ATOM 3635 C CA . SER B 1 162 ? -20.562 24.422 0.29 1 97.56 162 SER B CA 1
ATOM 3636 C C . SER B 1 162 ? -19.703 25.562 0.803 1 97.56 162 SER B C 1
ATOM 3638 O O . SER B 1 162 ? -20.203 26.5 1.436 1 97.56 162 SER B O 1
ATOM 3640 N N . ILE B 1 163 ? -18.453 25.5 0.52 1 98.69 163 ILE B N 1
ATOM 3641 C CA . ILE B 1 163 ? -17.562 26.562 0.954 1 98.69 163 ILE B CA 1
ATOM 3642 C C . ILE B 1 163 ? -17.875 27.844 0.196 1 98.69 163 ILE B C 1
ATOM 3644 O O . ILE B 1 163 ? -18.125 27.812 -1.012 1 98.69 163 ILE B O 1
ATOM 3648 N N . VAL B 1 164 ? -17.875 28.938 0.939 1 98.62 164 VAL B N 1
ATOM 3649 C CA . VAL B 1 164 ? -18.125 30.25 0.345 1 98.62 164 VAL B CA 1
ATOM 3650 C C . VAL B 1 164 ? -17.141 31.266 0.914 1 98.62 164 VAL B C 1
ATOM 3652 O O . VAL B 1 164 ? -16.516 31.031 1.958 1 98.62 164 VAL B O 1
ATOM 3655 N N . ALA B 1 165 ? -17 32.375 0.146 1 98.75 165 ALA B N 1
ATOM 3656 C CA . ALA B 1 165 ? -16.219 33.469 0.686 1 98.75 165 ALA B CA 1
ATOM 3657 C C . ALA B 1 165 ? -16.75 33.906 2.053 1 98.75 165 ALA B C 1
ATOM 3659 O O . ALA B 1 165 ? -17.953 34 2.258 1 98.75 165 ALA B O 1
ATOM 3660 N N . GLY B 1 166 ? -15.82 34.125 2.965 1 98.69 166 GLY B N 1
ATOM 3661 C CA . GLY B 1 166 ? -16.203 34.5 4.316 1 98.69 166 GLY B CA 1
ATOM 3662 C C . GLY B 1 166 ? -16.078 33.344 5.305 1 98.69 166 GLY B C 1
ATOM 3663 O O . GLY B 1 166 ? -16.047 33.562 6.52 1 98.69 166 GLY B O 1
ATOM 3664 N N . ASP B 1 167 ? -16.062 32.125 4.816 1 98.88 167 ASP B N 1
ATOM 3665 C CA . ASP B 1 167 ? -15.789 31 5.703 1 98.88 167 ASP B CA 1
ATOM 3666 C C . ASP B 1 167 ? -14.422 31.141 6.359 1 98.88 167 ASP B C 1
ATOM 3668 O O . ASP B 1 167 ? -13.531 31.812 5.816 1 98.88 167 ASP B O 1
ATOM 3672 N N . VAL B 1 168 ? -14.305 30.531 7.527 1 98.88 168 VAL B N 1
ATOM 3673 C CA . VAL B 1 168 ? -13.141 30.75 8.383 1 98.88 168 VAL B CA 1
ATOM 3674 C C . VAL B 1 168 ? -12.18 29.578 8.266 1 98.88 168 VAL B C 1
ATOM 3676 O O . VAL B 1 168 ? -12.609 28.422 8.219 1 98.88 168 VAL B O 1
ATOM 3679 N N . LEU B 1 169 ? -10.883 29.906 8.172 1 98.94 169 LEU B N 1
ATOM 3680 C CA . LEU B 1 169 ? -9.844 28.875 8.219 1 98.94 169 LEU B CA 1
ATOM 3681 C C . LEU B 1 169 ? -9.344 28.672 9.648 1 98.94 169 LEU B C 1
ATOM 3683 O O . LEU B 1 169 ? -8.883 29.625 10.289 1 98.94 169 LEU B O 1
ATOM 3687 N N . ILE B 1 170 ? -9.484 27.469 10.141 1 98.88 170 ILE B N 1
ATOM 3688 C CA . ILE B 1 170 ? -9.023 27.094 11.469 1 98.88 170 ILE B CA 1
ATOM 3689 C C . ILE B 1 170 ? -7.871 26.094 11.359 1 98.88 170 ILE B C 1
ATOM 3691 O O . ILE B 1 170 ? -8.016 25.047 10.742 1 98.88 170 ILE B O 1
ATOM 3695 N N . GLY B 1 171 ? -6.754 26.453 11.945 1 98.75 171 GLY B N 1
ATOM 3696 C CA . GLY B 1 171 ? -5.598 25.578 11.922 1 98.75 171 GLY B CA 1
ATOM 3697 C C . GLY B 1 171 ? -5.484 24.703 13.164 1 98.75 171 GLY B C 1
ATOM 3698 O O . GLY B 1 171 ? -5.727 25.188 14.281 1 98.75 171 GLY B O 1
ATOM 3699 N N . LEU B 1 172 ? -5.188 23.438 12.984 1 98.62 172 LEU B N 1
ATOM 3700 C CA . LEU B 1 172 ? -4.801 22.531 14.062 1 98.62 172 LEU B CA 1
ATOM 3701 C C . LEU B 1 172 ? -3.291 22.328 14.086 1 98.62 172 LEU B C 1
ATOM 3703 O O . LEU B 1 172 ? -2.684 22.047 13.047 1 98.62 172 LEU B O 1
ATOM 3707 N N . PRO B 1 173 ? -2.684 22.422 15.203 1 98.19 173 PRO B N 1
ATOM 3708 C CA . PRO B 1 173 ? -1.222 22.469 15.281 1 98.19 173 PRO B CA 1
ATOM 3709 C C . PRO B 1 173 ? -0.575 21.141 14.883 1 98.19 173 PRO B C 1
ATOM 3711 O O . PRO B 1 173 ? -1.154 20.078 15.102 1 98.19 173 PRO B O 1
ATOM 3714 N N . SER B 1 174 ? 0.593 21.25 14.305 1 98.44 174 SER B N 1
ATOM 3715 C CA . SER B 1 174 ? 1.431 20.094 14.023 1 98.44 174 SER B CA 1
ATOM 3716 C C . SER B 1 174 ? 2.414 19.828 15.164 1 98.44 174 SER B C 1
ATOM 3718 O O . SER B 1 174 ? 2.561 20.656 16.062 1 98.44 174 SER B O 1
ATOM 3720 N N . SER B 1 175 ? 3.039 18.688 15.141 1 97.88 175 SER B N 1
ATOM 3721 C CA . SER B 1 175 ? 4.09 18.328 16.094 1 97.88 175 SER B CA 1
ATOM 3722 C C . SER B 1 175 ? 5.457 18.797 15.602 1 97.88 175 SER B C 1
ATOM 3724 O O . SER B 1 175 ? 6.461 18.641 16.297 1 97.88 175 SER B O 1
ATOM 3726 N N . GLY B 1 176 ? 5.543 19.359 14.531 1 97.38 176 GLY B N 1
ATOM 3727 C CA . GLY B 1 176 ? 6.754 19.734 13.82 1 97.38 176 GLY B CA 1
ATOM 3728 C C . GLY B 1 176 ? 6.637 19.594 12.312 1 97.38 176 GLY B C 1
ATOM 3729 O O . GLY B 1 176 ? 5.645 20.016 11.719 1 97.38 176 GLY B O 1
ATOM 3730 N N . VAL B 1 177 ? 7.672 18.938 11.734 1 97.75 177 VAL B N 1
ATOM 3731 C CA . VAL B 1 177 ? 7.797 18.891 10.281 1 97.75 177 VAL B CA 1
ATOM 3732 C C . VAL B 1 177 ? 6.918 17.766 9.727 1 97.75 177 VAL B C 1
ATOM 3734 O O . VAL B 1 177 ? 6.633 17.734 8.523 1 97.75 177 VAL B O 1
ATOM 3737 N N . HIS B 1 178 ? 6.434 16.922 10.562 1 98.38 178 HIS B N 1
ATOM 3738 C CA . HIS B 1 178 ? 5.711 15.719 10.148 1 98.38 178 HIS B CA 1
ATOM 3739 C C . HIS B 1 178 ? 6.531 14.891 9.164 1 98.38 178 HIS B C 1
ATOM 3741 O O . HIS B 1 178 ? 7.621 14.422 9.492 1 98.38 178 HIS B O 1
ATOM 3747 N N . SER B 1 179 ? 6.027 14.547 7.977 1 97.25 179 SER B N 1
ATOM 3748 C CA . SER B 1 179 ? 6.738 13.617 7.098 1 97.25 179 SER B CA 1
ATOM 3749 C C . SER B 1 179 ? 7.031 14.266 5.746 1 97.25 179 SER B C 1
ATOM 3751 O O . SER B 1 179 ? 7.125 13.57 4.73 1 97.25 179 SER B O 1
ATOM 3753 N N . ASN B 1 180 ? 7.18 15.562 5.723 1 95 180 ASN B N 1
ATOM 3754 C CA . ASN B 1 180 ? 7.406 16.219 4.441 1 95 180 ASN B CA 1
ATOM 3755 C C . ASN B 1 180 ? 8.633 17.125 4.48 1 95 180 ASN B C 1
ATOM 3757 O O . ASN B 1 180 ? 8.969 17.672 5.535 1 95 180 ASN B O 1
ATOM 3761 N N . GLY B 1 181 ? 9.281 17.203 3.332 1 95.81 181 GLY B N 1
ATOM 3762 C CA . GLY B 1 181 ? 10.344 18.172 3.17 1 95.81 181 GLY B CA 1
ATOM 3763 C C . GLY B 1 181 ? 11.664 17.719 3.766 1 95.81 181 GLY B C 1
ATOM 3764 O O . GLY B 1 181 ? 12.539 18.547 4.055 1 95.81 181 GLY B O 1
ATOM 3765 N N . PHE B 1 182 ? 11.875 16.531 3.949 1 96.81 182 PHE B N 1
ATOM 3766 C CA . PHE B 1 182 ? 13.039 16.062 4.691 1 96.81 182 PHE B CA 1
ATOM 3767 C C . PHE B 1 182 ? 14.281 16.062 3.805 1 96.81 182 PHE B C 1
ATOM 3769 O O . PHE B 1 182 ? 15.406 16.047 4.305 1 96.81 182 PHE B O 1
ATOM 3776 N N . SER B 1 183 ? 14.109 15.984 2.475 1 94.38 183 SER B N 1
ATOM 3777 C CA . SER B 1 183 ? 15.273 16.203 1.621 1 94.38 183 SER B CA 1
ATOM 3778 C C . SER B 1 183 ? 15.906 17.562 1.889 1 94.38 183 SER B C 1
ATOM 3780 O O . SER B 1 183 ? 17.125 17.688 1.977 1 94.38 183 SER B O 1
ATOM 3782 N N . LEU B 1 184 ? 15.07 18.562 2.021 1 95.25 184 LEU B N 1
ATOM 3783 C CA . LEU B 1 184 ? 15.547 19.906 2.309 1 95.25 184 LEU B CA 1
ATOM 3784 C C . LEU B 1 184 ? 16.094 20 3.729 1 95.25 184 LEU B C 1
ATOM 3786 O O . LEU B 1 184 ? 17.141 20.609 3.955 1 95.25 184 LEU B O 1
ATOM 3790 N N . VAL B 1 185 ? 15.453 19.391 4.719 1 96.44 185 VAL B N 1
ATOM 3791 C CA . VAL B 1 185 ? 15.914 19.359 6.102 1 96.44 185 VAL B CA 1
ATOM 3792 C C . VAL B 1 185 ? 17.328 18.766 6.16 1 96.44 185 VAL B C 1
ATOM 3794 O O . VAL B 1 185 ? 18.219 19.344 6.801 1 96.44 185 VAL B O 1
ATOM 3797 N N . ARG B 1 186 ? 17.484 17.672 5.512 1 94.25 186 ARG B N 1
ATOM 3798 C CA . ARG B 1 186 ? 18.766 16.984 5.547 1 94.25 186 ARG B CA 1
ATOM 3799 C C . ARG B 1 186 ? 19.859 17.828 4.891 1 94.25 186 ARG B C 1
ATOM 3801 O O . ARG B 1 186 ? 21 17.828 5.352 1 94.25 186 ARG B O 1
ATOM 3808 N N . ARG B 1 187 ? 19.531 18.469 3.818 1 94.25 187 ARG B N 1
ATOM 3809 C CA . ARG B 1 187 ? 20.484 19.359 3.168 1 94.25 187 ARG B CA 1
ATOM 3810 C C . ARG B 1 187 ? 20.906 20.484 4.102 1 94.25 187 ARG B C 1
ATOM 3812 O O . ARG B 1 187 ? 22.094 20.828 4.184 1 94.25 187 ARG B O 1
ATOM 3819 N N . VAL B 1 188 ? 19.938 21.078 4.793 1 95.38 188 VAL B N 1
ATOM 3820 C CA . VAL B 1 188 ? 20.203 22.172 5.719 1 95.38 188 VAL B CA 1
ATOM 3821 C C . VAL B 1 188 ? 21.062 21.672 6.879 1 95.38 188 VAL B C 1
ATOM 3823 O O . VAL B 1 188 ? 22.031 22.328 7.277 1 95.38 188 VAL B O 1
ATOM 3826 N N . LEU B 1 189 ? 20.766 20.484 7.414 1 93.94 189 LEU B N 1
ATOM 3827 C CA . LEU B 1 189 ? 21.547 19.891 8.484 1 93.94 189 LEU B CA 1
ATOM 3828 C C . LEU B 1 189 ? 22.984 19.641 8.047 1 93.94 189 LEU B C 1
ATOM 3830 O O . LEU B 1 189 ? 23.922 19.953 8.781 1 93.94 189 LEU B O 1
ATOM 3834 N N . ALA B 1 190 ? 23.125 19.078 6.887 1 91.88 190 ALA B N 1
ATOM 3835 C CA . ALA B 1 190 ? 24.453 18.781 6.359 1 91.88 190 ALA B CA 1
ATOM 3836 C C . ALA B 1 190 ? 25.297 20.047 6.211 1 91.88 190 ALA B C 1
ATOM 3838 O O . ALA B 1 190 ? 26.5 20.031 6.488 1 91.88 190 ALA B O 1
ATOM 3839 N N . ARG B 1 191 ? 24.672 21.062 5.848 1 92.88 191 ARG B N 1
ATOM 3840 C CA . ARG B 1 191 ? 25.359 22.344 5.625 1 92.88 191 ARG B CA 1
ATOM 3841 C C . ARG B 1 191 ? 25.812 22.969 6.945 1 92.88 191 ARG B C 1
ATOM 3843 O O . ARG B 1 191 ? 26.828 23.641 7 1 92.88 191 ARG B O 1
ATOM 3850 N N . THR B 1 192 ? 25.062 22.75 7.945 1 92.56 192 THR B N 1
ATOM 3851 C CA . THR B 1 192 ? 25.344 23.406 9.219 1 92.56 192 THR B CA 1
ATOM 3852 C C . THR B 1 192 ? 26.281 22.547 10.062 1 92.56 192 THR B C 1
ATOM 3854 O O . THR B 1 192 ? 26.875 23.031 11.031 1 92.56 192 THR B O 1
ATOM 3857 N N . GLY B 1 193 ? 26.375 21.266 9.773 1 91 193 GLY B N 1
ATOM 3858 C CA . GLY B 1 193 ? 27.234 20.359 10.523 1 91 193 GLY B CA 1
ATOM 3859 C C . GLY B 1 193 ? 26.641 20 11.875 1 91 193 GLY B C 1
ATOM 3860 O O . GLY B 1 193 ? 27.344 19.453 12.734 1 91 193 GLY B O 1
ATOM 3861 N N . LEU B 1 194 ? 25.438 20.297 12.078 1 90.5 194 LEU B N 1
ATOM 3862 C CA . LEU B 1 194 ? 24.781 20 13.336 1 90.5 194 LEU B CA 1
ATOM 3863 C C . LEU B 1 194 ? 24.359 18.531 13.391 1 90.5 194 LEU B C 1
ATOM 3865 O O . LEU B 1 194 ? 24.062 17.938 12.352 1 90.5 194 LEU B O 1
ATOM 3869 N N . SER B 1 195 ? 24.359 18.078 14.625 1 89.75 195 SER B N 1
ATOM 3870 C CA . SER B 1 195 ? 23.938 16.703 14.828 1 89.75 195 SER B CA 1
ATOM 3871 C C . SER B 1 195 ? 22.531 16.609 15.383 1 89.75 195 SER B C 1
ATOM 3873 O O . SER B 1 195 ? 21.984 17.609 15.859 1 89.75 195 SER B O 1
ATOM 3875 N N . SER B 1 196 ? 22 15.406 15.336 1 89.44 196 SER B N 1
ATOM 3876 C CA . SER B 1 196 ? 20.656 15.164 15.875 1 89.44 196 SER B CA 1
ATOM 3877 C C . SER B 1 196 ? 20.625 15.375 17.391 1 89.44 196 SER B C 1
ATOM 3879 O O . SER B 1 196 ? 19.547 15.578 17.969 1 89.44 196 SER B O 1
ATOM 3881 N N . MET B 1 197 ? 21.75 15.453 18.031 1 92.69 197 MET B N 1
ATOM 3882 C CA . MET B 1 197 ? 21.844 15.562 19.484 1 92.69 197 MET B CA 1
ATOM 3883 C C . MET B 1 197 ? 21.953 17.031 19.906 1 92.69 197 MET B C 1
ATOM 3885 O O . MET B 1 197 ? 21.797 17.344 21.094 1 92.69 197 MET B O 1
ATOM 3889 N N . ASP B 1 198 ? 22.281 17.844 18.984 1 95.62 198 ASP B N 1
ATOM 3890 C CA . ASP B 1 198 ? 22.406 19.266 19.297 1 95.62 198 ASP B CA 1
ATOM 3891 C C . ASP B 1 198 ? 21.047 19.875 19.656 1 95.62 198 ASP B C 1
ATOM 3893 O O . ASP B 1 198 ? 20.016 19.375 19.203 1 95.62 198 ASP B O 1
ATOM 3897 N N . GLN B 1 199 ? 21.156 20.906 20.391 1 96.06 199 GLN B N 1
ATOM 3898 C CA . GLN B 1 199 ? 19.938 21.609 20.812 1 96.06 199 GLN B CA 1
ATOM 3899 C C . GLN B 1 199 ? 19.375 22.469 19.672 1 96.06 199 GLN B C 1
ATOM 3901 O O . GLN B 1 199 ? 20.141 23.109 18.953 1 96.06 199 GLN B O 1
ATOM 3906 N N . LEU B 1 200 ? 18.078 22.453 19.516 1 96.31 200 LEU B N 1
ATOM 3907 C CA . LEU B 1 200 ? 17.406 23.328 18.562 1 96.31 200 LEU B CA 1
ATOM 3908 C C . LEU B 1 200 ? 17.266 24.75 19.125 1 96.31 200 LEU B C 1
ATOM 3910 O O . LEU B 1 200 ? 16.688 24.938 20.203 1 96.31 200 LEU B O 1
ATOM 3914 N N . PRO B 1 201 ? 17.797 25.688 18.422 1 94.25 201 PRO B N 1
ATOM 3915 C CA . PRO B 1 201 ? 17.641 27.062 18.922 1 94.25 201 PRO B CA 1
ATOM 3916 C C . PRO B 1 201 ? 16.172 27.469 19.047 1 94.25 201 PRO B C 1
ATOM 3918 O O . PRO B 1 201 ? 15.367 27.203 18.156 1 94.25 201 PRO B O 1
ATOM 3921 N N . GLY B 1 202 ? 15.812 28.062 20.188 1 92.81 202 GLY B N 1
ATOM 3922 C CA . GLY B 1 202 ? 14.461 28.562 20.391 1 92.81 202 GLY B CA 1
ATOM 3923 C C . GLY B 1 202 ? 13.516 27.516 20.953 1 92.81 202 GLY B C 1
ATOM 3924 O O . GLY B 1 202 ? 12.32 27.766 21.094 1 92.81 202 GLY B O 1
ATOM 3925 N N . ALA B 1 203 ? 14.023 26.281 21.25 1 93.12 203 ALA B N 1
ATOM 3926 C CA . ALA B 1 203 ? 13.203 25.234 21.844 1 93.12 203 ALA B CA 1
ATOM 3927 C C . ALA B 1 203 ? 14.008 24.391 22.828 1 93.12 203 ALA B C 1
ATOM 3929 O O . ALA B 1 203 ? 15.234 24.375 22.781 1 93.12 203 ALA B O 1
ATOM 3930 N N . ALA B 1 204 ? 13.383 23.75 23.75 1 95 204 ALA B N 1
ATOM 3931 C CA . ALA B 1 204 ? 14.031 22.906 24.766 1 95 204 ALA B CA 1
ATOM 3932 C C . ALA B 1 204 ? 14.086 21.453 24.312 1 95 204 ALA B C 1
ATOM 3934 O O . ALA B 1 204 ? 13.773 20.547 25.078 1 95 204 ALA B O 1
ATOM 3935 N N . VAL B 1 205 ? 14.344 21.234 23.078 1 95.56 205 VAL B N 1
ATOM 3936 C CA . VAL B 1 205 ? 14.469 19.891 22.516 1 95.56 205 VAL B CA 1
ATOM 3937 C C . VAL B 1 205 ? 15.656 19.844 21.562 1 95.56 205 VAL B C 1
ATOM 3939 O O . VAL B 1 205 ? 16.141 20.891 21.109 1 95.56 205 VAL B O 1
ATOM 3942 N N . THR B 1 206 ? 16.156 18.625 21.312 1 96 206 THR B N 1
ATOM 3943 C CA . THR B 1 206 ? 17.219 18.438 20.328 1 96 206 THR B CA 1
ATOM 3944 C C . THR B 1 206 ? 16.672 18.438 18.906 1 96 206 THR B C 1
ATOM 3946 O O . THR B 1 206 ? 15.453 18.344 18.719 1 96 206 THR B O 1
ATOM 3949 N N . PHE B 1 207 ? 17.547 18.547 17.922 1 95.44 207 PHE B N 1
ATOM 3950 C CA . PHE B 1 207 ? 17.156 18.453 16.531 1 95.44 207 PHE B CA 1
ATOM 3951 C C . PHE B 1 207 ? 16.5 17.109 16.234 1 95.44 207 PHE B C 1
ATOM 3953 O O . PHE B 1 207 ? 15.477 17.047 15.562 1 95.44 207 PHE B O 1
ATOM 3960 N N . GLY B 1 208 ? 17.078 16.078 16.75 1 95.25 208 GLY B N 1
ATOM 3961 C CA . GLY B 1 208 ? 16.516 14.75 16.547 1 95.25 208 GLY B CA 1
ATOM 3962 C C . GLY B 1 208 ? 15.094 14.633 17.078 1 95.25 208 GLY B C 1
ATOM 3963 O O . GLY B 1 208 ? 14.211 14.117 16.391 1 95.25 208 GLY B O 1
ATOM 3964 N N . GLU B 1 209 ? 14.859 15.156 18.25 1 95.75 209 GLU B N 1
ATOM 3965 C CA . GLU B 1 209 ? 13.531 15.109 18.859 1 95.75 209 GLU B CA 1
ATOM 3966 C C . GLU B 1 209 ? 12.523 15.922 18.047 1 95.75 209 GLU B C 1
ATOM 3968 O O . GLU B 1 209 ? 11.406 15.461 17.812 1 95.75 209 GLU B O 1
ATOM 3973 N N . ALA B 1 210 ? 12.938 17.078 17.641 1 97.06 210 ALA B N 1
ATOM 3974 C CA . ALA B 1 210 ? 12.031 17.984 16.922 1 97.06 210 ALA B CA 1
ATOM 3975 C C . ALA B 1 210 ? 11.711 17.438 15.531 1 97.06 210 ALA B C 1
ATOM 3977 O O . ALA B 1 210 ? 10.555 17.422 15.117 1 97.06 210 ALA B O 1
ATOM 3978 N N . LEU B 1 211 ? 12.742 16.969 14.852 1 97.69 211 LEU B N 1
ATOM 3979 C CA . LEU B 1 211 ? 12.586 16.547 13.461 1 97.69 211 LEU B CA 1
ATOM 3980 C C . LEU B 1 211 ? 11.93 15.18 13.367 1 97.69 211 LEU B C 1
ATOM 3982 O O . LEU B 1 211 ? 11.203 14.891 12.414 1 97.69 211 LEU B O 1
ATOM 3986 N N . MET B 1 212 ? 12.102 14.375 14.414 1 97.94 212 MET B N 1
ATOM 3987 C CA . MET B 1 212 ? 11.602 13.008 14.344 1 97.94 212 MET B CA 1
ATOM 3988 C C . MET B 1 212 ? 10.289 12.867 15.109 1 97.94 212 MET B C 1
ATOM 3990 O O . MET B 1 212 ? 9.75 11.766 15.227 1 97.94 212 MET B O 1
ATOM 3994 N N . ALA B 1 213 ? 9.82 14.016 15.625 1 98 213 ALA B N 1
ATOM 3995 C CA . ALA B 1 213 ? 8.508 13.961 16.25 1 98 213 ALA B CA 1
ATOM 3996 C C . ALA B 1 213 ? 7.473 13.336 15.328 1 98 213 ALA B C 1
ATOM 3998 O O . ALA B 1 213 ? 7.398 13.68 14.141 1 98 213 ALA B O 1
ATOM 3999 N N . PRO B 1 214 ? 6.711 12.359 15.82 1 98.5 214 PRO B N 1
ATOM 4000 C CA . PRO B 1 214 ? 5.75 11.688 14.945 1 98.5 214 PRO B CA 1
ATOM 4001 C C . PRO B 1 214 ? 4.637 12.617 14.461 1 98.5 214 PRO B C 1
ATOM 4003 O O . PRO B 1 214 ? 4.211 13.508 15.203 1 98.5 214 PRO B O 1
ATOM 4006 N N . THR B 1 215 ? 4.219 12.352 13.266 1 98.75 215 THR B N 1
ATOM 4007 C CA . THR B 1 215 ? 3.086 13.086 12.703 1 98.75 215 THR B CA 1
ATOM 4008 C C . THR B 1 215 ? 1.866 12.969 13.617 1 98.75 215 THR B C 1
ATOM 4010 O O . THR B 1 215 ? 1.566 11.883 14.117 1 98.75 215 THR B O 1
ATOM 4013 N N . VAL B 1 216 ? 1.194 14.078 13.82 1 98.62 216 VAL B N 1
ATOM 4014 C CA . VAL B 1 216 ? -0.032 14.062 14.609 1 98.62 216 VAL B CA 1
ATOM 4015 C C . VAL B 1 216 ? -1.131 13.328 13.844 1 98.62 216 VAL B C 1
ATOM 4017 O O . VAL B 1 216 ? -1.291 13.523 12.641 1 98.62 216 VAL B O 1
ATOM 4020 N N . ILE B 1 217 ? -1.819 12.484 14.5 1 98.69 217 ILE B N 1
ATOM 4021 C CA . ILE B 1 217 ? -3.01 11.844 13.953 1 98.69 217 ILE B CA 1
ATOM 4022 C C . ILE B 1 217 ? -4.254 12.617 14.383 1 98.69 217 ILE B C 1
ATOM 4024 O O . ILE B 1 217 ? -4.609 12.625 15.562 1 98.69 217 ILE B O 1
ATOM 4028 N N . TYR B 1 218 ? -4.977 13.18 13.469 1 98.5 218 TYR B N 1
ATOM 4029 C CA . TYR B 1 218 ? -6.043 14.133 13.742 1 98.5 218 TYR B CA 1
ATOM 4030 C C . TYR B 1 218 ? -7.41 13.453 13.688 1 98.5 218 TYR B C 1
ATOM 4032 O O . TYR B 1 218 ? -8.438 14.109 13.852 1 98.5 218 TYR B O 1
ATOM 4040 N N . VAL B 1 219 ? -7.512 12.188 13.539 1 98.5 219 VAL B N 1
ATOM 4041 C CA . VAL B 1 219 ? -8.727 11.461 13.18 1 98.5 219 VAL B CA 1
ATOM 4042 C C . VAL B 1 219 ? -9.82 11.75 14.203 1 98.5 219 VAL B C 1
ATOM 4044 O O . VAL B 1 219 ? -10.883 12.266 13.859 1 98.5 219 VAL B O 1
ATOM 4047 N N . LYS B 1 220 ? -9.578 11.508 15.438 1 97.56 220 LYS B N 1
ATOM 4048 C CA . LYS B 1 220 ? -10.594 11.672 16.469 1 97.56 220 LYS B CA 1
ATOM 4049 C C . LYS B 1 220 ? -11.023 13.125 16.609 1 97.56 220 LYS B C 1
ATOM 4051 O O . LYS B 1 220 ? -12.219 13.43 16.672 1 97.56 220 LYS B O 1
ATOM 4056 N N . GLN B 1 221 ? -10.07 13.945 16.594 1 97.44 221 GLN B N 1
ATOM 4057 C CA . GLN B 1 221 ? -10.344 15.375 16.766 1 97.44 221 GLN B CA 1
ATOM 4058 C C . GLN B 1 221 ? -11.172 15.914 15.594 1 97.44 221 GLN B C 1
ATOM 4060 O O . GLN B 1 221 ? -12.172 16.594 15.805 1 97.44 221 GLN B O 1
ATOM 4065 N N . VAL B 1 222 ? -10.805 15.609 14.398 1 98.25 222 VAL B N 1
ATOM 4066 C CA . VAL B 1 222 ? -11.469 16.125 13.203 1 98.25 222 VAL B CA 1
ATOM 4067 C C . VAL B 1 222 ? -12.875 15.547 13.094 1 98.25 222 VAL B C 1
ATOM 4069 O O . VAL B 1 222 ? -13.828 16.266 12.789 1 98.25 222 VAL B O 1
ATOM 4072 N N . LEU B 1 223 ? -13.008 14.258 13.352 1 98.19 223 LEU B N 1
ATOM 4073 C CA . LEU B 1 223 ? -14.328 13.648 13.289 1 98.19 223 LEU B CA 1
ATOM 4074 C C . LEU B 1 223 ? -15.266 14.266 14.328 1 98.19 223 LEU B C 1
ATOM 4076 O O . LEU B 1 223 ? -16.453 14.461 14.055 1 98.19 223 LEU B O 1
ATOM 4080 N N . ASP B 1 224 ? -14.742 14.531 15.516 1 97.12 224 ASP B N 1
ATOM 4081 C CA . ASP B 1 224 ? -15.539 15.188 16.547 1 97.12 224 ASP B CA 1
ATOM 4082 C C . ASP B 1 224 ? -16 16.562 16.078 1 97.12 224 ASP B C 1
ATOM 4084 O O . ASP B 1 224 ? -17.172 16.922 16.234 1 97.12 224 ASP B O 1
ATOM 4088 N N . LEU B 1 225 ? -15.133 17.312 15.508 1 97.94 225 LEU B N 1
ATOM 4089 C CA . LEU B 1 225 ? -15.445 18.656 15.031 1 97.94 225 LEU B CA 1
ATOM 4090 C C . LEU B 1 225 ? -16.453 18.594 13.891 1 97.94 225 LEU B C 1
ATOM 4092 O O . LEU B 1 225 ? -17.375 19.406 13.828 1 97.94 225 LEU B O 1
ATOM 4096 N N . ILE B 1 226 ? -16.281 17.656 12.969 1 97.75 226 ILE B N 1
ATOM 4097 C CA . ILE B 1 226 ? -17.234 17.484 11.867 1 97.75 226 ILE B CA 1
ATOM 4098 C C . ILE B 1 226 ? -18.609 17.109 12.422 1 97.75 226 ILE B C 1
ATOM 4100 O O . ILE B 1 226 ? -19.625 17.625 11.945 1 97.75 226 ILE B O 1
ATOM 4104 N N . GLY B 1 227 ? -18.578 16.266 13.383 1 97 227 GLY B N 1
ATOM 4105 C CA . GLY B 1 227 ? -19.828 15.789 13.969 1 97 227 GLY B CA 1
ATOM 4106 C C . GLY B 1 227 ? -20.656 16.906 14.594 1 97 227 GLY B C 1
ATOM 4107 O O . GLY B 1 227 ? -21.891 16.797 14.664 1 97 227 GLY B O 1
ATOM 4108 N N . LYS B 1 228 ? -20.062 17.938 15.008 1 96.44 228 LYS B N 1
ATOM 4109 C CA . LYS B 1 228 ? -20.75 19.062 15.648 1 96.44 228 LYS B CA 1
ATOM 4110 C C . LYS B 1 228 ? -21.344 20.016 14.609 1 96.44 228 LYS B C 1
ATOM 4112 O O . LYS B 1 228 ? -22.078 20.938 14.953 1 96.44 228 LYS B O 1
ATOM 4117 N N . GLY B 1 229 ? -20.984 19.812 13.383 1 96.69 229 GLY B N 1
ATOM 4118 C CA . GLY B 1 229 ? -21.609 20.562 12.297 1 96.69 229 GLY B CA 1
ATOM 4119 C C . GLY B 1 229 ? -20.859 21.844 11.945 1 96.69 229 GLY B C 1
ATOM 4120 O O . GLY B 1 229 ? -20.141 22.391 12.773 1 96.69 229 GLY B O 1
ATOM 4121 N N . GLY B 1 230 ? -21.016 22.234 10.703 1 98 230 GLY B N 1
ATOM 4122 C CA . GLY B 1 230 ? -20.516 23.547 10.273 1 98 230 GLY B CA 1
ATOM 4123 C C . GLY B 1 230 ? -19.156 23.469 9.609 1 98 230 GLY B C 1
ATOM 4124 O O . GLY B 1 230 ? -18.703 24.453 9.031 1 98 230 GLY B O 1
ATOM 4125 N N . VAL B 1 231 ? -18.453 22.328 9.68 1 98.69 231 VAL B N 1
ATOM 4126 C CA . VAL B 1 231 ? -17.203 22.141 8.938 1 98.69 231 VAL B CA 1
ATOM 4127 C C . VAL B 1 231 ? -17.516 21.797 7.48 1 98.69 231 VAL B C 1
ATOM 4129 O O . VAL B 1 231 ? -18.266 20.859 7.195 1 98.69 231 VAL B O 1
ATOM 4132 N N . LYS B 1 232 ? -16.906 22.562 6.551 1 98.62 232 LYS B N 1
ATOM 4133 C CA . LYS B 1 232 ? -17.25 22.438 5.137 1 98.62 232 LYS B CA 1
ATOM 4134 C C . LYS B 1 232 ? -16.109 21.812 4.34 1 98.62 232 LYS B C 1
ATOM 4136 O O . LYS B 1 232 ? -16.328 21.297 3.244 1 98.62 232 LYS B O 1
ATOM 4141 N N . GLY B 1 233 ? -14.93 21.969 4.836 1 98.56 233 GLY B N 1
ATOM 4142 C CA . GLY B 1 233 ? -13.727 21.438 4.211 1 98.56 233 GLY B CA 1
ATOM 4143 C C . GLY B 1 233 ? -12.625 21.125 5.207 1 98.56 233 GLY B C 1
ATOM 4144 O O . GLY B 1 233 ? -12.594 21.703 6.301 1 98.56 233 GLY B O 1
ATOM 4145 N N . VAL B 1 234 ? -11.836 20.219 4.891 1 98.62 234 VAL B N 1
ATOM 4146 C CA . VAL B 1 234 ? -10.68 19.844 5.684 1 98.62 234 VAL B CA 1
ATOM 4147 C C . VAL B 1 234 ? -9.477 19.609 4.77 1 98.62 234 VAL B C 1
ATOM 4149 O O . VAL B 1 234 ? -9.586 18.906 3.762 1 98.62 234 VAL B O 1
ATOM 4152 N N . ALA B 1 235 ? -8.359 20.203 5.066 1 98.31 235 ALA B N 1
ATOM 4153 C CA . ALA B 1 235 ? -7.137 20.047 4.285 1 98.31 235 ALA B CA 1
ATOM 4154 C C . ALA B 1 235 ? -6.008 19.484 5.148 1 98.31 235 ALA B C 1
ATOM 4156 O O . ALA B 1 235 ? -5.66 20.062 6.18 1 98.31 235 ALA B O 1
ATOM 4157 N N . HIS B 1 236 ? -5.5 18.297 4.754 1 98.19 236 HIS B N 1
ATOM 4158 C CA . HIS B 1 236 ? -4.277 17.75 5.324 1 98.19 236 HIS B CA 1
ATOM 4159 C C . HIS B 1 236 ? -3.043 18.438 4.742 1 98.19 236 HIS B C 1
ATOM 4161 O O . HIS B 1 236 ? -2.809 18.375 3.533 1 98.19 236 HIS B O 1
ATOM 4167 N N . ILE B 1 237 ? -2.238 19.047 5.594 1 98.25 237 ILE B N 1
ATOM 4168 C CA . ILE B 1 237 ? -1.142 19.875 5.098 1 98.25 237 ILE B CA 1
ATOM 4169 C C . ILE B 1 237 ? 0.146 19.062 5.066 1 98.25 237 ILE B C 1
ATOM 4171 O O . ILE B 1 237 ? 0.797 18.875 6.098 1 98.25 237 ILE B O 1
ATOM 4175 N N . ILE B 1 238 ? 0.516 18.656 3.891 1 94.62 238 ILE B N 1
ATOM 4176 C CA . ILE B 1 238 ? 1.718 17.859 3.639 1 94.62 238 ILE B CA 1
ATOM 4177 C C . ILE B 1 238 ? 2.561 18.531 2.561 1 94.62 238 ILE B C 1
ATOM 4179 O O . ILE B 1 238 ? 2.791 19.75 2.609 1 94.62 238 ILE B O 1
ATOM 4183 N N . GLY B 1 239 ? 3.113 17.75 1.623 1 91.38 239 GLY B N 1
ATOM 4184 C CA . GLY B 1 239 ? 3.797 18.375 0.505 1 91.38 239 GLY B CA 1
ATOM 4185 C C . GLY B 1 239 ? 2.928 19.375 -0.247 1 91.38 239 GLY B C 1
ATOM 4186 O O . GLY B 1 239 ? 1.747 19.109 -0.49 1 91.38 239 GLY B O 1
ATOM 4187 N N . GLY B 1 240 ? 3.48 20.484 -0.565 1 94 240 GLY B N 1
ATOM 4188 C CA . GLY B 1 240 ? 2.727 21.578 -1.155 1 94 240 GLY B CA 1
ATOM 4189 C C . GLY B 1 240 ? 2.344 22.641 -0.151 1 94 240 GLY B C 1
ATOM 4190 O O . GLY B 1 240 ? 1.946 23.75 -0.533 1 94 240 GLY B O 1
ATOM 4191 N N . GLY B 1 241 ? 2.447 22.297 1.105 1 96.88 241 GLY B N 1
ATOM 4192 C CA . GLY B 1 241 ? 2.207 23.281 2.158 1 96.88 241 GLY B CA 1
ATOM 4193 C C . GLY B 1 241 ? 0.831 23.906 2.084 1 96.88 241 GLY B C 1
ATOM 4194 O O . GLY B 1 241 ? -0.144 23.25 1.721 1 96.88 241 GLY B O 1
ATOM 4195 N N . PHE B 1 242 ? 0.775 25.172 2.535 1 97.5 242 PHE B N 1
ATOM 4196 C CA . PHE B 1 242 ? -0.478 25.906 2.486 1 97.5 242 PHE B CA 1
ATOM 4197 C C . PHE B 1 242 ? -0.882 26.203 1.046 1 97.5 242 PHE B C 1
ATOM 4199 O O . PHE B 1 242 ? -2.061 26.109 0.695 1 97.5 242 PHE B O 1
ATOM 4206 N N . THR B 1 243 ? 0.127 26.422 0.269 1 96 243 THR B N 1
ATOM 4207 C CA . THR B 1 243 ? -0.02 26.906 -1.096 1 96 243 THR B CA 1
ATOM 4208 C C . THR B 1 243 ? -0.833 25.938 -1.939 1 96 243 THR B C 1
ATOM 4210 O O . THR B 1 243 ? -1.733 26.344 -2.676 1 96 243 THR B O 1
ATOM 4213 N N . ASP B 1 244 ? -0.533 24.734 -1.815 1 95.25 244 ASP B N 1
ATOM 4214 C CA . ASP B 1 244 ? -1.164 23.766 -2.707 1 95.25 244 ASP B CA 1
ATOM 4215 C C . ASP B 1 244 ? -2.305 23.031 -2.004 1 95.25 244 ASP B C 1
ATOM 4217 O O . ASP B 1 244 ? -3.305 22.672 -2.631 1 95.25 244 ASP B O 1
ATOM 4221 N N . ASN B 1 245 ? -2.207 22.781 -0.734 1 97.06 245 ASN B N 1
ATOM 4222 C CA . ASN B 1 245 ? -3.146 21.891 -0.057 1 97.06 245 ASN B CA 1
ATOM 4223 C C . ASN B 1 245 ? -4.441 22.609 0.305 1 97.06 245 ASN B C 1
ATOM 4225 O O . ASN B 1 245 ? -5.523 22.031 0.224 1 97.06 245 ASN B O 1
ATOM 4229 N N . ILE B 1 246 ? -4.387 23.859 0.706 1 97.81 246 ILE B N 1
ATOM 4230 C CA . ILE B 1 246 ? -5.578 24.547 1.195 1 97.81 246 ILE B CA 1
ATOM 4231 C C . ILE B 1 246 ? -6.535 24.812 0.037 1 97.81 246 ILE B C 1
ATOM 4233 O O . ILE B 1 246 ? -7.719 24.469 0.116 1 97.81 246 ILE B O 1
ATOM 4237 N N . PRO B 1 247 ? -6.102 25.328 -1.126 1 96.81 247 PRO B N 1
ATOM 4238 C CA . PRO B 1 247 ? -7.039 25.625 -2.209 1 96.81 247 PRO B CA 1
ATOM 4239 C C . PRO B 1 247 ? -7.656 24.375 -2.824 1 96.81 247 PRO B C 1
ATOM 4241 O O . PRO B 1 247 ? -8.68 24.453 -3.502 1 96.81 247 PRO B O 1
ATOM 4244 N N . ARG B 1 248 ? -7.016 23.266 -2.562 1 94.12 248 ARG B N 1
ATOM 4245 C CA . ARG B 1 248 ? -7.461 22.031 -3.18 1 94.12 248 ARG B CA 1
ATOM 4246 C C . ARG B 1 248 ? -8.883 21.688 -2.76 1 94.12 248 ARG B C 1
ATOM 4248 O O . ARG B 1 248 ? -9.586 20.953 -3.461 1 94.12 248 ARG B O 1
ATOM 4255 N N . VAL B 1 249 ? -9.367 22.188 -1.643 1 95.5 249 VAL B N 1
ATOM 4256 C CA . VAL B 1 249 ? -10.688 21.797 -1.145 1 95.5 249 VAL B CA 1
ATOM 4257 C C . VAL B 1 249 ? -11.719 22.859 -1.547 1 95.5 249 VAL B C 1
ATOM 4259 O O . VAL B 1 249 ? -12.914 22.703 -1.284 1 95.5 249 VAL B O 1
ATOM 4262 N N . PHE B 1 250 ? -11.297 23.859 -2.271 1 97 250 PHE B N 1
ATOM 4263 C CA . PHE B 1 250 ? -12.172 24.969 -2.617 1 97 250 PHE B CA 1
ATOM 4264 C C . PHE B 1 250 ? -12.875 24.703 -3.945 1 97 250 PHE B C 1
ATOM 4266 O O . PHE B 1 250 ? -12.281 24.156 -4.871 1 97 250 PHE B O 1
ATOM 4273 N N . PRO B 1 251 ? -14.109 25.203 -4 1 96.38 251 PRO B N 1
ATOM 4274 C CA . PRO B 1 251 ? -14.672 25.359 -5.344 1 96.38 251 PRO B CA 1
ATOM 4275 C C . PRO B 1 251 ? -13.898 26.359 -6.199 1 96.38 251 PRO B C 1
ATOM 4277 O O . PRO B 1 251 ? -13.148 27.172 -5.664 1 96.38 251 PRO B O 1
ATOM 4280 N N . LYS B 1 252 ? -14.148 26.188 -7.484 1 95.62 252 LYS B N 1
ATOM 4281 C CA . LYS B 1 252 ? -13.531 27.141 -8.406 1 95.62 252 LYS B CA 1
ATOM 4282 C C . LYS B 1 252 ? -13.914 28.562 -8.055 1 95.62 252 LYS B C 1
ATOM 4284 O O . LYS B 1 252 ? -15.062 28.844 -7.699 1 95.62 252 LYS B O 1
ATOM 4289 N N . GLY B 1 253 ? -12.938 29.422 -8.125 1 97.62 253 GLY B N 1
ATOM 4290 C CA . GLY B 1 253 ? -13.211 30.844 -7.926 1 97.62 253 GLY B CA 1
ATOM 4291 C C . GLY B 1 253 ? -12.977 31.297 -6.496 1 97.62 253 GLY B C 1
ATOM 4292 O O . GLY B 1 253 ? -13.188 32.469 -6.172 1 97.62 253 GLY B O 1
ATOM 4293 N N . LEU B 1 254 ? -12.531 30.391 -5.684 1 98.44 254 LEU B N 1
ATOM 4294 C CA . LEU B 1 254 ? -12.25 30.766 -4.297 1 98.44 254 LEU B CA 1
ATOM 4295 C C . LEU B 1 254 ? -10.766 30.609 -3.979 1 98.44 254 LEU B C 1
ATOM 4297 O O . LEU B 1 254 ? -10.086 29.781 -4.586 1 98.44 254 LEU B O 1
ATOM 4301 N N . GLY B 1 255 ? -10.258 31.422 -3.082 1 98.44 255 GLY B N 1
ATOM 4302 C CA . GLY B 1 255 ? -8.914 31.391 -2.533 1 98.44 255 GLY B CA 1
ATOM 4303 C C . GLY B 1 255 ? -8.875 31.594 -1.029 1 98.44 255 GLY B C 1
ATOM 4304 O O . GLY B 1 255 ? -9.914 31.531 -0.365 1 98.44 255 GLY B O 1
ATOM 4305 N N . ALA B 1 256 ? -7.684 31.766 -0.518 1 98.69 256 ALA B N 1
ATOM 4306 C CA . ALA B 1 256 ? -7.527 31.938 0.924 1 98.69 256 ALA B CA 1
ATOM 4307 C C . ALA B 1 256 ? -6.609 33.125 1.238 1 98.69 256 ALA B C 1
ATOM 4309 O O . ALA B 1 256 ? -5.66 33.375 0.497 1 98.69 256 ALA B O 1
ATOM 4310 N N . VAL B 1 257 ? -6.93 33.781 2.264 1 98.69 257 VAL B N 1
ATOM 4311 C CA . VAL B 1 257 ? -6.008 34.688 2.9 1 98.69 257 VAL B CA 1
ATOM 4312 C C . VAL B 1 257 ? -5.582 34.156 4.262 1 98.69 257 VAL B C 1
ATOM 4314 O O . VAL B 1 257 ? -6.426 33.812 5.094 1 98.69 257 VAL B O 1
ATOM 4317 N N . ILE B 1 258 ? -4.305 34.031 4.438 1 98.69 258 ILE B N 1
ATOM 4318 C CA . ILE B 1 258 ? -3.744 33.594 5.719 1 98.69 258 ILE B CA 1
ATOM 4319 C C . ILE B 1 258 ? -3.246 34.812 6.488 1 98.69 258 ILE B C 1
ATOM 4321 O O . ILE B 1 258 ? -2.541 35.656 5.93 1 98.69 258 ILE B O 1
ATOM 4325 N N . TYR B 1 259 ? -3.646 34.906 7.773 1 98.19 259 TYR B N 1
ATOM 4326 C CA . TYR B 1 259 ? -3.273 36.031 8.609 1 98.19 259 TYR B CA 1
ATOM 4327 C C . TYR B 1 259 ? -1.883 35.844 9.195 1 98.19 259 TYR B C 1
ATOM 4329 O O . TYR B 1 259 ? -1.654 34.906 9.977 1 98.19 259 TYR B O 1
ATOM 4337 N N . ASN B 1 260 ? -1.046 36.781 8.828 1 94.62 260 ASN B N 1
ATOM 4338 C CA . ASN B 1 260 ? 0.293 36.75 9.406 1 94.62 260 ASN B CA 1
ATOM 4339 C C . ASN B 1 260 ? 0.25 36.875 10.93 1 94.62 260 ASN B C 1
ATOM 4341 O O . ASN B 1 260 ? -0.503 37.719 11.461 1 94.62 260 ASN B O 1
ATOM 4345 N N . GLY B 1 261 ? 1.014 36.062 11.594 1 95.62 261 GLY B N 1
ATOM 4346 C CA . GLY B 1 261 ? 1.14 36.156 13.039 1 95.62 261 GLY B CA 1
ATOM 4347 C C . GLY B 1 261 ? -0.032 35.562 13.789 1 95.62 261 GLY B C 1
ATOM 4348 O O . GLY B 1 261 ? -0.154 35.75 15.008 1 95.62 261 GLY B O 1
ATOM 4349 N N . SER B 1 262 ? -0.906 34.844 13.117 1 97.12 262 SER B N 1
ATOM 4350 C CA . SER B 1 262 ? -2.102 34.281 13.734 1 97.12 262 SER B CA 1
ATOM 4351 C C . SER B 1 262 ? -1.766 33.062 14.57 1 97.12 262 SER B C 1
ATOM 4353 O O . SER B 1 262 ? -2.592 32.594 15.359 1 97.12 262 SER B O 1
ATOM 4355 N N . TRP B 1 263 ? -0.599 32.531 14.531 1 97 263 TRP B N 1
ATOM 4356 C CA . TRP B 1 263 ? -0.055 31.484 15.406 1 97 263 TRP B CA 1
ATOM 4357 C C . TRP B 1 263 ? 1.454 31.641 15.562 1 97 263 TRP B C 1
ATOM 4359 O O . TRP B 1 263 ? 2.082 32.438 14.836 1 97 263 TRP B O 1
ATOM 4369 N N . ASN B 1 264 ? 1.95 31 16.516 1 95.5 264 ASN B N 1
ATOM 4370 C CA . ASN B 1 264 ? 3.398 31 16.672 1 95.5 264 ASN B CA 1
ATOM 4371 C C . ASN B 1 264 ? 4.047 29.859 15.883 1 95.5 264 ASN B C 1
ATOM 4373 O O . ASN B 1 264 ? 3.877 28.688 16.219 1 95.5 264 ASN B O 1
ATOM 4377 N N . VAL B 1 265 ? 4.766 30.25 14.867 1 97.56 265 VAL B N 1
ATOM 4378 C CA . VAL B 1 265 ? 5.457 29.25 14.062 1 97.56 265 VAL B CA 1
ATOM 4379 C C . VAL B 1 265 ? 6.5 28.531 14.922 1 97.56 265 VAL B C 1
ATOM 4381 O O . VAL B 1 265 ? 7.336 29.172 15.562 1 97.56 265 VAL B O 1
ATOM 4384 N N . PRO B 1 266 ? 6.52 27.234 14.938 1 97.5 266 PRO B N 1
ATOM 4385 C CA . PRO B 1 266 ? 7.469 26.484 15.758 1 97.5 266 PRO B CA 1
ATOM 4386 C C . PRO B 1 266 ? 8.922 26.766 15.383 1 97.5 266 PRO B C 1
ATOM 4388 O O . PRO B 1 266 ? 9.227 27.016 14.211 1 97.5 266 PRO B O 1
ATOM 4391 N N . ALA B 1 267 ? 9.812 26.641 16.312 1 97.75 267 ALA B N 1
ATOM 4392 C CA . ALA B 1 267 ? 11.219 27 16.219 1 97.75 267 ALA B CA 1
ATOM 4393 C C . ALA B 1 267 ? 11.906 26.219 15.094 1 97.75 267 ALA B C 1
ATOM 4395 O O . ALA B 1 267 ? 12.805 26.734 14.43 1 97.75 267 ALA B O 1
ATOM 4396 N N . VAL B 1 268 ? 11.453 25.031 14.883 1 98.06 268 VAL B N 1
ATOM 4397 C CA . VAL B 1 268 ? 12.117 24.172 13.914 1 98.06 268 VAL B CA 1
ATOM 4398 C C . VAL B 1 268 ? 12 24.781 12.516 1 98.06 268 VAL B C 1
ATOM 4400 O O . VAL B 1 268 ? 12.945 24.719 11.727 1 98.06 268 VAL B O 1
ATOM 4403 N N . PHE B 1 269 ? 10.891 25.375 12.195 1 98.31 269 PHE B N 1
ATOM 4404 C CA . PHE B 1 269 ? 10.695 25.984 10.883 1 98.31 269 PHE B CA 1
ATOM 4405 C C . PHE B 1 269 ? 11.523 27.266 10.75 1 98.31 269 PHE B C 1
ATOM 4407 O O . PHE B 1 269 ? 12.062 27.547 9.68 1 98.31 269 PHE B O 1
ATOM 4414 N N . LYS B 1 270 ? 11.562 27.984 11.82 1 97.5 270 LYS B N 1
ATOM 4415 C CA . LYS B 1 270 ? 12.414 29.172 11.82 1 97.5 270 LYS B CA 1
ATOM 4416 C C . LYS B 1 270 ? 13.875 28.812 11.578 1 97.5 270 LYS B C 1
ATOM 4418 O O . LYS B 1 270 ? 14.57 29.469 10.805 1 97.5 270 LYS B O 1
ATOM 4423 N N . TRP B 1 271 ? 14.297 27.828 12.227 1 97.19 271 TRP B N 1
ATOM 4424 C CA . TRP B 1 271 ? 15.672 27.375 12.055 1 97.19 271 TRP B CA 1
ATOM 4425 C C . TRP B 1 271 ? 15.93 26.938 10.617 1 97.19 271 TRP B C 1
ATOM 4427 O O . TRP B 1 271 ? 16.922 27.328 10.008 1 97.19 271 TRP B O 1
ATOM 4437 N N . ILE B 1 272 ? 15.047 26.078 10.047 1 97.69 272 ILE B N 1
ATOM 4438 C CA . ILE B 1 272 ? 15.211 25.578 8.68 1 97.69 272 ILE B CA 1
ATOM 4439 C C . ILE B 1 272 ? 15.344 26.766 7.723 1 97.69 272 ILE B C 1
ATOM 4441 O O . ILE B 1 272 ? 16.219 26.766 6.855 1 97.69 272 ILE B O 1
ATOM 4445 N N . GLN B 1 273 ? 14.461 27.703 7.906 1 98.12 273 GLN B N 1
ATOM 4446 C CA . GLN B 1 273 ? 14.43 28.859 7.02 1 98.12 273 GLN B CA 1
ATOM 4447 C C . GLN B 1 273 ? 15.727 29.672 7.121 1 98.12 273 GLN B C 1
ATOM 4449 O O . GLN B 1 273 ? 16.344 29.984 6.102 1 98.12 273 GLN B O 1
ATOM 4454 N N . GLN B 1 274 ? 16.141 29.953 8.32 1 97.44 274 GLN B N 1
ATOM 4455 C CA . GLN B 1 274 ? 17.312 30.797 8.547 1 97.44 274 GLN B CA 1
ATOM 4456 C C . GLN B 1 274 ? 18.594 30.062 8.148 1 97.44 274 GLN B C 1
ATOM 4458 O O . GLN B 1 274 ? 19.406 30.594 7.387 1 97.44 274 GLN B O 1
ATOM 4463 N N . ALA B 1 275 ? 18.75 28.828 8.609 1 96.31 275 ALA B N 1
ATOM 4464 C CA . ALA B 1 275 ? 19.953 28.062 8.344 1 96.31 275 ALA B CA 1
ATOM 4465 C C . ALA B 1 275 ? 20.047 27.688 6.867 1 96.31 275 ALA B C 1
ATOM 4467 O O . ALA B 1 275 ? 21.156 27.578 6.32 1 96.31 275 ALA B O 1
ATOM 4468 N N . GLY B 1 276 ? 18.922 27.484 6.246 1 96.88 276 GLY B N 1
ATOM 4469 C CA . GLY B 1 276 ? 18.906 27.109 4.844 1 96.88 276 GLY B CA 1
ATOM 4470 C C . GLY B 1 276 ? 18.812 28.297 3.908 1 96.88 276 GLY B C 1
ATOM 4471 O O . GLY B 1 276 ? 18.891 28.156 2.688 1 96.88 276 GLY B O 1
ATOM 4472 N N . ASN B 1 277 ? 18.656 29.484 4.41 1 97.56 277 ASN B N 1
ATOM 4473 C CA . ASN B 1 277 ? 18.406 30.672 3.602 1 97.56 277 ASN B CA 1
ATOM 4474 C C . ASN B 1 277 ? 17.297 30.438 2.588 1 97.56 277 ASN B C 1
ATOM 4476 O O . ASN B 1 277 ? 17.484 30.641 1.387 1 97.56 277 ASN B O 1
ATOM 4480 N N . ILE B 1 278 ? 16.188 30.047 3.109 1 97.69 278 ILE B N 1
ATOM 4481 C CA . ILE B 1 278 ? 15.07 29.656 2.264 1 97.69 278 ILE B CA 1
ATOM 4482 C C . ILE B 1 278 ? 14.031 30.781 2.232 1 97.69 278 ILE B C 1
ATOM 4484 O O . ILE B 1 278 ? 13.688 31.344 3.271 1 97.69 278 ILE B O 1
ATOM 4488 N N . GLU B 1 279 ? 13.453 31.062 1.074 1 97.94 279 GLU B N 1
ATOM 4489 C CA . GLU B 1 279 ? 12.453 32.094 0.899 1 97.94 279 GLU B CA 1
ATOM 4490 C C . GLU B 1 279 ? 11.125 31.703 1.543 1 97.94 279 GLU B C 1
ATOM 4492 O O . GLU B 1 279 ? 10.805 30.516 1.639 1 97.94 279 GLU B O 1
ATOM 4497 N N . ASP B 1 280 ? 10.367 32.719 1.907 1 96.81 280 ASP B N 1
ATOM 4498 C CA . ASP B 1 280 ? 9.07 32.5 2.535 1 96.81 280 ASP B CA 1
ATOM 4499 C C . ASP B 1 280 ? 8.172 31.641 1.659 1 96.81 280 ASP B C 1
ATOM 4501 O O . ASP B 1 280 ? 7.512 30.719 2.154 1 96.81 280 ASP B O 1
ATOM 4505 N N . ALA B 1 281 ? 8.141 31.969 0.418 1 96.12 281 ALA B N 1
ATOM 4506 C CA . ALA B 1 281 ? 7.262 31.25 -0.508 1 96.12 281 ALA B CA 1
ATOM 4507 C C . ALA B 1 281 ? 7.602 29.766 -0.554 1 96.12 281 ALA B C 1
ATOM 4509 O O . ALA B 1 281 ? 6.703 28.922 -0.601 1 96.12 281 ALA B O 1
ATOM 4510 N N . GLU B 1 282 ? 8.867 29.453 -0.504 1 96.88 282 GLU B N 1
ATOM 4511 C CA . GLU B 1 282 ? 9.312 28.062 -0.537 1 96.88 282 GLU B CA 1
ATOM 4512 C C . GLU B 1 282 ? 8.992 27.359 0.775 1 96.88 282 GLU B C 1
ATOM 4514 O O . GLU B 1 282 ? 8.602 26.188 0.774 1 96.88 282 GLU B O 1
ATOM 4519 N N . MET B 1 283 ? 9.188 28.047 1.911 1 97.94 283 MET B N 1
ATOM 4520 C CA . MET B 1 283 ? 8.82 27.453 3.197 1 97.94 283 MET B CA 1
ATOM 4521 C C . MET B 1 283 ? 7.34 27.094 3.227 1 97.94 283 MET B C 1
ATOM 4523 O O . MET B 1 283 ? 6.969 26 3.66 1 97.94 283 MET B O 1
ATOM 4527 N N . ARG B 1 284 ? 6.492 28.016 2.672 1 97.19 284 ARG B N 1
ATOM 4528 C CA . ARG B 1 284 ? 5.039 27.875 2.729 1 97.19 284 ARG B CA 1
ATOM 4529 C C . ARG B 1 284 ? 4.543 26.844 1.735 1 97.19 284 ARG B C 1
ATOM 4531 O O . ARG B 1 284 ? 3.43 26.328 1.869 1 97.19 284 ARG B O 1
ATOM 4538 N N . ARG B 1 285 ? 5.34 26.484 0.758 1 96.38 285 ARG B N 1
ATOM 4539 C CA . ARG B 1 285 ? 4.98 25.469 -0.237 1 96.38 285 ARG B CA 1
ATOM 4540 C C . ARG B 1 285 ? 5.512 24.094 0.152 1 96.38 285 ARG B C 1
ATOM 4542 O O . ARG B 1 285 ? 5.031 23.078 -0.343 1 96.38 285 ARG B O 1
ATOM 4549 N N . THR B 1 286 ? 6.449 24.109 1.04 1 96.62 286 THR B N 1
ATOM 4550 C CA . THR B 1 286 ? 7.109 22.859 1.382 1 96.62 286 THR B CA 1
ATOM 4551 C C . THR B 1 286 ? 6.586 22.312 2.709 1 96.62 286 THR B C 1
ATOM 4553 O O . THR B 1 286 ? 6.41 21.109 2.867 1 96.62 286 THR B O 1
ATOM 4556 N N . TYR B 1 287 ? 6.336 23.219 3.623 1 98.38 287 TYR B N 1
ATOM 4557 C CA . TYR B 1 287 ? 6.102 22.766 4.992 1 98.38 287 TYR B CA 1
ATOM 4558 C C . TYR B 1 287 ? 4.711 23.172 5.469 1 98.38 287 TYR B C 1
ATOM 4560 O O . TYR B 1 287 ? 4.07 24.031 4.867 1 98.38 287 TYR B O 1
ATOM 4568 N N . ASN B 1 288 ? 4.305 22.531 6.582 1 98.44 288 ASN B N 1
ATOM 4569 C CA . ASN B 1 288 ? 3.021 22.828 7.211 1 98.44 288 ASN B CA 1
ATOM 4570 C C . ASN B 1 288 ? 3.111 24.062 8.094 1 98.44 288 ASN B C 1
ATOM 4572 O O . ASN B 1 288 ? 2.09 24.594 8.547 1 98.44 288 ASN B O 1
ATOM 4576 N N . MET B 1 289 ? 4.32 24.562 8.359 1 98.25 289 MET B N 1
ATOM 4577 C CA . MET B 1 289 ? 4.602 25.797 9.078 1 98.25 289 MET B CA 1
ATOM 4578 C C . MET B 1 289 ? 3.922 25.797 10.445 1 98.25 289 MET B C 1
ATOM 4580 O O . MET B 1 289 ? 3.562 26.859 10.961 1 98.25 289 MET B O 1
ATOM 4584 N N . GLY B 1 290 ? 3.617 24.656 11 1 98.31 290 GLY B N 1
ATOM 4585 C CA . GLY B 1 290 ? 3.08 24.547 12.344 1 98.31 290 GLY B CA 1
ATOM 4586 C C . GLY B 1 290 ? 1.625 24.125 12.375 1 98.31 290 GLY B C 1
ATOM 4587 O O . GLY B 1 290 ? 1.068 23.875 13.445 1 98.31 290 GLY B O 1
ATOM 4588 N N . MET B 1 291 ? 0.965 24.031 11.234 1 98.62 291 MET B N 1
ATOM 4589 C CA . MET B 1 291 ? -0.412 23.562 11.133 1 98.62 291 MET B CA 1
ATOM 4590 C C . MET B 1 291 ? -0.489 22.281 10.305 1 98.62 291 MET B C 1
ATOM 4592 O O . MET B 1 291 ? -0.299 22.312 9.086 1 98.62 291 MET B O 1
ATOM 4596 N N . GLY B 1 292 ? -0.862 21.188 10.938 1 98.62 292 GLY B N 1
ATOM 4597 C CA . GLY B 1 292 ? -0.909 19.922 10.211 1 98.62 292 GLY B CA 1
ATOM 4598 C C . GLY B 1 292 ? -2.244 19.672 9.531 1 98.62 292 GLY B C 1
ATOM 4599 O O . GLY B 1 292 ? -2.342 18.844 8.625 1 98.62 292 GLY B O 1
ATOM 4600 N N . MET B 1 293 ? -3.227 20.375 10 1 98.81 293 MET B N 1
ATOM 4601 C CA . MET B 1 293 ? -4.578 20.297 9.453 1 98.81 293 MET B CA 1
ATOM 4602 C C . MET B 1 293 ? -5.246 21.656 9.445 1 98.81 293 MET B C 1
ATOM 4604 O O . MET B 1 293 ? -5.074 22.453 10.375 1 98.81 293 MET B O 1
ATOM 4608 N N . VAL B 1 294 ? -6 21.922 8.383 1 98.81 294 VAL B N 1
ATOM 4609 C CA . VAL B 1 294 ? -6.758 23.172 8.297 1 98.81 294 VAL B CA 1
ATOM 4610 C C . VAL B 1 294 ? -8.227 22.859 8.016 1 98.81 294 VAL B C 1
ATOM 4612 O O . VAL B 1 294 ? -8.547 22.125 7.074 1 98.81 294 VAL B O 1
ATOM 4615 N N . LEU B 1 295 ? -9.102 23.406 8.844 1 98.81 295 LEU B N 1
ATOM 4616 C CA . LEU B 1 295 ? -10.539 23.297 8.656 1 98.81 295 LEU B CA 1
ATOM 4617 C C . LEU B 1 295 ? -11.094 24.562 8.016 1 98.81 295 LEU B C 1
ATOM 4619 O O . LEU B 1 295 ? -10.641 25.672 8.312 1 98.81 295 LEU B O 1
ATOM 4623 N N . VAL B 1 296 ? -12 24.359 7.145 1 98.88 296 VAL B N 1
ATOM 4624 C CA . VAL B 1 296 ? -12.844 25.438 6.648 1 98.88 296 VAL B CA 1
ATOM 4625 C C . VAL B 1 296 ? -14.227 25.344 7.281 1 98.88 296 VAL B C 1
ATOM 4627 O O . VAL B 1 296 ? -14.938 24.359 7.102 1 98.88 296 VAL B O 1
ATOM 4630 N N . ALA B 1 297 ? -14.602 26.344 7.996 1 98.88 297 ALA B N 1
ATOM 4631 C CA . ALA B 1 297 ? -15.852 26.281 8.75 1 98.88 297 ALA B CA 1
ATOM 4632 C C . ALA B 1 297 ? -16.672 27.547 8.555 1 98.88 297 ALA B C 1
ATOM 4634 O O . ALA B 1 297 ? -16.141 28.609 8.266 1 98.88 297 ALA B O 1
ATOM 4635 N N . SER B 1 298 ? -18 27.422 8.75 1 98.81 298 SER B N 1
ATOM 4636 C CA . SER B 1 298 ? -18.875 28.578 8.805 1 98.81 298 SER B CA 1
ATOM 4637 C C . SER B 1 298 ? -18.5 29.5 9.961 1 98.81 298 SER B C 1
ATOM 4639 O O . SER B 1 298 ? -17.812 29.094 10.891 1 98.81 298 SER B O 1
ATOM 4641 N N . GLN B 1 299 ? -18.953 30.688 9.867 1 98.44 299 GLN B N 1
ATOM 4642 C CA . GLN B 1 299 ? -18.688 31.656 10.922 1 98.44 299 GLN B CA 1
ATOM 4643 C C . GLN B 1 299 ? -19.203 31.141 12.273 1 98.44 299 GLN B C 1
ATOM 4645 O O . GLN B 1 299 ? -18.5 31.234 13.281 1 98.44 299 GLN B O 1
ATOM 4650 N N . GLU B 1 300 ? -20.359 30.625 12.273 1 98.19 300 GLU B N 1
ATOM 4651 C CA . GLU B 1 300 ? -20.969 30.125 13.508 1 98.19 300 GLU B CA 1
ATOM 4652 C C . GLU B 1 300 ? -20.172 28.969 14.086 1 98.19 300 GLU B C 1
ATOM 4654 O O . GLU B 1 300 ? -19.844 28.969 15.281 1 98.19 300 GLU B O 1
ATOM 4659 N N . ALA B 1 301 ? -19.875 28.031 13.266 1 98.19 301 ALA B N 1
ATOM 4660 C CA . ALA B 1 301 ? -19.125 26.875 13.711 1 98.19 301 ALA B CA 1
ATOM 4661 C C . ALA B 1 301 ? -17.719 27.281 14.18 1 98.19 301 ALA B C 1
ATOM 4663 O O . ALA B 1 301 ? -17.203 26.719 15.148 1 98.19 301 ALA B O 1
ATOM 4664 N N . SER B 1 302 ? -17.156 28.219 13.445 1 98.44 302 SER B N 1
ATOM 4665 C CA . SER B 1 302 ? -15.812 28.656 13.805 1 98.44 302 SER B CA 1
ATOM 4666 C C . SER B 1 302 ? -15.781 29.266 15.203 1 98.44 302 SER B C 1
ATOM 4668 O O . SER B 1 302 ? -14.844 29.031 15.969 1 98.44 302 SER B O 1
ATOM 4670 N N . ARG B 1 303 ? -16.703 30.078 15.594 1 97.56 303 ARG B N 1
ATOM 4671 C CA . ARG B 1 303 ? -16.781 30.656 16.938 1 97.56 303 ARG B CA 1
ATOM 4672 C C . ARG B 1 303 ? -16.859 29.562 18 1 97.56 303 ARG B C 1
ATOM 4674 O O . ARG B 1 303 ? -16.156 29.625 19.016 1 97.56 303 ARG B O 1
ATOM 4681 N N . ARG B 1 304 ? -17.656 28.578 17.719 1 96.81 304 ARG B N 1
ATOM 4682 C CA . ARG B 1 304 ? -17.797 27.469 18.656 1 96.81 304 ARG B CA 1
ATOM 4683 C C . ARG B 1 304 ? -16.484 26.703 18.797 1 96.81 304 ARG B C 1
ATOM 4685 O O . ARG B 1 304 ? -16.047 26.406 19.906 1 96.81 304 ARG B O 1
ATOM 4692 N N . ILE B 1 305 ? -15.852 26.375 17.672 1 97.56 305 ILE B N 1
ATOM 4693 C CA . ILE B 1 305 ? -14.625 25.594 17.656 1 97.56 305 ILE B CA 1
ATOM 4694 C C . ILE B 1 305 ? -13.523 26.328 18.391 1 97.56 305 ILE B C 1
ATOM 4696 O O . ILE B 1 305 ? -12.812 25.75 19.219 1 97.56 305 ILE B O 1
ATOM 4700 N N . LEU B 1 306 ? -13.438 27.594 18.172 1 97 306 LEU B N 1
ATOM 4701 C CA . LEU B 1 306 ? -12.367 28.391 18.766 1 97 306 LEU B CA 1
ATOM 4702 C C . LEU B 1 306 ? -12.633 28.672 20.234 1 97 306 LEU B C 1
ATOM 4704 O O . LEU B 1 306 ? -11.695 28.781 21.031 1 97 306 LEU B O 1
ATOM 4708 N N . GLU B 1 307 ? -13.859 28.766 20.609 1 94.56 307 GLU B N 1
ATOM 4709 C CA . GLU B 1 307 ? -14.203 28.906 22.016 1 94.56 307 GLU B CA 1
ATOM 4710 C C . GLU B 1 307 ? -13.859 27.625 22.797 1 94.56 307 GLU B C 1
ATOM 4712 O O . GLU B 1 307 ? -13.352 27.703 23.922 1 94.56 307 GLU B O 1
ATOM 4717 N N . ASP B 1 308 ? -14.125 26.469 22.203 1 90.56 308 ASP B N 1
ATOM 4718 C CA . ASP B 1 308 ? -13.82 25.188 22.828 1 90.56 308 ASP B CA 1
ATOM 4719 C C . ASP B 1 308 ? -12.312 24.953 22.906 1 90.56 308 ASP B C 1
ATOM 4721 O O . ASP B 1 308 ? -11.836 24.25 23.797 1 90.56 308 ASP B O 1
ATOM 4725 N N . ALA B 1 309 ? -11.531 25.453 22 1 86.94 309 ALA B N 1
ATOM 4726 C CA . ALA B 1 309 ? -10.086 25.281 21.922 1 86.94 309 ALA B CA 1
ATOM 4727 C C . ALA B 1 309 ? -9.383 25.906 23.125 1 86.94 309 ALA B C 1
ATOM 4729 O O . ALA B 1 309 ? -8.273 25.516 23.484 1 86.94 309 ALA B O 1
ATOM 4730 N N . ASN B 1 310 ? -9.875 26.719 23.828 1 79 310 ASN B N 1
ATOM 4731 C CA . ASN B 1 310 ? -9.32 27.359 25.016 1 79 310 ASN B CA 1
ATOM 4732 C C . ASN B 1 310 ? -9.25 26.391 26.188 1 79 310 ASN B C 1
ATOM 4734 O O . ASN B 1 310 ? -8.617 26.688 27.203 1 79 310 ASN B O 1
ATOM 4738 N N . GLY B 1 311 ? -9.555 25.125 26.016 1 75.81 311 GLY B N 1
ATOM 4739 C CA . GLY B 1 311 ? -9.578 24.156 27.094 1 75.81 311 GLY B CA 1
ATOM 4740 C C . GLY B 1 311 ? -9.359 22.734 26.609 1 75.81 311 GLY B C 1
ATOM 4741 O O . GLY B 1 311 ? -8.445 22.047 27.078 1 75.81 311 GLY B O 1
ATOM 4742 N N . ALA B 1 312 ? -9.953 22.406 25.594 1 74.5 312 ALA B N 1
ATOM 4743 C CA . ALA B 1 312 ? -10.023 21 25.188 1 74.5 312 ALA B CA 1
ATOM 4744 C C . ALA B 1 312 ? -8.906 20.656 24.219 1 74.5 312 ALA B C 1
ATOM 4746 O O . ALA B 1 312 ? -8.375 19.547 24.234 1 74.5 312 ALA B O 1
ATOM 4747 N N . TYR B 1 313 ? -8.617 21.516 23.438 1 88.69 313 TYR B N 1
ATOM 4748 C CA . TYR B 1 313 ? -7.574 21.359 22.422 1 88.69 313 TYR B CA 1
ATOM 4749 C C . TYR B 1 313 ? -7.078 22.719 21.953 1 88.69 313 TYR B C 1
ATOM 4751 O O . TYR B 1 313 ? -7.516 23.766 22.438 1 88.69 313 TYR B O 1
ATOM 4759 N N . THR B 1 314 ? -6.027 22.703 21.172 1 95.19 314 THR B N 1
ATOM 4760 C CA . THR B 1 314 ? -5.516 23.953 20.609 1 95.19 314 THR B CA 1
ATOM 4761 C C . THR B 1 314 ? -5.922 24.078 19.141 1 95.19 314 THR B C 1
ATOM 4763 O O . THR B 1 314 ? -5.883 23.109 18.391 1 95.19 314 THR B O 1
ATOM 4766 N N . ALA B 1 315 ? -6.438 25.234 18.781 1 97.81 315 ALA B N 1
ATOM 4767 C CA . ALA B 1 315 ? -6.789 25.609 17.406 1 97.81 315 ALA B CA 1
ATOM 4768 C C . ALA B 1 315 ? -6.645 27.109 17.188 1 97.81 315 ALA B C 1
ATOM 4770 O O . ALA B 1 315 ? -6.734 27.891 18.141 1 97.81 315 ALA B O 1
ATOM 4771 N N . TYR B 1 316 ? -6.367 27.531 15.961 1 98.12 316 TYR B N 1
ATOM 4772 C CA . TYR B 1 316 ? -6.105 28.922 15.664 1 98.12 316 TYR B CA 1
ATOM 4773 C C . TYR B 1 316 ? -6.98 29.422 14.516 1 98.12 316 TYR B C 1
ATOM 4775 O O . TYR B 1 316 ? -7.176 28.703 13.531 1 98.12 316 TYR B O 1
ATOM 4783 N N . HIS B 1 317 ? -7.543 30.594 14.719 1 98.56 317 HIS B N 1
ATOM 4784 C CA . HIS B 1 317 ? -8.078 31.312 13.57 1 98.56 317 HIS B CA 1
ATOM 4785 C C . HIS B 1 317 ? -6.965 31.844 12.68 1 98.56 317 HIS B C 1
ATOM 4787 O O . HIS B 1 317 ? -6.395 32.906 12.945 1 98.56 317 HIS B O 1
ATOM 4793 N N . ILE B 1 318 ? -6.773 31.172 11.508 1 98.75 318 ILE B N 1
ATOM 4794 C CA . ILE B 1 318 ? -5.535 31.484 10.805 1 98.75 318 ILE B CA 1
ATOM 4795 C C . ILE B 1 318 ? -5.852 32.281 9.539 1 98.75 318 ILE B C 1
ATOM 4797 O O . ILE B 1 318 ? -4.945 32.812 8.883 1 98.75 318 ILE B O 1
ATOM 4801 N N . GLY B 1 319 ? -7.047 32.281 9.148 1 98.81 319 GLY B N 1
ATOM 4802 C CA . GLY B 1 319 ? -7.375 33 7.922 1 98.81 319 GLY B CA 1
ATOM 4803 C C . GLY B 1 319 ? -8.836 32.875 7.527 1 98.81 319 GLY B C 1
ATOM 4804 O O . GLY B 1 319 ? -9.68 32.562 8.359 1 98.81 319 GLY B O 1
ATOM 4805 N N . GLU B 1 320 ? -9.102 33.188 6.234 1 98.81 320 GLU B N 1
ATOM 4806 C CA . GLU B 1 320 ? -10.461 33.094 5.719 1 98.81 320 GLU B CA 1
ATOM 4807 C C . GLU B 1 320 ?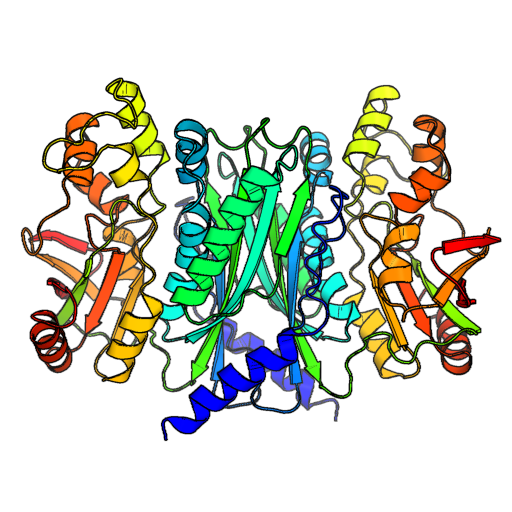 -10.469 32.812 4.223 1 98.81 320 GLU B C 1
ATOM 4809 O O . GLU B 1 320 ? -9.469 33.031 3.539 1 98.81 320 GLU B O 1
ATOM 4814 N N . VAL B 1 321 ? -11.586 32.312 3.793 1 98.81 321 VAL B N 1
ATOM 4815 C CA . VAL B 1 321 ? -11.812 32.062 2.371 1 98.81 321 VAL B CA 1
ATOM 4816 C C . VAL B 1 321 ? -12.227 33.375 1.698 1 98.81 321 VAL B C 1
ATOM 4818 O O . VAL B 1 321 ? -13.023 34.156 2.252 1 98.81 321 VAL B O 1
ATOM 4821 N N . VAL B 1 322 ? -11.672 33.625 0.524 1 98.75 322 VAL B N 1
ATOM 4822 C CA . VAL B 1 322 ? -12 34.844 -0.226 1 98.75 322 VAL B CA 1
ATOM 4823 C C . VAL B 1 322 ? -12.289 34.5 -1.682 1 98.75 322 VAL B C 1
ATOM 4825 O O . VAL B 1 322 ? -11.992 33.375 -2.125 1 98.75 322 VAL B O 1
ATOM 4828 N N . ASN B 1 323 ? -12.906 35.5 -2.387 1 98.44 323 ASN B N 1
ATOM 4829 C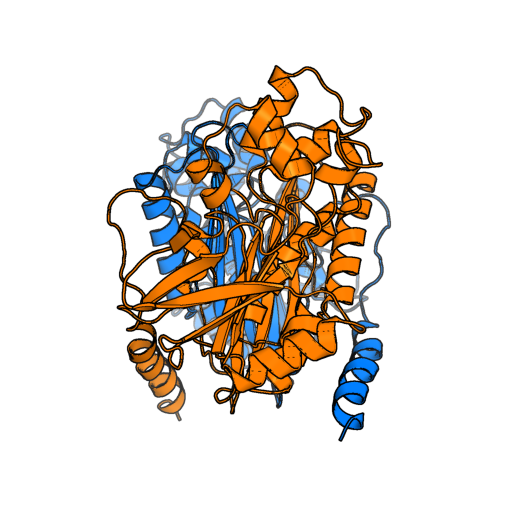 CA . ASN B 1 323 ? -13.008 35.344 -3.834 1 98.44 323 ASN B CA 1
ATOM 4830 C C . ASN B 1 323 ? -11.633 35.406 -4.5 1 98.44 323 ASN B C 1
ATOM 4832 O O . ASN B 1 323 ? -10.789 36.219 -4.098 1 98.44 323 ASN B O 1
ATOM 4836 N N . GLY B 1 324 ? -11.469 34.562 -5.43 1 97.25 324 GLY B N 1
ATOM 4837 C CA . GLY B 1 324 ? -10.18 34.531 -6.113 1 97.25 324 GLY B CA 1
ATOM 4838 C C . GLY B 1 324 ? -9.617 33.125 -6.246 1 97.25 324 GLY B C 1
ATOM 4839 O O . GLY B 1 324 ? -10.359 32.188 -6.492 1 97.25 324 GLY B O 1
ATOM 4840 N N . ASP B 1 325 ? -8.25 33.125 -6.23 1 96.12 325 ASP B N 1
ATOM 4841 C CA . ASP B 1 325 ? -7.547 31.844 -6.344 1 96.12 325 ASP B CA 1
ATOM 4842 C C . ASP B 1 325 ? -6.266 31.844 -5.512 1 96.12 325 ASP B C 1
ATOM 4844 O O . ASP B 1 325 ? -5.766 32.906 -5.137 1 96.12 325 ASP B O 1
ATOM 4848 N N . GLY B 1 326 ? -5.875 30.641 -5.148 1 96.44 326 GLY B N 1
ATOM 4849 C CA . GLY B 1 326 ? -4.586 30.516 -4.488 1 96.44 326 GLY B CA 1
ATOM 4850 C C . GLY B 1 326 ? -4.609 30.984 -3.043 1 96.44 326 GLY B C 1
ATOM 4851 O O . GLY B 1 326 ? -5.668 31.031 -2.416 1 96.44 326 GLY B O 1
ATOM 4852 N N . VAL B 1 327 ? -3.453 31.141 -2.514 1 98.38 327 VAL B N 1
ATOM 4853 C CA . VAL B 1 327 ? -3.277 31.547 -1.122 1 98.38 327 VAL B CA 1
ATOM 4854 C C . VAL B 1 327 ? -2.482 32.844 -1.058 1 98.38 327 VAL B C 1
ATOM 4856 O O . VAL B 1 327 ? -1.426 32.969 -1.682 1 98.38 327 VAL B O 1
ATOM 4859 N N . THR B 1 328 ? -3.004 33.812 -0.366 1 97.75 328 THR B N 1
ATOM 4860 C CA . THR B 1 328 ? -2.291 35.062 -0.091 1 97.75 328 THR B CA 1
ATOM 4861 C C . THR B 1 328 ? -2.09 35.25 1.41 1 97.75 328 THR B C 1
ATOM 4863 O O . THR B 1 328 ? -2.752 34.594 2.217 1 97.75 328 THR B O 1
ATOM 4866 N N . TYR B 1 329 ? -1.161 36.094 1.707 1 96.75 329 TYR B N 1
ATOM 4867 C CA . TYR B 1 329 ? -0.808 36.344 3.102 1 96.75 329 TYR B CA 1
ATOM 4868 C C . TYR B 1 329 ? -0.94 37.812 3.455 1 96.75 329 TYR B C 1
ATOM 4870 O O . TYR B 1 329 ? -0.569 38.688 2.662 1 96.75 329 TYR B O 1
ATOM 4878 N N . ARG B 1 330 ? -1.555 38.094 4.547 1 94.12 330 ARG B N 1
ATOM 4879 C CA . ARG B 1 330 ? -1.769 39.469 4.988 1 94.12 330 ARG B CA 1
ATOM 4880 C C . ARG B 1 330 ? -1.617 39.594 6.5 1 94.12 330 ARG B C 1
ATOM 4882 O O . ARG B 1 330 ? -1.971 38.688 7.238 1 94.12 330 ARG B O 1
#

Secondary structure (DSSP, 8-state):
--HHHHHHHHHHHHHTTSS-----SS---------EEE----SSSEEEEEEEEE-TTHHHHHHHH---TTHHHHHHHHHHHHHHTTTPEEEEEEEEEEESS--HHHHHHHHHHHHHHHHHTT-EEEEEEEEE-TTTSPTT-EEEEEEEEEEEEGGG---STT--TTPEEEEEEPSSSTTS-HHHHHHHHHHHT--TTSBPTTSSSBHHHHHSPPPPP-HHHHHHHHHTS-EEEEEE--TTHHHHHTGGGSPTTEEEEEPTTSS---HHHHHHHHHHT--HHHHHHH--TTEEEEEEE-HHHHHHHHHHHTTT---EEEEEEEESSSEEE-/--HHHHHHHHHHHHHTTSS-----SS--------EEEE----SSSEEEEEEEEE-TTHHHHHHHH---TTHHHHHHHHHHHHHHTTTPEEEEEEEEEEESS--HHHHHHHHHHHHHHHHHTT-EEEEEEEEE-TTTSPTT-EEEEEEEEEEEEGGG---STT--TTPEEEEEEPSSSTTS-HHHHHHHHHHHT--TTSBPTTSSSBHHHHHTPPPPP-HHHHHHHHHTS-EEEEEE--TTHHHHHTGGGSPTTEEEEEPTTSS---HHHHHHHHHHT--HHHHHHH--TTEEEEEEE-HHHHHHHHHHHTTTS--EEEEEEEESSSEEE-

InterPro domains:
  IPR004733 Phosphoribosylformylglycinamidine cyclo-ligase [MF_00741] (1-330)
  IPR004733 Phosphoribosylformylglycinamidine cyclo-ligase [PTHR10520] (41-327)
  IPR004733 Phosphoribosylformylglycinamidine cyclo-ligase [TIGR00878] (44-323)
  IPR004733 Phosphoribosylformylglycinamidine cyclo-ligase [cd02196] (39-322)
  IPR010918 PurM-like, C-terminal domain [PF02769] (165-328)
  IPR016188 PurM-like, N-terminal domain [PF00586] (44-152)
  IPR036676 PurM-like, C-terminal domain superfamily [G3DSA:3.90.650.10] (159-330)
  IPR036676 PurM-like, C-terminal domain superfamily [SSF56042] (159-328)
  IPR036921 PurM-like, N-terminal domain superfamily [G3DSA:3.30.1330.10] (17-158)
  IPR036921 PurM-like, N-terminal domain superfamily [SSF55326] (36-158)

Organism: Hibiscus syriacus (NCBI:txid106335)

pLDDT: mean 87.04, std 22.56, range [17.88, 98.94]

Solvent-accessible surface area (backbone atoms only — not comparable to full-atom values): 33410 Å² total; per-residue (Å²): 134,72,61,66,66,52,54,54,55,56,55,47,58,62,67,64,56,62,84,68,63,79,73,72,59,78,82,73,76,74,78,44,62,52,65,23,73,38,73,42,82,45,82,66,71,37,26,42,32,40,22,45,30,48,38,59,46,42,49,59,53,27,67,74,70,67,59,43,52,40,51,17,20,29,25,40,22,51,12,44,39,53,39,33,31,35,50,23,49,46,52,35,32,37,38,38,42,38,23,18,59,86,50,66,70,62,49,49,34,24,49,52,12,32,53,50,29,24,57,69,44,65,25,40,74,46,43,35,30,74,44,72,28,68,90,72,39,56,86,86,39,65,51,53,38,26,36,27,38,19,41,26,43,63,93,57,56,34,71,7,76,80,57,51,67,66,24,30,28,35,30,29,68,37,63,46,56,40,60,34,55,34,66,58,51,50,53,37,36,64,71,68,69,60,53,52,78,38,74,31,72,88,51,97,44,27,38,40,58,45,58,58,30,44,33,66,68,48,43,60,61,52,51,53,51,46,70,73,43,49,55,31,28,42,26,56,32,38,74,33,3,55,52,50,30,53,42,68,42,46,46,89,60,34,16,36,39,37,40,69,80,44,62,80,64,47,39,69,56,54,45,52,33,62,74,49,70,51,54,69,69,56,50,40,30,35,31,35,71,34,29,37,33,37,37,31,19,36,61,70,36,41,54,53,54,52,61,48,21,79,74,80,44,72,57,31,74,31,34,32,32,31,79,40,67,47,64,45,77,85,134,72,63,65,66,53,53,54,55,55,55,48,58,61,66,62,55,63,83,69,61,80,71,73,59,81,82,75,76,74,80,46,64,53,61,23,72,38,75,41,81,43,82,67,70,37,24,40,33,39,22,45,28,47,37,58,48,42,49,58,54,26,67,74,70,67,58,42,52,39,52,17,20,28,25,40,20,52,13,47,40,53,38,34,30,33,50,23,47,47,52,34,32,37,38,39,41,38,22,18,58,87,49,66,71,61,50,48,34,27,48,52,12,31,53,50,29,24,58,70,45,63,25,41,74,47,41,36,28,74,43,72,29,69,91,71,38,56,86,85,38,65,50,52,37,27,36,26,36,19,41,26,43,64,92,56,54,33,72,8,77,80,56,49,67,66,24,30,28,34,30,30,67,36,60,46,57,40,60,35,55,35,65,59,49,50,52,35,36,62,72,68,67,61,54,54,79,38,72,32,73,88,52,99,44,28,37,40,57,43,58,58,30,43,33,67,69,49,42,60,61,51,50,52,51,48,70,71,44,50,56,30,28,43,28,57,32,39,74,32,3,54,53,50,31,52,42,67,41,46,45,90,61,34,16,35,38,36,38,68,79,46,62,82,64,47,39,68,56,53,47,51,31,63,74,48,70,50,53,69,71,56,49,39,30,34,31,36,68,34,29,39,32,37,36,31,17,36,63,70,35,41,53,52,53,52,62,49,22,79,73,77,43,72,57,32,73,32,34,31,32,31,81,40,67,47,64,45,77,85

Radius of gyration: 25.8 Å; Cα contacts (8 Å, |Δi|>4): 1484; chains: 2; bounding box: 58×79×56 Å

Sequence (660 aa):
MIKTVAAANAELSRCVAASSTAIFDKPTIAAQPRFAFHPTAGKGDSFLVAGTNGVGTKLNLAFETGIYETIGIDLVAMSVNDIVTSGAKPLFFLDYFATSHLDVDLAEKVIKGIVYGCRQSDCALLGGETAEMPDFYAKGEYDLSGFAVGIVKKDSVIDGKSIVAGDVLIGLPSSGVHSNGFSLVRRVLARTGLSSMDQLPGAAVTFGEALMAPTVIYVKQVLDLIGKGGVKGVAHIIGGGFTDNIPRVFPKGLGAVIYNGSWNVPAVFKWIQQAGNIEDAEMRRTYNMGMGMVLVASQEASRRILEDANGAYTAYHIGEVVNGDGVTYRMIKTVAAANAELSRCVAASSTAIFDKPTIAAQPRFAFHPTAGKGDSFLVAGTNGVGTKLNLAFETGIYETIGIDLVAMSVNDIVTSGAKPLFFLDYFATSHLDVDLAEKVIKGIVYGCRQSDCALLGGETAEMPDFYAKGEYDLSGFAVGIVKKDSVIDGKSIVAGDVLIGLPSSGVHSNGFSLVRRVLARTGLSSMDQLPGAAVTFGEALMAPTVIYVKQVLDLIGKGGVKGVAHIIGGGFTDNIPRVFPKGLGAVIYNGSWNVPAVFKWIQQAGNIEDAEMRRTYNMGMGMVLVASQEASRRILEDANGAYTAYHIGEVVNGDGVTYR

Nearest PDB structures (foldseek):
  5vk4-assembly1_A  TM=9.603E-01  e=3.036E-41  Neisseria gonorrhoeae
  2z01-assembly1_A  TM=9.709E-01  e=1.272E-39  Geobacillus kaustophilus
  3p4e-assembly1_A-2  TM=9.312E-01  e=4.166E-41  Vibrio cholerae
  5vk4-assembly1_B  TM=9.202E-01  e=1.120E-39  Neisseria gonorrhoeae
  1cli-assembly2_C  TM=9.166E-01  e=1.120E-39  Escherichia coli

Foldseek 3Di:
DVVPVVVLVVVQVVVVPPDPPVCPPPPPPDPPPFKDFDQPPPPDQKTKIKGKDWLPPLQVVCLVVVDQQQRLLLQLQVTLVVRCQFVWQWAEKEKEKEAQDDDPVSVVSNVNNVVVNCVVRVYYYPYYDYHHDHPPHDPPGMIMMMMIMTMDGPVLTQQAAPDDFPWFKKFAFWLAQRRFDVVLVVVLCVQVVDDQQPCQPPDPHGNVCSSVPHTDRCNVVSSVLSVVPFWRGKWFAAAQACFPTVQVSHDPQKEKEWEPPQDDQDSSLVCSCVSSVHDPVCSRGTGNSTGRMMITGHPVSVVVVCVPCVPDNPMTRTITMHGDYTYHYD/DVVPVVVLVVVQVVVVPPDPPPCPPPPPPPDPPFKDFDQPPPPDQKTKIKGKDWLPPLQVVCLVVVDQQQRLLLQLQSTLVVRCQFVWQWAEKEKEKEAQDDDPVSVVSNVNNVVVNCVVRVYYYPYYDYHHDHPPHDPPGMIMMMMIMTMDGPVLTQQAAPDDFPWFKKFAFWLAQRRFDVVLVVVLCVQVVDDQQPCQPPDPHGNVCSSVPHTDRCNVVSSVLSVVPFWRGKWFAAAQACFPTVQVSHDPQKEKEWEPPQDDQDSNLVCSCVSSVHDPVVSRGTGNSTGRMMTTGHPVSVVVVCVPCVPDNPMTRTITMHGDYTYHYD